Protein AF-0000000065774692 (afdb_homodimer)

Sequence (688 aa):
MPIATPEVYNEMLDRAKEGGFAFPAINCTSSETINAALKGFAEAESDGIIQFSTGGAEFGSGLAVKNKVKGAVALAAFAHEAAKSYGINVALHTDHCQKEVLDEYVRPLLAISQERVDRGELPLFQSHMWDGSAVPIDENLEIAQELLAKAKAANIILEVEIGVVGGEEDGVEAKAGANLYTSPEDFEKTIDAIGTGEKGRYLLAATFGNVHGVYKPGNVKLRPEVLLEGQQVARKKLGLADDALPFDFVFHGGSGSEKEKIEEALTYGVIKMNVDTDTQYAFTRPIVSHMFENYNGVLKIDGEVGNKKAYDPRSYMKKAEQSMSERIIESCQDLKSVGKTTSKMPIATPEVYNEMLDRAKEGGFAFPAINCTSSETINAALKGFAEAESDGIIQFSTGGAEFGSGLAVKNKVKGAVALAAFAHEAAKSYGINVALHTDHCQKEVLDEYVRPLLAISQERVDRGELPLFQSHMWDGSAVPIDENLEIAQELLAKAKAANIILEVEIGVVGGEEDGVEAKAGANLYTSPEDFEKTIDAIGTGEKGRYLLAATFGNVHGVYKPGNVKLRPEVLLEGQQVARKKLGLADDALPFDFVFHGGSGSEKEKIEEALTYGVIKMNVDTDTQYAFTRPIVSHMFENYNGVLKIDGEVGNKKAYDPRSYMKKAEQSMSERIIESCQDLKSVGKTTSK

Nearest PDB structures (foldseek):
  4del-assembly1_A  TM=9.854E-01  e=7.586E-55  Mycobacterium tuberculosis
  3elf-assembly1_A  TM=9.879E-01  e=3.995E-54  Mycobacterium tuberculosis
  3ekl-assembly1_A  TM=9.897E-01  e=9.434E-54  Mycobacterium tuberculosis
  3ekz-assembly1_A  TM=9.880E-01  e=2.104E-53  Mycobacterium tuberculosis
  4def-assembly1_A  TM=9.924E-01  e=6.616E-53  Mycobacterium tuberculosis

InterPro domains:
  IPR000771 Fructose-bisphosphate aldolase, class-II [PF01116] (9-340)
  IPR000771 Fructose-bisphosphate aldolase, class-II [PIRSF001359] (10-340)
  IPR000771 Fructose-bisphosphate aldolase, class-II [PS00602] (86-97)
  IPR000771 Fructose-bisphosphate aldolase, class-II [PS00806] (158-169)
  IPR000771 Fructose-bisphosphate aldolase, class-II [TIGR00167] (9-340)
  IPR006411 Fructose-bisphosphate aldolase, class II, yeast/E. coli subtype [PTHR30559] (2-340)
  IPR006411 Fructose-bisphosphate aldolase, class II, yeast/E. coli subtype [TIGR01520] (3-340)
  IPR013785 Aldolase-type TIM barrel [G3DSA:3.20.20.70] (1-344)

Foldseek 3Di:
DFADFLVRVVVLQVCLQVVLFAAEEEEDQDLLQLLLLLLLCQVLVFEHEYEYEQLSQLPQQPPVRSANANSLLVVLVSNRVSNVVGLFYYFYEYDEDEPVCCVRHVVVLLVQLLVQVVVVHGGSGQEYEYEHQVDDLVVQLVVVLVVQLSCVSSSHAYEGEYHDAADDDPHDHDDPPGDQFDDLVSLVVNCVRCNLAPSHHYAYETGQQAHAAADDPDDGDGDLVSLLSSQVSNCVVVVHDNQDQSHQYEAERPHNDDLVSLSSNSSSRDHYYYDYNQLVCLLCVQVVVLCVVQVQQQPPPPPDHGNCCSNVPCNSSVNSSNRSSVVSNVVCVSRVRRSVGPSD/DFADFLVRVVVLQVCLQVVLFAAEEEEDQDLLQLLLLLLLCQVLVFEHEYEYEQLSQLPQQPPVRSANANSLLVVLVSNRVSNVVGLFYYFYEYDEDEPVCCVRHVVVLLVQLLVQVVVVHGGSGQEYEYEHAVDPLVVQLVVVLVVQLSCVSSSHAYEGEYHDAADDDPHDGTDPPGDQFDDLVSLVVNCVRQNLAPSHHYAYETGQQAHAAADDPDDGDGDLVSLLSSQVSNCVVVVHDNQDQSHQYEAERPHNDDLVSLSSNSSSRDHYYYDYNQLVCLLCVQVVVLCVVQVQQCPVPPVDHGNCCSNVPCNSSVNSSNRSSVVSNVVCVSRVRRSVGPSD

Structure (mmCIF, N/CA/C/O backbone):
data_AF-0000000065774692-model_v1
#
loop_
_entity.id
_entity.type
_entity.pdbx_description
1 polymer 'Fructose-bisphosphate aldolase'
#
loop_
_atom_site.group_PDB
_atom_site.id
_atom_site.type_symbol
_atom_site.label_atom_id
_atom_site.label_alt_id
_atom_site.label_comp_id
_atom_site.label_asym_id
_atom_site.label_entity_id
_atom_site.label_seq_id
_atom_site.pdbx_PDB_ins_code
_atom_site.Cartn_x
_atom_site.Cartn_y
_atom_site.Cartn_z
_atom_site.occupancy
_atom_site.B_iso_or_equiv
_atom_site.auth_seq_id
_atom_site.auth_comp_id
_atom_site.auth_asym_id
_atom_site.auth_atom_id
_atom_site.pdbx_PDB_model_num
ATOM 1 N N . MET A 1 1 ? -15.812 9.516 -2.74 1 66.88 1 MET A N 1
ATOM 2 C CA . MET A 1 1 ? -15.234 10.672 -3.418 1 66.88 1 MET A CA 1
ATOM 3 C C . MET A 1 1 ? -13.711 10.594 -3.438 1 66.88 1 MET A C 1
ATOM 5 O O . MET A 1 1 ? -13.109 9.984 -2.551 1 66.88 1 MET A O 1
ATOM 9 N N . PRO A 1 2 ? -13.117 11.156 -4.391 1 85.38 2 PRO A N 1
ATOM 10 C CA . PRO A 1 2 ? -11.742 11.055 -4.883 1 85.38 2 PRO A CA 1
ATOM 11 C C . PRO A 1 2 ? -10.781 12 -4.164 1 85.38 2 PRO A C 1
ATOM 13 O O . PRO A 1 2 ? -11.188 12.695 -3.223 1 85.38 2 PRO A O 1
ATOM 16 N N . ILE A 1 3 ? -9.625 11.906 -4.461 1 97.38 3 ILE A N 1
ATOM 17 C CA . ILE A 1 3 ? -8.633 12.945 -4.203 1 97.38 3 ILE A CA 1
ATOM 18 C C . ILE A 1 3 ? -9.156 14.297 -4.691 1 97.38 3 ILE A C 1
ATOM 20 O O . ILE A 1 3 ? -9.672 14.398 -5.805 1 97.38 3 ILE A O 1
ATOM 24 N N . ALA A 1 4 ? -9.102 15.281 -3.799 1 98.25 4 ALA A N 1
ATOM 25 C CA . ALA A 1 4 ? -9.664 16.609 -4.055 1 98.25 4 ALA A CA 1
ATOM 26 C C . ALA A 1 4 ? -9.031 17.234 -5.293 1 98.25 4 ALA A C 1
ATOM 28 O O . ALA A 1 4 ? -7.824 17.125 -5.516 1 98.25 4 ALA A O 1
ATOM 29 N N . THR A 1 5 ? -9.844 17.859 -6.145 1 97.69 5 THR A N 1
ATOM 30 C CA . THR A 1 5 ? -9.312 18.766 -7.152 1 97.69 5 THR A CA 1
ATOM 31 C C . THR A 1 5 ? -8.766 20.047 -6.504 1 97.69 5 THR A C 1
ATOM 33 O O . THR A 1 5 ? -9.039 20.312 -5.332 1 97.69 5 THR A O 1
ATOM 36 N N . PRO A 1 6 ? -7.984 20.797 -7.281 1 98.06 6 PRO A N 1
ATOM 37 C CA . PRO A 1 6 ? -7.504 22.062 -6.727 1 98.06 6 PRO A CA 1
ATOM 38 C C . PRO A 1 6 ? -8.633 22.953 -6.227 1 98.06 6 PRO A C 1
ATOM 40 O O . PRO A 1 6 ? -8.523 23.562 -5.156 1 98.06 6 PRO A O 1
ATOM 43 N N . GLU A 1 7 ? -9.766 23 -6.91 1 98 7 GLU A N 1
ATOM 44 C CA . GLU A 1 7 ? -10.906 23.828 -6.508 1 98 7 GLU A CA 1
ATOM 45 C C . GLU A 1 7 ? -11.531 23.312 -5.215 1 98 7 GLU A C 1
ATOM 47 O O . GLU A 1 7 ? -11.844 24.094 -4.32 1 98 7 GLU A O 1
ATOM 52 N N . VAL A 1 8 ? -11.68 22.016 -5.148 1 97.81 8 VAL A N 1
ATOM 53 C CA . VAL A 1 8 ? -12.297 21.406 -3.973 1 97.81 8 VAL A CA 1
ATOM 54 C C . VAL A 1 8 ? -11.391 21.594 -2.758 1 97.81 8 VAL A C 1
ATOM 56 O O . VAL A 1 8 ? -11.867 21.875 -1.657 1 97.81 8 VAL A O 1
ATOM 59 N N . TYR A 1 9 ? -10.102 21.453 -2.934 1 98.5 9 TYR A N 1
ATOM 60 C CA . TYR A 1 9 ? -9.18 21.641 -1.819 1 98.5 9 TYR A CA 1
ATOM 61 C C . TYR A 1 9 ? -9.211 23.062 -1.308 1 98.5 9 TYR A C 1
ATOM 63 O O . TYR A 1 9 ? -9.188 23.297 -0.097 1 98.5 9 TYR A O 1
ATOM 71 N N . ASN A 1 10 ? -9.281 24.016 -2.203 1 98.44 10 ASN A N 1
ATOM 72 C CA . ASN A 1 10 ? -9.438 25.406 -1.798 1 98.44 10 ASN A CA 1
ATOM 73 C C . ASN A 1 10 ? -10.727 25.625 -1.011 1 98.44 10 ASN A C 1
ATOM 75 O O . ASN A 1 10 ? -10.727 26.312 0.011 1 98.44 10 ASN A O 1
ATOM 79 N N . GLU A 1 11 ? -11.758 25.031 -1.475 1 98.44 11 GLU A N 1
ATOM 80 C CA . GLU A 1 11 ? -13.039 25.141 -0.776 1 98.44 11 GLU A CA 1
ATOM 81 C C . GLU A 1 11 ? -12.961 24.531 0.618 1 98.44 11 GLU A C 1
ATOM 83 O O . GLU A 1 11 ? -13.492 25.078 1.579 1 98.44 11 GLU A O 1
ATOM 88 N N . MET A 1 12 ? -12.32 23.344 0.696 1 98.5 12 MET A N 1
ATOM 89 C CA . MET A 1 12 ? -12.102 22.703 1.99 1 98.5 12 MET A CA 1
ATOM 90 C C . MET A 1 12 ? -11.461 23.672 2.975 1 98.5 12 MET A C 1
ATOM 92 O O . MET A 1 12 ? -11.961 23.859 4.086 1 98.5 12 MET A O 1
ATOM 96 N N . LEU A 1 13 ? -10.445 24.312 2.562 1 98.56 13 LEU A N 1
ATOM 97 C CA . LEU A 1 13 ? -9.656 25.172 3.436 1 98.56 13 LEU A CA 1
ATOM 98 C C . LEU A 1 13 ? -10.422 26.438 3.775 1 98.56 13 LEU A C 1
ATOM 100 O O . LEU A 1 13 ? -10.367 26.922 4.91 1 98.56 13 LEU A O 1
ATOM 104 N N . ASP A 1 14 ? -11.164 26.984 2.811 1 98.31 14 ASP A N 1
ATOM 105 C CA . ASP A 1 14 ? -11.992 28.156 3.064 1 98.31 14 ASP A CA 1
ATOM 106 C C . ASP A 1 14 ? -13.062 27.844 4.113 1 98.31 14 ASP A C 1
ATOM 108 O O . ASP A 1 14 ? -13.281 28.641 5.031 1 98.31 14 ASP A O 1
ATOM 112 N N . ARG A 1 15 ? -13.664 26.734 3.977 1 98.31 15 ARG A N 1
ATOM 113 C CA . ARG A 1 15 ? -14.711 26.344 4.91 1 98.31 15 ARG A CA 1
ATOM 114 C C . ARG A 1 15 ? -14.148 26.125 6.312 1 98.31 15 ARG A C 1
ATOM 116 O O . ARG A 1 15 ? -14.805 26.453 7.305 1 98.31 15 ARG A O 1
ATOM 123 N N . ALA A 1 16 ? -12.977 25.547 6.355 1 98.69 16 ALA A N 1
ATOM 124 C CA . ALA A 1 16 ? -12.344 25.344 7.66 1 98.69 16 ALA A CA 1
ATOM 125 C C . ALA A 1 16 ? -12.094 26.688 8.344 1 98.69 16 ALA A C 1
ATOM 127 O O . ALA A 1 16 ? -12.383 26.844 9.539 1 98.69 16 ALA A O 1
ATOM 128 N N . LYS A 1 17 ? -11.586 27.609 7.598 1 97.44 17 LYS A N 1
ATOM 129 C CA . LYS A 1 17 ? -11.289 28.938 8.133 1 97.44 17 LYS A CA 1
ATOM 130 C C . LYS A 1 17 ? -12.562 29.641 8.586 1 97.44 17 LYS A C 1
ATOM 132 O O . LYS A 1 17 ? -12.633 30.156 9.711 1 97.44 17 LYS A O 1
ATOM 137 N N . GLU A 1 18 ? -13.57 29.625 7.777 1 97.25 18 GLU A N 1
ATOM 138 C CA . GLU A 1 18 ? -14.828 30.312 8.055 1 97.25 18 GLU A CA 1
ATOM 139 C C . GLU A 1 18 ? -15.578 29.641 9.203 1 97.25 18 GLU A C 1
ATOM 141 O O . GLU A 1 18 ? -16.234 30.312 10.008 1 97.25 18 GLU A O 1
ATOM 146 N N . GLY A 1 19 ? -15.43 28.359 9.25 1 97.19 19 GLY A N 1
ATOM 147 C CA . GLY A 1 19 ? -16.203 27.578 10.211 1 97.19 19 GLY A CA 1
ATOM 148 C C . GLY A 1 19 ? -15.477 27.375 11.523 1 97.19 19 GLY A C 1
ATOM 149 O O . GLY A 1 19 ? -16.062 26.875 12.492 1 97.19 19 GLY A O 1
ATOM 150 N N . GLY A 1 20 ? -14.266 27.781 11.586 1 97.88 20 GLY A N 1
ATOM 151 C CA . GLY A 1 20 ? -13.492 27.641 12.812 1 97.88 20 GLY A CA 1
ATOM 152 C C . GLY A 1 20 ? -13.156 26.188 13.141 1 97.88 20 GLY A C 1
ATOM 153 O O . GLY A 1 20 ? -13.312 25.766 14.289 1 97.88 20 GLY A O 1
ATOM 154 N N . PHE A 1 21 ? -12.844 25.375 12.164 1 98.56 21 PHE A N 1
ATOM 155 C CA . PHE A 1 21 ? -12.367 24 12.352 1 98.56 21 PHE A CA 1
ATOM 156 C C . PHE A 1 21 ? -11.125 23.75 11.5 1 98.56 21 PHE A C 1
ATOM 158 O O . PHE A 1 21 ? -10.664 24.641 10.781 1 98.56 21 PHE A O 1
ATOM 165 N N . ALA A 1 22 ? -10.484 22.609 11.672 1 98.88 22 ALA A N 1
ATOM 166 C CA . ALA A 1 22 ? -9.297 22.234 10.914 1 98.88 22 ALA A CA 1
ATOM 167 C C . ALA A 1 22 ? -9.375 20.781 10.477 1 98.88 22 ALA A C 1
ATOM 169 O O . ALA A 1 22 ? -10.117 19.984 11.055 1 98.88 22 ALA A O 1
ATOM 170 N N . PHE A 1 23 ? -8.672 20.531 9.445 1 98.75 23 PHE A N 1
ATOM 171 C CA . PHE A 1 23 ? -8.578 19.141 8.992 1 98.75 23 PHE A CA 1
ATOM 172 C C . PHE A 1 23 ? -7.355 18.469 9.578 1 98.75 23 PHE A C 1
ATOM 174 O O . PHE A 1 23 ? -6.27 19.047 9.617 1 98.75 23 PHE A O 1
ATOM 181 N N . PRO A 1 24 ? -7.57 17.234 10.102 1 98.5 24 PRO A N 1
ATOM 182 C CA . PRO A 1 24 ? -6.379 16.453 10.445 1 98.5 24 PRO A CA 1
ATOM 183 C C . PRO A 1 24 ? -5.562 16.047 9.219 1 98.5 24 PRO A C 1
ATOM 185 O O . PRO A 1 24 ? -6.129 15.656 8.203 1 98.5 24 PRO A O 1
ATOM 188 N N . ALA A 1 25 ? -4.316 16.266 9.25 1 98.81 25 ALA A N 1
ATOM 189 C CA . ALA A 1 25 ? -3.363 15.742 8.273 1 98.81 25 ALA A CA 1
ATOM 190 C C . ALA A 1 25 ? -2.594 14.555 8.836 1 98.81 25 ALA A C 1
ATOM 192 O O . ALA A 1 25 ? -1.77 14.711 9.742 1 98.81 25 ALA A O 1
ATOM 193 N N . ILE A 1 26 ? -2.863 13.406 8.297 1 98.75 26 ILE A N 1
ATOM 194 C CA . ILE A 1 26 ? -2.395 12.148 8.867 1 98.75 26 ILE A CA 1
ATOM 195 C C . ILE A 1 26 ? -1.169 11.656 8.094 1 98.75 26 ILE A C 1
ATOM 197 O O . ILE A 1 26 ? -1.229 11.461 6.883 1 98.75 26 ILE A O 1
ATOM 201 N N . ASN A 1 27 ? -0.045 11.477 8.836 1 98.5 27 ASN A N 1
ATOM 202 C CA . ASN A 1 27 ? 1.118 10.852 8.219 1 98.5 27 ASN A CA 1
ATOM 203 C C . ASN A 1 27 ? 0.884 9.359 7.957 1 98.5 27 ASN A C 1
ATOM 205 O O . ASN A 1 27 ? 0.608 8.602 8.883 1 98.5 27 ASN A O 1
ATOM 209 N N . CYS A 1 28 ? 0.948 8.992 6.707 1 98.81 28 CYS A N 1
ATOM 210 C CA . CYS A 1 28 ? 0.789 7.602 6.301 1 98.81 28 CYS A CA 1
ATOM 211 C C . CYS A 1 28 ? 2.08 7.059 5.695 1 98.81 28 CYS A C 1
ATOM 213 O O . CYS A 1 28 ? 2.854 7.809 5.098 1 98.81 28 CYS A O 1
ATOM 215 N N . THR A 1 29 ? 2.299 5.746 5.887 1 98.56 29 THR A N 1
ATOM 216 C CA . THR A 1 29 ? 3.543 5.141 5.422 1 98.56 29 THR A CA 1
ATOM 217 C C . THR A 1 29 ? 3.262 3.871 4.625 1 98.56 29 THR A C 1
ATOM 219 O O . THR A 1 29 ? 4.188 3.225 4.129 1 98.56 29 THR A O 1
ATOM 222 N N . SER A 1 30 ? 2.02 3.461 4.5 1 98.69 30 SER A N 1
ATOM 223 C CA . SER A 1 30 ? 1.658 2.201 3.857 1 98.69 30 SER A CA 1
ATOM 224 C C . SER A 1 30 ? 0.21 2.221 3.381 1 98.69 30 SER A C 1
ATOM 226 O O . SER A 1 30 ? -0.555 3.119 3.736 1 98.69 30 SER A O 1
ATOM 228 N N . SER A 1 31 ? -0.157 1.223 2.557 1 98.81 31 SER A N 1
ATOM 229 C CA . SER A 1 31 ? -1.542 1.062 2.125 1 98.81 31 SER A CA 1
ATOM 230 C C . SER A 1 31 ? -2.48 0.917 3.318 1 98.81 31 SER A C 1
ATOM 232 O O . SER A 1 31 ? -3.594 1.443 3.305 1 98.81 31 SER A O 1
ATOM 234 N N . GLU A 1 32 ? -2.049 0.264 4.402 1 98.62 32 GLU A N 1
ATOM 235 C CA . GLU A 1 32 ? -2.889 0.025 5.574 1 98.62 32 GLU A CA 1
ATOM 236 C C . GLU A 1 32 ? -3.152 1.32 6.336 1 98.62 32 GLU A C 1
ATOM 238 O O . GLU A 1 32 ? -4.273 1.561 6.793 1 98.62 32 GLU A O 1
ATOM 243 N N . THR A 1 33 ? -2.113 2.125 6.449 1 98.88 33 THR A N 1
ATOM 244 C CA . THR A 1 33 ? -2.312 3.381 7.164 1 98.88 33 THR A CA 1
ATOM 245 C C . THR A 1 33 ? -3.139 4.355 6.328 1 98.88 33 THR A C 1
ATOM 247 O O . THR A 1 33 ? -3.91 5.148 6.871 1 98.88 33 THR A O 1
ATOM 250 N N . ILE A 1 34 ? -3.014 4.32 5.012 1 98.94 34 ILE A N 1
ATOM 251 C CA . ILE A 1 34 ? -3.873 5.113 4.137 1 98.94 34 ILE A CA 1
ATOM 252 C C . ILE A 1 34 ? -5.324 4.672 4.305 1 98.94 34 ILE A C 1
ATOM 254 O O . ILE A 1 34 ? -6.219 5.508 4.465 1 98.94 34 ILE A O 1
ATOM 258 N N . ASN A 1 35 ? -5.535 3.334 4.273 1 98.88 35 ASN A N 1
ATOM 259 C CA . ASN A 1 35 ? -6.879 2.809 4.492 1 98.88 35 ASN A CA 1
ATOM 260 C C . ASN A 1 35 ? -7.441 3.248 5.84 1 98.88 35 ASN A C 1
ATOM 262 O O . ASN A 1 35 ? -8.625 3.58 5.945 1 98.88 35 ASN A O 1
ATOM 266 N N . ALA A 1 36 ? -6.605 3.248 6.875 1 98.88 36 ALA A N 1
ATOM 267 C CA . ALA A 1 36 ? -7.039 3.684 8.203 1 98.88 36 ALA A CA 1
ATOM 268 C C . ALA A 1 36 ? -7.48 5.145 8.18 1 98.88 36 ALA A C 1
ATOM 270 O O . ALA A 1 36 ? -8.508 5.496 8.773 1 98.88 36 ALA A O 1
ATOM 271 N N . ALA A 1 37 ? -6.691 5.949 7.531 1 98.88 37 ALA A N 1
ATOM 272 C CA . ALA A 1 37 ? -7.016 7.371 7.449 1 98.88 37 ALA A CA 1
ATOM 273 C C . ALA A 1 37 ? -8.344 7.59 6.723 1 98.88 37 ALA A C 1
ATOM 275 O O . ALA A 1 37 ? -9.211 8.312 7.211 1 98.88 37 ALA A O 1
ATOM 276 N N . LEU A 1 38 ? -8.5 6.949 5.574 1 98.81 38 LEU A N 1
ATOM 277 C CA . LEU A 1 38 ? -9.719 7.086 4.777 1 98.81 38 LEU A CA 1
ATOM 278 C C . LEU A 1 38 ? -10.938 6.637 5.57 1 98.81 38 LEU A C 1
ATOM 280 O O . LEU A 1 38 ? -11.969 7.32 5.578 1 98.81 38 LEU A O 1
ATOM 284 N N . LYS A 1 39 ? -10.805 5.504 6.234 1 98.75 39 LYS A N 1
ATOM 285 C CA . LYS A 1 39 ? -11.891 4.992 7.055 1 98.75 39 LYS A CA 1
ATOM 286 C C . LYS A 1 39 ? -12.25 5.973 8.172 1 98.75 39 LYS A C 1
ATOM 288 O O . LYS A 1 39 ? -13.43 6.242 8.414 1 98.75 39 LYS A O 1
ATOM 293 N N . GLY A 1 40 ? -11.219 6.492 8.883 1 98.81 40 GLY A N 1
ATOM 294 C CA . GLY A 1 40 ? -11.453 7.438 9.961 1 98.81 40 GLY A CA 1
ATOM 295 C C . GLY A 1 40 ? -12.156 8.703 9.508 1 98.81 40 GLY A C 1
ATOM 296 O O . GLY A 1 40 ? -13.125 9.141 10.133 1 98.81 40 GLY A O 1
ATOM 297 N N . PHE A 1 41 ? -11.68 9.32 8.391 1 98.75 41 PHE A N 1
ATOM 298 C CA . PHE A 1 41 ? -12.312 10.516 7.84 1 98.75 41 PHE A CA 1
ATOM 299 C C . PHE A 1 41 ? -13.766 10.242 7.473 1 98.75 41 PHE A C 1
ATOM 301 O O . PHE A 1 41 ? -14.656 11.016 7.82 1 98.75 41 PHE A O 1
ATOM 308 N N . ALA A 1 42 ? -14.008 9.117 6.777 1 98.19 42 ALA A N 1
ATOM 309 C CA . ALA A 1 42 ? -15.352 8.789 6.301 1 98.19 42 ALA A CA 1
ATOM 310 C C . ALA A 1 42 ? -16.312 8.578 7.465 1 98.19 42 ALA A C 1
ATOM 312 O O . ALA A 1 42 ? -17.438 9.078 7.441 1 98.19 42 ALA A O 1
ATOM 313 N N . GLU A 1 43 ? -15.844 7.852 8.477 1 98.44 43 GLU A N 1
ATOM 314 C CA . GLU A 1 43 ? -16.703 7.582 9.633 1 98.44 43 GLU A CA 1
ATOM 315 C C . GLU A 1 43 ? -17.016 8.859 10.406 1 98.44 43 GLU A C 1
ATOM 317 O O . GLU A 1 43 ? -18.094 9.008 10.961 1 98.44 43 GLU A O 1
ATOM 322 N N . ALA A 1 44 ? -16.078 9.781 10.383 1 98.62 44 ALA A N 1
ATOM 323 C CA . ALA A 1 44 ? -16.297 11.07 11.039 1 98.62 44 ALA A CA 1
ATOM 324 C C . ALA A 1 44 ? -17.047 12.031 10.133 1 98.62 44 ALA A C 1
ATOM 326 O O . ALA A 1 44 ? -17.391 13.141 10.539 1 98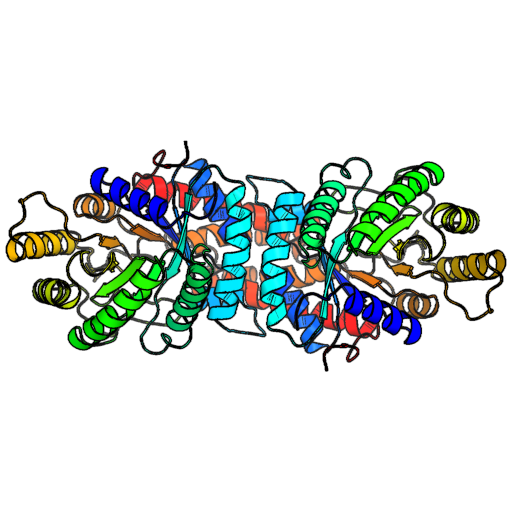.62 44 ALA A O 1
ATOM 327 N N . GLU A 1 45 ? -17.281 11.625 8.859 1 98 45 GLU A N 1
ATOM 328 C CA . GLU A 1 45 ? -17.844 12.523 7.859 1 98 45 GLU A CA 1
ATOM 329 C C . GLU A 1 45 ? -17.062 13.82 7.762 1 98 45 GLU A C 1
ATOM 331 O O . GLU A 1 45 ? -17.641 14.914 7.77 1 98 45 GLU A O 1
ATOM 336 N N . SER A 1 46 ? -15.805 13.641 7.836 1 98.5 46 SER A N 1
ATOM 337 C CA . SER A 1 46 ? -14.836 14.727 7.695 1 98.5 46 SER A CA 1
ATOM 338 C C . SER A 1 46 ? -13.961 14.531 6.461 1 98.5 46 SER A C 1
ATOM 340 O O . SER A 1 46 ? -13.547 13.414 6.156 1 98.5 46 SER A O 1
ATOM 342 N N . ASP A 1 47 ? -13.789 15.633 5.648 1 98.44 47 ASP A N 1
ATOM 343 C CA . ASP A 1 47 ? -12.656 15.602 4.727 1 98.44 47 ASP A CA 1
ATOM 344 C C . ASP A 1 47 ? -11.336 15.547 5.48 1 98.44 47 ASP A C 1
ATOM 346 O O . ASP A 1 47 ? -11.312 15.609 6.711 1 98.44 47 ASP A O 1
ATOM 350 N N . GLY A 1 48 ? -10.305 15.297 4.82 1 98.38 48 GLY A N 1
ATOM 351 C CA . GLY A 1 48 ? -9.031 15.188 5.504 1 98.38 48 GLY A CA 1
ATOM 352 C C . GLY A 1 48 ? -7.84 15.258 4.566 1 98.38 48 GLY A C 1
ATOM 353 O O . GLY A 1 48 ? -7.996 15.555 3.381 1 98.38 48 GLY A O 1
ATOM 354 N N . ILE A 1 49 ? -6.676 15.211 5.152 1 98.88 49 ILE A N 1
ATOM 355 C CA . ILE A 1 49 ? -5.418 15.281 4.418 1 98.88 49 ILE A CA 1
ATOM 356 C C . ILE A 1 49 ? -4.562 14.062 4.746 1 98.88 49 ILE A C 1
ATOM 358 O O . ILE A 1 49 ? -4.41 13.695 5.918 1 98.88 49 ILE A O 1
ATOM 362 N N . ILE A 1 50 ? -4.133 13.352 3.742 1 98.94 50 ILE A N 1
ATOM 363 C CA . ILE A 1 50 ? -3.117 12.312 3.863 1 98.94 50 ILE A CA 1
ATOM 364 C C . ILE A 1 50 ? -1.758 12.875 3.449 1 98.94 50 ILE A C 1
ATOM 366 O O . ILE A 1 50 ? -1.634 13.5 2.395 1 98.94 50 ILE A O 1
ATOM 370 N N . GLN A 1 51 ? -0.786 12.672 4.328 1 98.88 51 GLN A N 1
ATOM 371 C CA . GLN A 1 51 ? 0.497 13.289 3.994 1 98.88 51 GLN A CA 1
ATOM 372 C C . GLN A 1 51 ? 1.641 12.289 4.16 1 98.88 51 GLN A C 1
ATOM 374 O O . GLN A 1 51 ? 1.547 11.359 4.957 1 98.88 51 GLN A O 1
ATOM 379 N N . PHE A 1 52 ? 2.693 12.461 3.352 1 98.81 52 PHE A N 1
ATOM 380 C CA . PHE A 1 52 ? 3.889 11.625 3.357 1 98.81 52 PHE A CA 1
ATOM 381 C C . PHE A 1 52 ? 5.121 12.438 3.73 1 98.81 52 PHE A C 1
ATOM 383 O O . PHE A 1 52 ? 5.484 13.383 3.021 1 98.81 52 PHE A O 1
ATOM 390 N N . SER A 1 53 ? 5.734 12.125 4.906 1 98.06 53 SER A N 1
ATOM 391 C CA . SER A 1 53 ? 7 12.75 5.277 1 98.06 53 SER A CA 1
ATOM 392 C C . SER A 1 53 ? 8.156 12.195 4.453 1 98.06 53 SER A C 1
ATOM 394 O O . SER A 1 53 ? 7.98 11.234 3.699 1 98.06 53 SER A O 1
ATOM 396 N N . THR A 1 54 ? 9.352 12.781 4.574 1 97.38 54 THR A N 1
ATOM 397 C CA . THR A 1 54 ? 10.531 12.297 3.875 1 97.38 54 THR A CA 1
ATOM 398 C C . THR A 1 54 ? 10.828 10.844 4.246 1 97.38 54 THR A C 1
ATOM 400 O O . THR A 1 54 ? 11.016 10 3.369 1 97.38 54 THR A O 1
ATOM 403 N N . GLY A 1 55 ? 10.812 10.586 5.555 1 97.12 55 GLY A N 1
ATOM 404 C CA . GLY A 1 55 ? 11.055 9.219 6.004 1 97.12 55 GLY A CA 1
ATOM 405 C C . GLY A 1 55 ? 9.977 8.25 5.582 1 97.12 55 GLY A C 1
ATOM 406 O O . GLY A 1 55 ? 10.266 7.117 5.199 1 97.12 55 GLY A O 1
ATOM 407 N N . GLY A 1 56 ? 8.68 8.703 5.695 1 97.88 56 GLY A N 1
ATOM 408 C CA . GLY A 1 56 ? 7.57 7.867 5.273 1 97.88 56 GLY A CA 1
ATOM 409 C C . GLY A 1 56 ? 7.602 7.535 3.791 1 97.88 56 GLY A C 1
ATOM 410 O O . GLY A 1 56 ? 7.355 6.395 3.4 1 97.88 56 GLY A O 1
ATOM 411 N N . ALA A 1 57 ? 7.922 8.516 3.004 1 98.69 57 ALA A N 1
ATOM 412 C CA . ALA A 1 57 ? 7.996 8.32 1.559 1 98.69 57 ALA A CA 1
ATOM 413 C C . ALA A 1 57 ? 9.148 7.379 1.192 1 98.69 57 ALA A C 1
ATOM 415 O O . ALA A 1 57 ? 8.992 6.5 0.34 1 98.69 57 ALA A O 1
ATOM 416 N N . GLU A 1 58 ? 10.32 7.605 1.803 1 98.38 58 GLU A N 1
ATOM 417 C CA . GLU A 1 58 ? 11.453 6.715 1.555 1 98.38 58 GLU A CA 1
ATOM 418 C C . GLU A 1 58 ? 11.102 5.273 1.912 1 98.38 58 GLU A C 1
ATOM 420 O O . GLU A 1 58 ? 11.406 4.348 1.153 1 98.38 58 GLU A O 1
ATOM 425 N N . PHE A 1 59 ? 10.469 5.113 3.045 1 98.44 59 PHE A N 1
ATOM 426 C CA . PHE A 1 59 ? 10.023 3.795 3.471 1 98.44 59 PHE A CA 1
ATOM 427 C C . PHE A 1 59 ? 9.055 3.195 2.451 1 98.44 59 PHE A C 1
ATOM 429 O O . PHE A 1 59 ? 9.133 2.004 2.145 1 98.44 59 PHE A O 1
ATOM 436 N N . GLY A 1 60 ? 8.156 3.992 1.909 1 98.56 60 GLY A N 1
ATOM 437 C CA . GLY A 1 60 ? 7.148 3.551 0.958 1 98.56 60 GLY A CA 1
ATOM 438 C C . GLY A 1 60 ? 7.738 2.965 -0.31 1 98.56 60 GLY A C 1
ATOM 439 O O . GLY A 1 60 ? 7.105 2.141 -0.973 1 98.56 60 GLY A O 1
ATOM 440 N N . SER A 1 61 ? 9.008 3.342 -0.619 1 98.44 61 SER A N 1
ATOM 441 C CA . SER A 1 61 ? 9.648 2.855 -1.838 1 98.44 61 SER A CA 1
ATOM 442 C C . SER A 1 61 ? 10.242 1.465 -1.635 1 98.44 61 SER A C 1
ATOM 444 O O . SER A 1 61 ? 10.617 0.798 -2.6 1 98.44 61 SER A O 1
ATOM 446 N N . GLY A 1 62 ? 10.266 1.026 -0.356 1 98.19 62 GLY A N 1
ATOM 447 C CA . GLY A 1 62 ? 10.844 -0.271 -0.05 1 98.19 62 GLY A CA 1
ATOM 448 C C . GLY A 1 62 ? 12.312 -0.194 0.338 1 98.19 62 GLY A C 1
ATOM 449 O O . GLY A 1 62 ? 13 0.767 -0.01 1 98.19 62 GLY A O 1
ATOM 450 N N . LEU A 1 63 ? 12.82 -1.207 0.962 1 97.62 63 LEU A N 1
ATOM 451 C CA . LEU A 1 63 ? 14.141 -1.281 1.577 1 97.62 63 LEU A CA 1
ATOM 452 C C . LEU A 1 63 ? 15.234 -1.244 0.518 1 97.62 63 LEU A C 1
ATOM 454 O O . LEU A 1 63 ? 16.344 -0.768 0.78 1 97.62 63 LEU A O 1
ATOM 458 N N . ALA A 1 64 ? 14.906 -1.722 -0.619 1 97 64 ALA A N 1
ATOM 459 C CA . ALA A 1 64 ? 15.93 -1.82 -1.658 1 97 64 ALA A CA 1
ATOM 460 C C . ALA A 1 64 ? 16.062 -0.508 -2.428 1 97 64 ALA A C 1
ATOM 462 O O . ALA A 1 64 ? 17.125 -0.19 -2.949 1 97 64 ALA A O 1
ATOM 463 N N . VAL A 1 65 ? 15.07 0.296 -2.537 1 97.38 65 VAL A N 1
ATOM 464 C CA . VAL A 1 65 ? 15.008 1.479 -3.389 1 97.38 65 VAL A CA 1
ATOM 465 C C . VAL A 1 65 ? 15.367 2.721 -2.574 1 97.38 65 VAL A C 1
ATOM 467 O O . VAL A 1 65 ? 16.297 3.445 -2.916 1 97.38 65 VAL A O 1
ATOM 470 N N . LYS A 1 66 ? 14.75 2.912 -1.451 1 97.38 66 LYS A N 1
ATOM 471 C CA . LYS A 1 66 ? 15.023 3.99 -0.507 1 97.38 66 LYS A CA 1
ATOM 472 C C . LYS A 1 66 ? 15.039 5.344 -1.21 1 97.38 66 LYS A C 1
ATOM 474 O O . LYS A 1 66 ? 15.992 6.113 -1.07 1 97.38 66 LYS A O 1
ATOM 479 N N . ASN A 1 67 ? 14.023 5.594 -1.984 1 98.56 67 ASN A N 1
ATOM 480 C CA . ASN A 1 67 ? 13.859 6.836 -2.736 1 98.56 67 ASN A C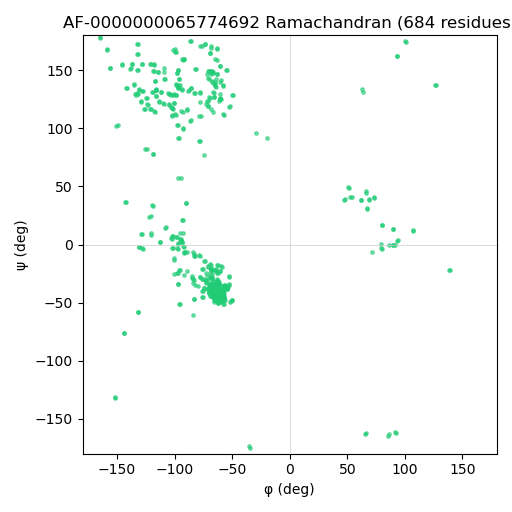A 1
ATOM 481 C C . ASN A 1 67 ? 12.539 7.52 -2.402 1 98.56 67 ASN A C 1
ATOM 483 O O . ASN A 1 67 ? 11.461 6.977 -2.676 1 98.56 67 ASN A O 1
ATOM 487 N N . LYS A 1 68 ? 12.625 8.742 -1.91 1 98.56 68 LYS A N 1
ATOM 488 C CA . LYS A 1 68 ? 11.469 9.461 -1.394 1 98.56 68 LYS A CA 1
ATOM 489 C C . LYS A 1 68 ? 10.461 9.742 -2.502 1 98.56 68 LYS A C 1
ATOM 491 O O . LYS A 1 68 ? 9.25 9.609 -2.299 1 98.56 68 LYS A O 1
ATOM 496 N N . VAL A 1 69 ? 10.922 10.156 -3.65 1 98.81 69 VAL A N 1
ATOM 497 C CA . VAL A 1 69 ? 10.031 10.531 -4.742 1 98.81 69 VAL A CA 1
ATOM 498 C C . VAL A 1 69 ? 9.281 9.297 -5.238 1 98.81 69 VAL A C 1
ATOM 500 O O . VAL A 1 69 ? 8.055 9.328 -5.391 1 98.81 69 VAL A O 1
ATOM 503 N N . LYS A 1 70 ? 10 8.172 -5.426 1 98.62 70 LYS A N 1
ATOM 504 C CA . LYS A 1 70 ? 9.391 6.941 -5.914 1 98.62 70 LYS A CA 1
ATOM 505 C C . LYS A 1 70 ? 8.375 6.398 -4.914 1 98.62 70 LYS A C 1
ATOM 507 O O . LYS A 1 70 ? 7.309 5.918 -5.305 1 98.62 70 LYS A O 1
ATOM 512 N N . GLY A 1 71 ? 8.773 6.473 -3.615 1 98.81 71 GLY A N 1
ATOM 513 C CA . GLY A 1 71 ? 7.852 6.035 -2.584 1 98.81 71 GLY A CA 1
ATOM 514 C C . GLY A 1 71 ? 6.59 6.879 -2.508 1 98.81 71 GLY A C 1
ATOM 515 O O . GLY A 1 71 ? 5.484 6.344 -2.416 1 98.81 71 GLY A O 1
ATOM 516 N N . ALA A 1 72 ? 6.734 8.211 -2.574 1 98.88 72 ALA A N 1
ATOM 517 C CA . ALA A 1 72 ? 5.59 9.117 -2.531 1 98.88 72 ALA A CA 1
ATOM 518 C C . ALA A 1 72 ? 4.66 8.883 -3.719 1 98.88 72 ALA A C 1
ATOM 520 O O . ALA A 1 72 ? 3.438 8.867 -3.564 1 98.88 72 ALA A O 1
ATOM 521 N N . VAL A 1 73 ? 5.234 8.695 -4.91 1 98.81 73 VAL A N 1
ATOM 522 C CA . VAL A 1 73 ? 4.449 8.492 -6.121 1 98.81 73 VAL A CA 1
ATOM 523 C C . VAL A 1 73 ? 3.672 7.18 -6.02 1 98.81 73 VAL A C 1
ATOM 525 O O . VAL A 1 73 ? 2.486 7.125 -6.355 1 98.81 73 VAL A O 1
ATOM 528 N N . ALA A 1 74 ? 4.305 6.109 -5.539 1 98.81 74 ALA A N 1
ATOM 529 C CA . ALA A 1 74 ? 3.654 4.809 -5.418 1 98.81 74 ALA A CA 1
ATOM 530 C C . ALA A 1 74 ? 2.523 4.852 -4.395 1 98.81 74 ALA A C 1
ATOM 532 O O . ALA A 1 74 ? 1.428 4.344 -4.645 1 98.81 74 ALA A O 1
ATOM 533 N N . LEU A 1 75 ? 2.777 5.512 -3.246 1 98.88 75 LEU A N 1
ATOM 534 C CA . LEU A 1 75 ? 1.751 5.641 -2.217 1 98.88 75 LEU A CA 1
ATOM 535 C C . LEU A 1 75 ? 0.604 6.52 -2.701 1 98.88 75 LEU A C 1
ATOM 537 O O . LEU A 1 75 ? -0.563 6.234 -2.422 1 98.88 75 LEU A O 1
ATOM 541 N N . ALA A 1 76 ? 0.936 7.578 -3.432 1 98.88 76 ALA A N 1
ATOM 542 C CA . ALA A 1 76 ? -0.098 8.438 -3.996 1 98.88 76 ALA A CA 1
ATOM 543 C C . ALA A 1 76 ? -0.971 7.676 -4.988 1 98.88 76 ALA A C 1
ATOM 545 O O . ALA A 1 76 ? -2.188 7.871 -5.031 1 98.88 76 ALA A O 1
ATOM 546 N N . ALA A 1 77 ? -0.4 6.793 -5.812 1 98.44 77 ALA A N 1
ATOM 547 C CA . ALA A 1 77 ? -1.16 5.996 -6.77 1 98.44 77 ALA A CA 1
ATOM 548 C C . ALA A 1 77 ? -2.188 5.117 -6.059 1 98.44 77 ALA A C 1
ATOM 550 O O . ALA A 1 77 ? -3.34 5.031 -6.484 1 98.44 77 ALA A O 1
ATOM 551 N N . PHE A 1 78 ? -1.736 4.496 -4.984 1 98.81 78 PHE A N 1
ATOM 552 C CA . PHE A 1 78 ? -2.666 3.707 -4.184 1 98.81 78 PHE A CA 1
ATOM 553 C C . PHE A 1 78 ? -3.783 4.586 -3.629 1 98.81 78 PHE A C 1
ATOM 555 O O . PHE A 1 78 ? -4.957 4.223 -3.709 1 98.81 78 PHE A O 1
ATOM 562 N N . ALA A 1 79 ? -3.42 5.723 -3.045 1 98.81 79 ALA A N 1
ATOM 563 C CA . ALA A 1 79 ? -4.379 6.609 -2.395 1 98.81 79 ALA A CA 1
ATOM 564 C C . ALA A 1 79 ? -5.426 7.109 -3.387 1 98.81 79 ALA A C 1
ATOM 566 O O . ALA A 1 79 ? -6.605 7.215 -3.053 1 98.81 79 ALA A O 1
ATOM 567 N N . HIS A 1 80 ? -5.008 7.469 -4.578 1 98.38 80 HIS A N 1
ATOM 568 C CA . HIS A 1 80 ? -5.934 7.949 -5.602 1 98.38 80 HIS A CA 1
ATOM 569 C C . HIS A 1 80 ? -7.012 6.914 -5.898 1 98.38 80 HIS A C 1
ATOM 571 O O . HIS A 1 80 ? -8.188 7.258 -6.055 1 98.38 80 HIS A O 1
ATOM 577 N N . GLU A 1 81 ? -6.652 5.637 -5.969 1 98.19 81 GLU A N 1
ATOM 578 C CA . GLU A 1 81 ? -7.625 4.582 -6.238 1 98.19 81 GLU A CA 1
ATOM 579 C C . GLU A 1 81 ? -8.484 4.293 -5.012 1 98.19 81 GLU A C 1
ATOM 581 O O . GLU A 1 81 ? -9.703 4.184 -5.113 1 98.19 81 GLU A O 1
ATOM 586 N N . ALA A 1 82 ? -7.84 4.188 -3.852 1 98.44 82 ALA A N 1
ATOM 587 C CA . ALA A 1 82 ? -8.531 3.812 -2.621 1 98.44 82 ALA A CA 1
ATOM 588 C C . ALA A 1 82 ? -9.57 4.863 -2.232 1 98.44 82 ALA A C 1
ATOM 590 O O . ALA A 1 82 ? -10.672 4.523 -1.792 1 98.44 82 ALA A O 1
ATOM 591 N N . ALA A 1 83 ? -9.25 6.098 -2.432 1 98.25 83 ALA A N 1
ATOM 592 C CA . ALA A 1 83 ? -10.102 7.191 -1.979 1 98.25 83 ALA A CA 1
ATOM 593 C C . ALA A 1 83 ? -11.414 7.223 -2.764 1 98.25 83 ALA A C 1
ATOM 595 O O . ALA A 1 83 ? -12.422 7.742 -2.277 1 98.25 83 ALA A O 1
ATOM 596 N N . LYS A 1 84 ? -11.492 6.648 -3.959 1 97.5 84 LYS A N 1
ATOM 597 C CA . LYS A 1 84 ? -12.68 6.664 -4.816 1 97.5 84 LYS A CA 1
ATOM 598 C C . LYS A 1 84 ? -13.852 5.949 -4.148 1 97.5 84 LYS A C 1
ATOM 600 O O . LYS A 1 84 ? -15.008 6.152 -4.527 1 97.5 84 LYS A O 1
ATOM 605 N N . SER A 1 85 ? -13.523 5.168 -3.168 1 97.31 85 SER A N 1
ATOM 606 C CA . SER A 1 85 ? -14.555 4.316 -2.58 1 97.31 85 SER A CA 1
ATOM 607 C C . SER A 1 85 ? -15.211 4.992 -1.381 1 97.31 85 SER A C 1
ATOM 609 O O . SER A 1 85 ? -16.062 4.398 -0.719 1 97.31 85 SER A O 1
ATOM 611 N N . TYR A 1 86 ? -14.789 6.211 -1.104 1 96.75 86 TYR A N 1
ATOM 612 C CA . TYR A 1 86 ? -15.281 6.902 0.084 1 96.75 86 TYR A CA 1
ATOM 613 C C . TYR A 1 86 ? -16.031 8.172 -0.294 1 96.75 86 TYR A C 1
ATOM 615 O O . TYR A 1 86 ? -15.727 8.805 -1.311 1 96.75 86 TYR A O 1
ATOM 623 N N . GLY A 1 87 ? -17 8.539 0.485 1 95.19 87 GLY A N 1
ATOM 624 C CA . GLY A 1 87 ? -17.828 9.719 0.25 1 95.19 87 GLY A CA 1
ATOM 625 C C . GLY A 1 87 ? -17.281 10.977 0.898 1 95.19 87 GLY A C 1
ATOM 626 O O . GLY A 1 87 ? -18.031 11.773 1.46 1 95.19 87 GLY A O 1
ATOM 627 N N . ILE A 1 88 ? -15.977 11.109 0.924 1 97.69 88 ILE A N 1
ATOM 628 C CA . ILE A 1 88 ? -15.289 12.289 1.457 1 97.69 88 ILE A CA 1
ATOM 629 C C . ILE A 1 88 ? -14.227 12.758 0.467 1 97.69 88 ILE A C 1
ATOM 631 O O . ILE A 1 88 ? -13.898 12.047 -0.484 1 97.69 88 ILE A O 1
ATOM 635 N N . ASN A 1 89 ? -13.75 13.984 0.651 1 97.81 89 ASN A N 1
ATOM 636 C CA . ASN A 1 89 ? -12.609 14.492 -0.099 1 97.81 89 ASN A CA 1
ATOM 637 C C . ASN A 1 89 ? -11.32 14.398 0.711 1 97.81 89 ASN A C 1
ATOM 639 O O . ASN A 1 89 ? -11.32 14.625 1.921 1 97.81 89 ASN A O 1
ATOM 643 N N . VAL A 1 90 ? -10.32 13.977 -0.01 1 98.25 90 VAL A N 1
ATOM 644 C CA . VAL A 1 90 ? -9.016 13.867 0.636 1 98.25 90 VAL A CA 1
ATOM 645 C C . VAL A 1 90 ? -7.965 14.609 -0.186 1 98.25 90 VAL A C 1
ATOM 647 O O . VAL A 1 90 ? -7.957 14.523 -1.416 1 98.25 90 VAL A O 1
ATOM 650 N N . ALA A 1 91 ? -7.168 15.422 0.441 1 98.75 91 ALA A N 1
ATOM 651 C CA . ALA A 1 91 ? -6 16 -0.21 1 98.75 91 ALA A CA 1
ATOM 652 C C . ALA A 1 91 ? -4.742 15.203 0.093 1 98.75 91 ALA A C 1
ATOM 654 O O . ALA A 1 91 ? -4.578 14.68 1.2 1 98.75 91 ALA A O 1
ATOM 655 N N . LEU A 1 92 ? -3.871 15.078 -0.908 1 98.94 92 LEU A N 1
ATOM 656 C CA . LEU A 1 92 ? -2.545 14.5 -0.709 1 98.94 92 LEU A CA 1
ATOM 657 C C . LEU A 1 92 ? -1.502 15.594 -0.511 1 98.94 92 LEU A C 1
ATOM 659 O O . LEU A 1 92 ? -1.536 16.625 -1.191 1 98.94 92 LEU A O 1
ATOM 663 N N . HIS A 1 93 ? -0.621 15.391 0.493 1 98.94 93 HIS A N 1
ATOM 664 C CA . HIS A 1 93 ? 0.355 16.391 0.928 1 98.94 93 HIS A CA 1
ATOM 665 C C . HIS A 1 93 ? 1.709 15.742 1.208 1 98.94 93 HIS A C 1
ATOM 667 O O . HIS A 1 93 ? 1.797 14.523 1.393 1 98.94 93 HIS A O 1
ATOM 673 N N . THR A 1 94 ? 2.82 16.438 1.062 1 98.75 94 THR A N 1
ATOM 674 C CA . THR A 1 94 ? 4.113 16 1.584 1 98.75 94 THR A CA 1
ATOM 675 C C . THR A 1 94 ? 4.477 16.797 2.84 1 98.75 94 THR A C 1
ATOM 677 O O . THR A 1 94 ? 4.426 18.031 2.842 1 98.75 94 THR A O 1
ATOM 680 N N . ASP A 1 95 ? 4.844 16 3.9 1 96.88 95 ASP A N 1
ATOM 681 C CA . ASP A 1 95 ? 5.129 16.578 5.215 1 96.88 95 ASP A CA 1
ATOM 682 C C . ASP A 1 95 ? 6.621 16.844 5.387 1 96.88 95 ASP A C 1
ATOM 684 O O . ASP A 1 95 ? 7.422 15.914 5.477 1 96.88 95 ASP A O 1
ATOM 688 N N . HIS A 1 96 ? 7 18.078 5.5 1 92.56 96 HIS A N 1
ATOM 689 C CA . HIS A 1 96 ? 8.344 18.594 5.758 1 92.56 96 HIS A CA 1
ATOM 690 C C . HIS A 1 96 ? 9.289 18.25 4.621 1 92.56 96 HIS A C 1
ATOM 692 O O . HIS A 1 96 ? 9.445 17.078 4.273 1 92.56 96 HIS A O 1
ATOM 698 N N . CYS A 1 97 ? 9.977 19.109 4.152 1 96.75 97 CYS A N 1
ATOM 699 C CA . CYS A 1 97 ? 11.07 19 3.197 1 96.75 97 CYS A CA 1
ATOM 700 C C . CYS A 1 97 ? 12.109 20.094 3.434 1 96.75 97 CYS A C 1
ATOM 702 O O . CYS A 1 97 ? 11.914 21.25 3.035 1 96.75 97 CYS A O 1
ATOM 704 N N . GLN A 1 98 ? 13.172 19.719 4.031 1 95.94 98 GLN A N 1
ATOM 705 C CA . GLN A 1 98 ? 14.227 20.688 4.332 1 95.94 98 GLN A CA 1
ATOM 706 C C . GLN A 1 98 ? 15.055 21 3.088 1 95.94 98 GLN A C 1
ATOM 708 O O . GLN A 1 98 ? 14.914 20.328 2.062 1 95.94 98 GLN A O 1
ATOM 713 N N . LYS A 1 99 ? 15.875 22 3.279 1 96.12 99 LYS A N 1
ATOM 714 C CA . LYS A 1 99 ? 16.641 22.516 2.143 1 96.12 99 LYS A CA 1
ATOM 715 C C . LYS A 1 99 ? 17.5 21.406 1.524 1 96.12 99 LYS A C 1
ATOM 717 O O . LYS A 1 99 ? 17.547 21.266 0.3 1 96.12 99 LYS A O 1
ATOM 722 N N . GLU A 1 100 ? 18.062 20.609 2.387 1 96 100 GLU A N 1
ATOM 723 C CA . GLU A 1 100 ? 19.031 19.609 1.948 1 96 100 GLU A CA 1
ATOM 724 C C . GLU A 1 100 ? 18.359 18.516 1.125 1 96 100 GLU A C 1
ATOM 726 O O . GLU A 1 100 ? 19.031 17.797 0.379 1 96 100 GLU A O 1
ATOM 731 N N . VAL A 1 101 ? 17.031 18.391 1.205 1 96.69 101 VAL A N 1
ATOM 732 C CA . VAL A 1 101 ? 16.375 17.297 0.505 1 96.69 101 VAL A CA 1
ATOM 733 C C . VAL A 1 101 ? 15.367 17.844 -0.498 1 96.69 101 VAL A C 1
ATOM 735 O O . VAL A 1 101 ? 14.633 17.078 -1.137 1 96.69 101 VAL A O 1
ATOM 738 N N . LEU A 1 102 ? 15.375 19.125 -0.728 1 97.94 102 LEU A N 1
ATOM 739 C CA . LEU A 1 102 ? 14.422 19.781 -1.625 1 97.94 102 LEU A CA 1
ATOM 740 C C . LEU A 1 102 ? 14.547 19.219 -3.039 1 97.94 102 LEU A C 1
ATOM 742 O O . LEU A 1 102 ? 13.539 18.984 -3.707 1 97.94 102 LEU A O 1
ATOM 746 N N . ASP A 1 103 ? 15.781 18.984 -3.465 1 98.19 103 ASP A N 1
ATOM 747 C CA . ASP A 1 103 ? 16.031 18.531 -4.828 1 98.19 103 ASP A CA 1
ATOM 748 C C . ASP A 1 103 ? 15.734 17.031 -4.973 1 98.19 103 ASP A C 1
ATOM 750 O O . ASP A 1 103 ? 15.633 16.531 -6.09 1 98.19 103 ASP A O 1
ATOM 754 N N . GLU A 1 104 ? 15.508 16.391 -3.834 1 98.19 104 GLU A N 1
ATOM 755 C CA . GLU A 1 104 ? 15.32 14.945 -3.85 1 98.19 104 GLU A CA 1
ATOM 756 C C . GLU A 1 104 ? 13.891 14.57 -3.465 1 98.19 104 GLU A C 1
ATOM 758 O O . GLU A 1 104 ? 13.547 13.383 -3.414 1 98.19 104 GLU A O 1
ATOM 763 N N . TYR A 1 105 ? 13.117 15.602 -3.254 1 98.5 105 TYR A N 1
ATOM 764 C CA . TYR A 1 105 ? 11.789 15.25 -2.779 1 98.5 105 TYR A CA 1
ATOM 765 C C . TYR A 1 105 ? 10.734 16.188 -3.348 1 98.5 105 TYR A C 1
ATOM 767 O O . TYR A 1 105 ? 10.172 15.938 -4.414 1 98.5 105 TYR A O 1
ATOM 775 N N . VAL A 1 106 ? 10.562 17.453 -2.871 1 98.75 106 VAL A N 1
ATOM 776 C CA . VAL A 1 106 ? 9.43 18.297 -3.219 1 98.75 106 VAL A CA 1
ATOM 777 C C . VAL A 1 106 ? 9.609 18.844 -4.633 1 98.75 106 VAL A C 1
ATOM 779 O O . VAL A 1 106 ? 8.656 18.891 -5.41 1 98.75 106 VAL A O 1
ATOM 782 N N . ARG A 1 107 ? 10.852 19.25 -5.035 1 98.75 107 ARG A N 1
ATOM 783 C CA . ARG A 1 107 ? 11.039 19.828 -6.367 1 98.75 107 ARG A CA 1
ATOM 784 C C . ARG A 1 107 ? 10.711 18.812 -7.453 1 98.75 107 ARG A C 1
ATOM 786 O O . ARG A 1 107 ? 9.969 19.109 -8.391 1 98.75 107 ARG A O 1
ATOM 793 N N . PRO A 1 108 ? 11.227 17.594 -7.316 1 98.81 108 PRO A N 1
ATOM 794 C CA . PRO A 1 108 ? 10.836 16.609 -8.32 1 98.81 108 PRO A CA 1
ATOM 795 C C . PRO A 1 108 ? 9.336 16.312 -8.312 1 98.81 108 PRO A C 1
ATOM 797 O O . PRO A 1 108 ? 8.742 16.078 -9.367 1 98.81 108 PRO A O 1
ATOM 800 N N . LEU A 1 109 ? 8.688 16.297 -7.18 1 98.88 109 LEU A N 1
ATOM 801 C CA . LEU A 1 109 ? 7.254 16.047 -7.109 1 98.88 109 LEU A CA 1
ATOM 802 C C . LEU A 1 109 ? 6.461 17.188 -7.719 1 98.88 109 LEU A C 1
ATOM 804 O O . LEU A 1 109 ? 5.418 16.969 -8.344 1 98.88 109 LEU A O 1
ATOM 808 N N . LEU A 1 110 ? 6.93 18.422 -7.516 1 98.88 110 LEU A N 1
ATOM 809 C CA . LEU A 1 110 ? 6.316 19.562 -8.18 1 98.88 110 LEU A CA 1
ATOM 810 C C . LEU A 1 110 ? 6.418 19.438 -9.695 1 98.88 110 LEU A C 1
ATOM 812 O O . LEU A 1 110 ? 5.461 19.734 -10.414 1 98.88 110 LEU A O 1
ATOM 816 N N . ALA A 1 111 ? 7.57 18.984 -10.141 1 98.81 111 ALA A N 1
ATOM 817 C CA . ALA A 1 111 ? 7.777 18.812 -11.578 1 98.81 111 ALA A CA 1
ATOM 818 C C . ALA A 1 111 ? 6.828 17.766 -12.141 1 98.81 111 ALA A C 1
ATOM 820 O O . ALA A 1 111 ? 6.285 17.938 -13.234 1 98.81 111 ALA A O 1
ATOM 821 N N . ILE A 1 112 ? 6.645 16.672 -11.43 1 98.69 112 ILE A N 1
ATOM 822 C CA . ILE A 1 112 ? 5.73 15.617 -11.852 1 98.69 112 ILE A CA 1
ATOM 823 C C . ILE A 1 112 ? 4.316 16.172 -11.969 1 98.69 112 ILE A C 1
ATOM 825 O O . ILE A 1 112 ? 3.619 15.914 -12.953 1 98.69 112 ILE A O 1
ATOM 829 N N . SER A 1 113 ? 3.889 16.922 -10.992 1 98.69 113 SER A N 1
ATOM 830 C CA . SER A 1 113 ? 2.555 17.516 -11.023 1 98.69 113 SER A CA 1
ATOM 831 C C . SER A 1 113 ? 2.42 18.531 -12.156 1 98.69 113 SER A C 1
ATOM 833 O O . SER A 1 113 ? 1.376 18.609 -12.812 1 98.69 113 SER A O 1
ATOM 835 N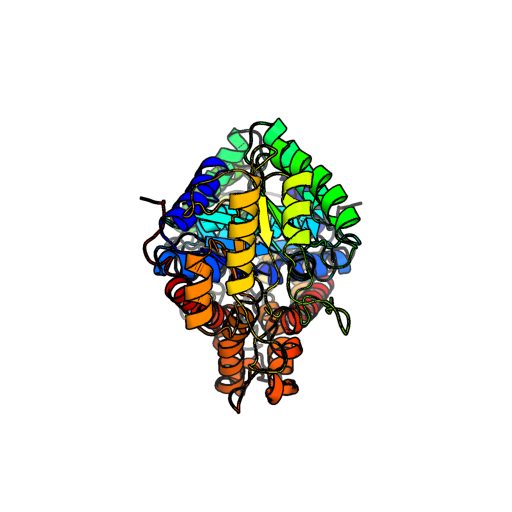 N . GLN A 1 114 ? 3.486 19.328 -12.375 1 98.75 114 GLN A N 1
ATOM 836 C CA . GLN A 1 114 ? 3.467 20.281 -13.484 1 98.75 114 GLN A CA 1
ATOM 837 C C . GLN A 1 114 ? 3.281 19.562 -14.82 1 98.75 114 GLN A C 1
ATOM 839 O O . GLN A 1 114 ? 2.516 20.016 -15.672 1 98.75 114 GLN A O 1
ATOM 844 N N . GLU A 1 115 ? 3.969 18.469 -15.023 1 98.69 115 GLU A N 1
ATOM 845 C CA . GLU A 1 115 ? 3.838 17.688 -16.25 1 98.69 115 GLU A CA 1
ATOM 846 C C . GLU A 1 115 ? 2.404 17.203 -16.438 1 98.69 115 GLU A C 1
ATOM 848 O O . GLU A 1 115 ? 1.874 17.234 -17.547 1 98.69 115 GLU A O 1
ATOM 853 N N . ARG A 1 116 ? 1.811 16.734 -15.383 1 98.19 116 ARG A N 1
ATOM 854 C CA . ARG A 1 116 ? 0.421 16.297 -15.445 1 98.19 116 ARG A CA 1
ATOM 855 C C . ARG A 1 116 ? -0.504 17.438 -15.836 1 98.19 116 ARG A C 1
ATOM 857 O O . ARG A 1 116 ? -1.341 17.297 -16.734 1 98.19 116 ARG A O 1
ATOM 864 N N . VAL A 1 117 ? -0.313 18.516 -15.195 1 98.31 117 VAL A N 1
ATOM 865 C CA . VAL A 1 117 ? -1.16 19.688 -15.438 1 98.31 117 VAL A CA 1
ATOM 866 C C . VAL A 1 117 ? -0.975 20.156 -16.875 1 98.31 117 VAL A C 1
ATOM 868 O O . VAL A 1 117 ? -1.938 20.578 -17.531 1 98.31 117 VAL A O 1
ATOM 871 N N . ASP A 1 118 ? 0.287 20.062 -17.375 1 98.5 118 ASP A N 1
ATOM 872 C CA . ASP A 1 118 ? 0.569 20.438 -18.75 1 98.5 118 ASP A CA 1
ATOM 873 C C . ASP A 1 118 ? -0.19 19.547 -19.734 1 98.5 118 ASP A C 1
ATOM 875 O O . ASP A 1 118 ? -0.525 19.969 -20.844 1 98.5 118 ASP A O 1
ATOM 879 N N . ARG A 1 119 ? -0.546 18.344 -19.328 1 97.56 119 ARG A N 1
ATOM 880 C CA . ARG A 1 119 ? -1.276 17.406 -20.172 1 97.56 119 ARG A CA 1
ATOM 881 C C . ARG A 1 119 ? -2.779 17.5 -19.922 1 97.56 119 ARG A C 1
ATOM 883 O O . ARG A 1 119 ? -3.549 16.672 -20.422 1 97.56 119 ARG A O 1
ATOM 890 N N . GLY A 1 120 ? -3.15 18.422 -19.062 1 97.69 120 GLY A N 1
ATOM 891 C CA . GLY A 1 120 ? -4.562 18.641 -18.797 1 97.69 120 GLY A CA 1
ATOM 892 C C . GLY A 1 120 ? -5.102 17.781 -17.656 1 97.69 120 GLY A C 1
ATOM 893 O O . GLY A 1 120 ? -6.316 17.672 -17.484 1 97.69 120 GLY A O 1
ATOM 894 N N . GLU A 1 121 ? -4.188 17.188 -16.906 1 97.31 121 GLU A N 1
ATOM 895 C CA . GLU A 1 121 ? -4.574 16.328 -15.781 1 97.31 121 GLU A CA 1
ATOM 896 C C . GLU A 1 121 ? -4.488 17.094 -14.453 1 97.31 121 GLU A C 1
ATOM 898 O O . GLU A 1 121 ? -4.008 18.219 -14.414 1 97.31 121 GLU A O 1
ATOM 903 N N . LEU A 1 122 ? -5.047 16.562 -13.484 1 97.88 122 LEU A N 1
ATOM 904 C CA . LEU A 1 122 ? -4.906 17.094 -12.133 1 97.88 122 LEU A CA 1
ATOM 905 C C . LEU A 1 122 ? -3.498 16.844 -11.594 1 97.88 122 LEU A C 1
ATOM 907 O O . LEU A 1 122 ? -2.836 15.883 -11.992 1 97.88 122 LEU A O 1
ATOM 911 N N . PRO A 1 123 ? -3.014 17.734 -10.734 1 98.56 123 PRO A N 1
ATOM 912 C CA . PRO A 1 123 ? -1.735 17.438 -10.086 1 98.56 123 PRO A CA 1
ATOM 913 C C . PRO A 1 123 ? -1.785 16.156 -9.258 1 98.56 123 PRO A C 1
ATOM 915 O O . PRO A 1 123 ? -2.857 15.75 -8.797 1 98.56 123 PRO A O 1
ATOM 918 N N . LEU A 1 124 ? -0.652 15.469 -9.047 1 98.44 124 LEU A N 1
ATOM 919 C CA . LEU A 1 124 ? -0.583 14.227 -8.289 1 98.44 124 LEU A CA 1
ATOM 920 C C . LEU A 1 124 ? -0.821 14.484 -6.801 1 98.44 124 LEU A C 1
ATOM 922 O O . LEU A 1 124 ? -1.428 13.664 -6.113 1 98.44 124 LEU A O 1
ATOM 926 N N . PHE A 1 125 ? -0.343 15.656 -6.332 1 98.81 125 PHE A N 1
ATOM 927 C CA . PHE A 1 125 ? -0.515 16.125 -4.961 1 98.81 125 PHE A CA 1
ATOM 928 C C . PHE A 1 125 ? -1.257 17.453 -4.934 1 98.81 125 PHE A C 1
ATOM 930 O O . PHE A 1 125 ? -1.188 18.234 -5.887 1 98.81 125 PHE A O 1
ATOM 937 N N . GLN A 1 126 ? -1.88 17.734 -3.867 1 98.69 126 GLN A N 1
ATOM 938 C CA . GLN A 1 126 ? -2.645 18.953 -3.717 1 98.69 126 GLN A CA 1
ATOM 939 C C . GLN A 1 126 ? -1.832 20.031 -2.984 1 98.69 126 GLN A C 1
ATOM 9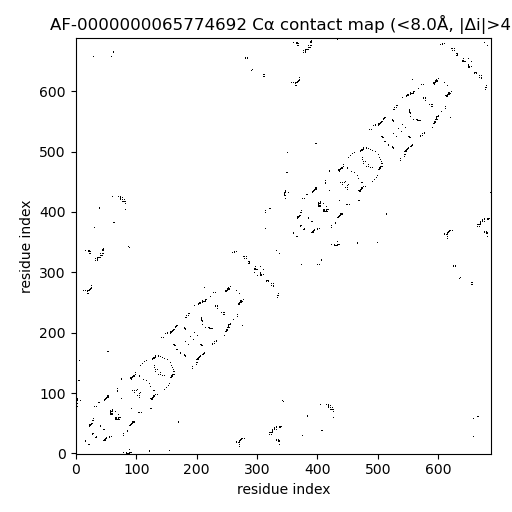41 O O . GLN A 1 126 ? -2.1 21.219 -3.121 1 98.69 126 GLN A O 1
ATOM 946 N N . SER A 1 127 ? -0.902 19.562 -2.225 1 98.88 127 SER A N 1
ATOM 947 C CA . SER A 1 127 ? -0.026 20.484 -1.519 1 98.88 127 SER A CA 1
ATOM 948 C C . SER A 1 127 ? 1.308 19.844 -1.172 1 98.88 127 SER A C 1
ATOM 950 O O . SER A 1 127 ? 1.409 18.609 -1.121 1 98.88 127 SER A O 1
ATOM 952 N N . HIS A 1 128 ? 2.338 20.641 -1.064 1 98.88 128 HIS A N 1
ATOM 953 C CA . HIS A 1 128 ? 3.66 20.266 -0.583 1 98.88 128 HIS A CA 1
ATOM 954 C C . HIS A 1 128 ? 4.137 21.203 0.522 1 98.88 128 HIS A C 1
ATOM 956 O O . HIS A 1 128 ? 3.691 22.344 0.606 1 98.88 128 HIS A O 1
ATOM 962 N N . MET A 1 129 ? 5.016 20.688 1.333 1 98.62 129 MET A N 1
ATOM 963 C CA . MET A 1 129 ? 5.527 21.531 2.416 1 98.62 129 MET A CA 1
ATOM 964 C C . MET A 1 129 ? 7.004 21.859 2.199 1 98.62 129 MET A C 1
ATOM 966 O O . MET A 1 129 ? 7.801 20.969 1.877 1 98.62 129 MET A O 1
ATOM 970 N N . TRP A 1 130 ? 7.336 23.094 2.316 1 98.38 130 TRP A N 1
ATOM 971 C CA . TRP A 1 130 ? 8.695 23.625 2.438 1 98.38 130 TRP A CA 1
ATOM 972 C C . TRP A 1 130 ? 9.031 23.922 3.893 1 98.38 130 TRP A C 1
ATOM 974 O O . TRP A 1 130 ? 8.43 24.812 4.5 1 98.38 130 TRP A O 1
ATOM 984 N N . ASP A 1 131 ? 9.969 23.109 4.418 1 96.81 131 ASP A N 1
ATOM 985 C CA . ASP A 1 131 ? 10.43 23.312 5.789 1 96.81 131 ASP A CA 1
ATOM 986 C C . ASP A 1 131 ? 11.719 24.125 5.824 1 96.81 131 ASP A C 1
ATOM 988 O O . ASP A 1 131 ? 12.82 23.578 5.801 1 96.81 131 ASP A O 1
ATOM 992 N N . GLY A 1 132 ? 11.523 25.453 5.941 1 94.94 132 GLY A N 1
ATOM 993 C CA . GLY A 1 132 ? 12.672 26.344 6 1 94.94 132 GLY A CA 1
ATOM 994 C C . GLY A 1 132 ? 13.117 26.641 7.414 1 94.94 132 GLY A C 1
ATOM 995 O O . GLY A 1 132 ? 13.828 27.625 7.652 1 94.94 132 GLY A O 1
ATOM 996 N N . SER A 1 133 ? 12.781 25.828 8.352 1 89.5 133 SER A N 1
ATOM 997 C CA . SER A 1 133 ? 12.984 26.141 9.766 1 89.5 133 SER A CA 1
ATOM 998 C C . SER A 1 133 ? 14.469 26.141 10.117 1 89.5 133 SER A C 1
ATOM 1000 O O . SER A 1 133 ? 14.891 26.781 11.078 1 89.5 133 SER A O 1
ATOM 1002 N N . ALA A 1 134 ? 15.242 25.406 9.336 1 88.88 134 ALA A N 1
ATOM 1003 C CA . ALA A 1 134 ? 16.656 25.219 9.68 1 88.88 134 ALA A CA 1
ATOM 1004 C C . ALA A 1 134 ? 17.516 26.281 9.023 1 88.88 134 ALA A C 1
ATOM 1006 O O . ALA A 1 134 ? 18.734 26.312 9.234 1 88.88 134 ALA A O 1
ATOM 1007 N N . VAL A 1 135 ? 16.969 27.188 8.219 1 93.19 135 VAL A N 1
ATOM 1008 C CA . VAL A 1 135 ? 17.734 28.234 7.57 1 93.19 135 VAL A CA 1
ATOM 1009 C C . VAL A 1 135 ? 17.234 29.609 8.047 1 93.19 135 VAL A C 1
ATOM 1011 O O . VAL A 1 135 ? 16.125 29.719 8.562 1 93.19 135 VAL A O 1
ATOM 1014 N N . PRO A 1 136 ? 18.094 30.609 7.969 1 94.38 136 PRO A N 1
ATOM 1015 C CA . PRO A 1 136 ? 17.656 31.953 8.359 1 94.38 136 PRO A CA 1
ATOM 1016 C C . PRO A 1 136 ? 16.406 32.406 7.605 1 94.38 136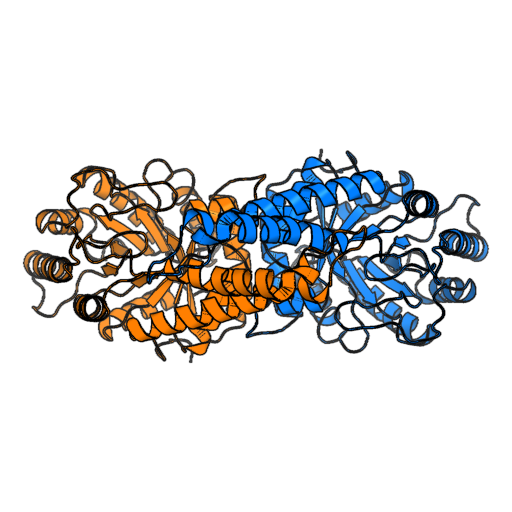 PRO A C 1
ATOM 1018 O O . PRO A 1 136 ? 16.234 32.062 6.43 1 94.38 136 PRO A O 1
ATOM 1021 N N . ILE A 1 137 ? 15.602 33.219 8.188 1 96.12 137 ILE A N 1
ATOM 1022 C CA . ILE A 1 137 ? 14.281 33.594 7.711 1 96.12 137 ILE A CA 1
ATOM 1023 C C . ILE A 1 137 ? 14.391 34.188 6.316 1 96.12 137 ILE A C 1
ATOM 1025 O O . ILE A 1 137 ? 13.539 33.969 5.453 1 96.12 137 ILE A O 1
ATOM 1029 N N . ASP A 1 138 ? 15.43 35 6.043 1 97.38 138 ASP A N 1
ATOM 1030 C CA . ASP A 1 138 ? 15.555 35.625 4.73 1 97.38 138 ASP A CA 1
ATOM 1031 C C . ASP A 1 138 ? 15.789 34.594 3.639 1 97.38 138 ASP A C 1
ATOM 1033 O O . ASP A 1 138 ? 15.195 34.688 2.561 1 97.38 138 ASP A O 1
ATOM 1037 N N . GLU A 1 139 ? 16.641 33.656 3.926 1 97.81 139 GLU A N 1
ATOM 1038 C CA . GLU A 1 139 ? 16.859 32.562 2.988 1 97.81 139 GLU A CA 1
ATOM 1039 C C . GLU A 1 139 ? 15.617 31.688 2.846 1 97.81 139 GLU A C 1
ATOM 1041 O O . GLU A 1 139 ? 15.273 31.266 1.739 1 97.81 139 GLU A O 1
ATOM 1046 N N . ASN A 1 140 ? 14.984 31.391 3.936 1 97.81 140 ASN A N 1
ATOM 1047 C CA . ASN A 1 140 ? 13.727 30.656 3.947 1 97.81 140 ASN A CA 1
ATOM 1048 C C . ASN A 1 140 ? 12.711 31.266 2.979 1 97.81 140 ASN A C 1
ATOM 1050 O O . ASN A 1 140 ? 12.18 30.562 2.117 1 97.81 140 ASN A O 1
ATOM 1054 N N . LEU A 1 141 ? 12.578 32.531 3.062 1 98.44 141 LEU A N 1
ATOM 1055 C CA . LEU A 1 141 ? 11.531 33.219 2.301 1 98.44 141 LEU A CA 1
ATOM 1056 C C . LEU A 1 141 ? 11.938 33.375 0.839 1 98.44 141 LEU A C 1
ATOM 1058 O O . LEU A 1 141 ? 11.078 33.406 -0.046 1 98.44 141 LEU A O 1
ATOM 1062 N N . GLU A 1 142 ? 13.219 33.438 0.559 1 98.5 142 GLU A N 1
ATOM 1063 C CA . GLU A 1 142 ? 13.68 33.438 -0.827 1 98.5 142 GLU A CA 1
ATOM 1064 C C . GLU A 1 142 ? 13.32 32.125 -1.51 1 98.5 142 GLU A C 1
ATOM 1066 O O . GLU A 1 142 ? 12.797 32.094 -2.629 1 98.5 142 GLU A O 1
ATOM 1071 N N . ILE A 1 143 ? 13.531 31.031 -0.844 1 98.62 143 ILE A N 1
ATOM 1072 C CA . ILE A 1 143 ? 13.219 29.719 -1.377 1 98.62 143 ILE A CA 1
ATOM 1073 C C . ILE A 1 143 ? 11.703 29.547 -1.462 1 98.62 143 ILE A C 1
ATOM 1075 O O . ILE A 1 143 ? 11.188 29 -2.439 1 98.62 143 ILE A O 1
ATOM 1079 N N . ALA A 1 144 ? 11.039 30.078 -0.468 1 98.75 144 ALA A N 1
ATOM 1080 C CA . ALA A 1 144 ? 9.578 30.016 -0.476 1 98.75 144 ALA A CA 1
ATOM 1081 C C . ALA A 1 144 ? 9.008 30.719 -1.703 1 98.75 144 ALA A C 1
ATOM 1083 O O . ALA A 1 144 ? 8.031 30.25 -2.293 1 98.75 144 ALA A O 1
ATOM 1084 N N . GLN A 1 145 ? 9.578 31.859 -2.041 1 98.56 145 GLN A N 1
ATOM 1085 C CA . GLN A 1 145 ? 9.109 32.594 -3.215 1 98.56 145 GLN A CA 1
ATOM 1086 C C . GLN A 1 145 ? 9.234 31.734 -4.477 1 98.56 145 GLN A C 1
ATOM 1088 O O . GLN A 1 145 ? 8.305 31.672 -5.281 1 98.56 145 GLN A O 1
ATOM 1093 N N . GLU A 1 146 ? 10.328 31.078 -4.621 1 98.44 146 GLU A N 1
ATOM 1094 C CA . GLU A 1 146 ? 10.555 30.203 -5.766 1 98.44 146 GLU A CA 1
ATOM 1095 C C . GLU A 1 146 ? 9.547 29.062 -5.789 1 98.44 146 GLU A C 1
ATOM 1097 O O . GLU A 1 146 ? 8.914 28.812 -6.816 1 98.44 146 GLU A O 1
ATOM 1102 N N . LEU A 1 147 ? 9.398 28.391 -4.703 1 98.81 147 LEU A N 1
ATOM 1103 C CA . LEU A 1 147 ? 8.547 27.219 -4.621 1 98.81 147 LEU A CA 1
ATOM 1104 C C . LEU A 1 147 ? 7.078 27.594 -4.777 1 98.81 147 LEU A C 1
ATOM 1106 O O . LEU A 1 147 ? 6.293 26.844 -5.352 1 98.81 147 LEU A O 1
ATOM 1110 N N . LEU A 1 148 ? 6.742 28.75 -4.238 1 98.81 148 LEU A N 1
ATOM 1111 C CA . LEU A 1 148 ? 5.359 29.203 -4.348 1 98.81 148 LEU A CA 1
ATOM 1112 C C . LEU A 1 148 ? 4.977 29.422 -5.805 1 98.81 148 LEU A C 1
ATOM 1114 O O . LEU A 1 148 ? 3.871 29.062 -6.223 1 98.81 148 LEU A O 1
ATOM 1118 N N . ALA A 1 149 ? 5.855 30.031 -6.547 1 98.69 149 ALA A N 1
ATOM 1119 C CA . ALA A 1 149 ? 5.598 30.25 -7.969 1 98.69 149 ALA A CA 1
ATOM 1120 C C . ALA A 1 149 ? 5.402 28.922 -8.703 1 98.69 149 ALA A C 1
ATOM 1122 O O . ALA A 1 149 ? 4.5 28.797 -9.531 1 98.69 149 ALA A O 1
ATOM 1123 N N . LYS A 1 150 ? 6.238 27.953 -8.43 1 98.75 150 LYS A N 1
ATOM 1124 C CA . LYS A 1 150 ? 6.141 26.641 -9.062 1 98.75 150 LYS A CA 1
ATOM 1125 C C . LYS A 1 150 ? 4.863 25.922 -8.633 1 98.75 150 LYS A C 1
ATOM 1127 O O . LYS A 1 150 ? 4.211 25.266 -9.445 1 98.75 150 LYS A O 1
ATOM 1132 N N . ALA A 1 151 ? 4.543 26.016 -7.375 1 98.88 151 ALA A N 1
ATOM 1133 C CA . ALA A 1 151 ? 3.32 25.406 -6.867 1 98.88 151 ALA A CA 1
ATOM 1134 C C . ALA A 1 151 ? 2.084 26 -7.535 1 98.88 151 ALA A C 1
ATOM 1136 O O . ALA A 1 151 ? 1.188 25.266 -7.961 1 98.88 151 ALA A O 1
ATOM 1137 N N . LYS A 1 152 ? 2.064 27.328 -7.602 1 98.69 152 LYS A N 1
ATOM 1138 C CA . LYS A 1 152 ? 0.949 28 -8.25 1 98.69 152 LYS A CA 1
ATOM 1139 C C . LYS A 1 152 ? 0.793 27.531 -9.695 1 98.69 152 LYS A C 1
ATOM 1141 O O . LYS A 1 152 ? -0.319 27.25 -10.148 1 98.69 152 LYS A O 1
ATOM 1146 N N . ALA A 1 153 ? 1.877 27.406 -10.383 1 98.5 153 ALA A N 1
ATOM 1147 C CA . ALA A 1 153 ? 1.866 26.984 -11.781 1 98.5 153 ALA A CA 1
ATOM 1148 C C . ALA A 1 153 ? 1.321 25.578 -11.922 1 98.5 153 ALA A C 1
ATOM 1150 O O . ALA A 1 153 ? 0.674 25.25 -12.922 1 98.5 153 ALA A O 1
ATOM 1151 N N . ALA A 1 154 ? 1.497 24.734 -10.945 1 98.69 154 ALA A N 1
ATOM 1152 C CA . ALA A 1 154 ? 1.08 23.328 -10.992 1 98.69 154 ALA A CA 1
ATOM 1153 C C . ALA A 1 154 ? -0.264 23.141 -10.297 1 98.69 154 ALA A C 1
ATOM 1155 O O . ALA A 1 154 ? -0.689 22 -10.062 1 98.69 154 ALA A O 1
ATOM 1156 N N . ASN A 1 155 ? -0.938 24.234 -9.875 1 98.5 155 ASN A N 1
ATOM 1157 C CA . ASN A 1 155 ? -2.219 24.203 -9.18 1 98.5 155 ASN A CA 1
ATOM 1158 C C . ASN A 1 155 ? -2.105 23.469 -7.84 1 98.5 155 ASN A C 1
ATOM 1160 O O . ASN A 1 155 ? -2.969 22.656 -7.496 1 98.5 155 ASN A O 1
ATOM 1164 N N . ILE A 1 156 ? -1.019 23.688 -7.203 1 98.81 156 ILE A N 1
ATOM 1165 C CA . ILE A 1 156 ? -0.723 23.062 -5.914 1 98.81 156 ILE A CA 1
ATOM 1166 C C . ILE A 1 156 ? -0.591 24.156 -4.844 1 98.81 156 ILE A C 1
ATOM 1168 O O . ILE A 1 156 ? -0.033 25.219 -5.098 1 98.81 156 ILE A O 1
ATOM 1172 N N . ILE A 1 157 ? -1.099 23.906 -3.627 1 98.88 157 ILE A N 1
ATOM 1173 C CA . ILE A 1 157 ? -0.926 24.812 -2.498 1 98.88 157 ILE A CA 1
ATOM 1174 C C . ILE A 1 157 ? 0.403 24.516 -1.803 1 98.88 157 ILE A C 1
ATOM 1176 O O . ILE A 1 157 ? 0.767 23.359 -1.604 1 98.88 157 ILE A O 1
ATOM 1180 N N . LEU A 1 158 ? 1.174 25.547 -1.479 1 98.88 158 LEU A N 1
ATOM 1181 C CA . LEU A 1 158 ? 2.432 25.391 -0.759 1 98.88 158 LEU A CA 1
ATOM 1182 C C . LEU A 1 158 ? 2.236 25.609 0.736 1 98.88 158 LEU A C 1
ATOM 1184 O O . LEU A 1 158 ? 1.534 26.547 1.141 1 98.88 158 LEU A O 1
ATOM 1188 N N . GLU A 1 159 ? 2.783 24.766 1.562 1 98.88 159 GLU A N 1
ATOM 1189 C CA . GLU A 1 159 ? 2.902 25.016 2.994 1 98.88 159 GLU A CA 1
ATOM 1190 C C . GLU A 1 159 ? 4.312 25.469 3.359 1 98.88 159 GLU A C 1
ATOM 1192 O O . GLU A 1 159 ? 5.297 24.859 2.943 1 98.88 159 GLU A O 1
ATOM 1197 N N . VAL A 1 160 ? 4.426 26.562 4.078 1 98.56 160 VAL A N 1
ATOM 1198 C CA . VAL A 1 160 ? 5.711 27.141 4.445 1 98.56 160 VAL A CA 1
ATOM 1199 C C . VAL A 1 160 ? 5.859 27.156 5.965 1 98.56 160 VAL A C 1
ATOM 1201 O O . VAL A 1 160 ? 4.949 27.594 6.676 1 98.56 160 VAL A O 1
ATOM 1204 N N . GLU A 1 161 ? 6.953 26.703 6.426 1 97.19 161 GLU A N 1
ATOM 1205 C CA . GLU A 1 161 ? 7.223 26.75 7.859 1 97.19 161 GLU A CA 1
ATOM 1206 C C . GLU A 1 161 ? 8.234 27.844 8.195 1 97.19 161 GLU A C 1
ATOM 1208 O O . GLU A 1 161 ? 9.336 27.859 7.637 1 97.19 161 GLU A O 1
ATOM 1213 N N . ILE A 1 162 ? 7.777 28.703 8.984 1 95 162 ILE A N 1
ATOM 1214 C CA . ILE A 1 162 ? 8.664 29.75 9.469 1 95 162 ILE A CA 1
ATOM 1215 C C . ILE A 1 162 ? 8.875 29.578 10.977 1 95 162 ILE A C 1
ATOM 1217 O O . ILE A 1 162 ? 7.941 29.25 11.711 1 95 162 ILE A O 1
ATOM 1221 N N . GLY A 1 163 ? 10.055 29.453 11.445 1 89.06 163 GLY A N 1
ATOM 1222 C CA . GLY A 1 163 ? 10.391 29.141 12.828 1 89.06 163 GLY A CA 1
ATOM 1223 C C . GLY A 1 163 ? 10.75 27.672 13.031 1 89.06 163 GLY A C 1
ATOM 1224 O O . GLY A 1 163 ? 10.703 26.875 12.094 1 89.06 163 GLY A O 1
ATOM 1225 N N . VAL A 1 164 ? 11.164 27.344 14.234 1 86.62 164 VAL A N 1
ATOM 1226 C CA . VAL A 1 164 ? 11.656 26 14.516 1 86.62 164 VAL A CA 1
ATOM 1227 C C . VAL A 1 164 ? 10.664 25.25 15.391 1 86.62 164 VAL A C 1
ATOM 1229 O O . VAL A 1 164 ? 10.266 25.75 16.453 1 86.62 164 VAL A O 1
ATOM 1232 N N . VAL A 1 165 ? 10.18 24.141 14.898 1 83.31 165 VAL A N 1
ATOM 1233 C CA . VAL A 1 165 ? 9.352 23.266 15.719 1 83.31 165 VAL A CA 1
ATOM 1234 C C . VAL A 1 165 ? 10.25 22.359 16.578 1 83.31 165 VAL A C 1
ATOM 1236 O O . VAL A 1 165 ? 11.18 21.734 16.062 1 83.31 165 VAL A O 1
ATOM 1239 N N . GLY A 1 166 ? 10.008 22.297 17.797 1 82.31 166 GLY A N 1
ATOM 1240 C CA . GLY A 1 166 ? 10.828 21.484 18.688 1 82.31 166 GLY A CA 1
ATOM 1241 C C . GLY A 1 166 ? 10.688 20 18.453 1 82.31 166 GLY A C 1
ATOM 1242 O O . GLY A 1 166 ? 9.898 19.578 17.609 1 82.31 166 GLY A O 1
ATOM 1243 N N . GLY A 1 167 ? 11.602 19.219 19.141 1 82.69 167 GLY A N 1
ATOM 1244 C CA . GLY A 1 167 ? 11.523 17.766 19.047 1 82.69 167 GLY A CA 1
ATOM 1245 C C . GLY A 1 167 ? 12.25 17.203 17.844 1 82.69 167 GLY A C 1
ATOM 1246 O O . GLY A 1 167 ? 13.195 17.812 17.328 1 82.69 167 GLY A O 1
ATOM 1247 N N . GLU A 1 168 ? 11.906 15.961 17.594 1 79.81 168 GLU A N 1
ATOM 1248 C CA . GLU A 1 168 ? 12.555 15.258 16.484 1 79.81 168 GLU A CA 1
ATOM 1249 C C . GLU A 1 168 ? 11.531 14.586 15.578 1 79.81 168 GLU A C 1
ATOM 1251 O O . GLU A 1 168 ? 10.539 14.023 16.047 1 79.81 168 GLU A O 1
ATOM 1256 N N . GLU A 1 169 ? 11.742 14.789 14.273 1 79.19 169 GLU A N 1
ATOM 1257 C CA . GLU A 1 169 ? 10.969 14.086 13.258 1 79.19 169 GLU A CA 1
ATOM 1258 C C . GLU A 1 169 ? 11.867 13.539 12.156 1 79.19 169 GLU A C 1
ATOM 1260 O O . GLU A 1 169 ? 12.664 14.281 11.57 1 79.19 169 GLU A O 1
ATOM 1265 N N . ASP A 1 170 ? 11.711 12.32 11.859 1 85.5 170 ASP A N 1
ATOM 1266 C CA . ASP A 1 170 ? 12.453 11.609 10.82 1 85.5 170 ASP A CA 1
ATOM 1267 C C . ASP A 1 170 ? 13.945 11.883 10.93 1 85.5 170 ASP A C 1
ATOM 1269 O O . ASP A 1 170 ? 14.609 12.164 9.93 1 85.5 170 ASP A O 1
ATOM 1273 N N . GLY A 1 171 ? 14.414 11.961 12.094 1 77.88 171 GLY A N 1
ATOM 1274 C CA . GLY A 1 171 ? 15.844 12.078 12.336 1 77.88 171 GLY A CA 1
ATOM 1275 C C . GLY A 1 171 ? 16.312 13.516 12.375 1 77.88 171 GLY A C 1
ATOM 1276 O O . GLY A 1 171 ? 17.5 13.781 12.586 1 77.88 171 GLY A O 1
ATOM 1277 N N . VAL A 1 172 ? 15.445 14.508 12.188 1 79.31 172 VAL A N 1
ATOM 1278 C CA . VAL A 1 172 ? 15.781 15.922 12.227 1 79.31 172 VAL A CA 1
ATOM 1279 C C . VAL A 1 172 ? 15.367 16.516 13.57 1 79.31 172 VAL A C 1
ATOM 1281 O O . VAL A 1 172 ? 14.188 16.531 13.914 1 79.31 172 VAL A O 1
ATOM 1284 N N . GLU A 1 173 ? 16.297 16.969 14.32 1 81.44 173 GLU A N 1
ATOM 1285 C CA . GLU A 1 173 ? 16.047 17.531 15.641 1 81.44 173 GLU A CA 1
ATOM 1286 C C . GLU A 1 173 ? 16.25 19.047 15.633 1 81.44 173 GLU A C 1
ATOM 1288 O O . GLU A 1 173 ? 17.172 19.562 15.008 1 81.44 173 GLU A O 1
ATOM 1293 N N . ALA A 1 174 ? 15.375 19.719 16.391 1 79.38 174 ALA A N 1
ATOM 1294 C CA . ALA A 1 174 ? 15.547 21.156 16.578 1 79.38 174 ALA A CA 1
ATOM 1295 C C . ALA A 1 174 ? 16.828 21.469 17.344 1 79.38 174 ALA A C 1
ATOM 1297 O O . ALA A 1 174 ? 17.172 20.766 18.297 1 79.38 174 ALA A O 1
ATOM 1298 N N . LYS A 1 175 ? 17.484 22.547 16.859 1 77.38 175 LYS A N 1
ATOM 1299 C CA . LYS A 1 175 ? 18.719 22.938 17.531 1 77.38 175 LYS A CA 1
ATOM 1300 C C . LYS A 1 175 ? 18.453 23.469 18.922 1 77.38 175 LYS A C 1
ATOM 1302 O O . LYS A 1 175 ? 17.453 24.156 19.156 1 77.38 175 LYS A O 1
ATOM 1307 N N . ALA A 1 176 ? 19.375 23.203 19.781 1 73.88 176 ALA A N 1
ATOM 1308 C CA . ALA A 1 176 ? 19.297 23.703 21.156 1 73.88 176 ALA A CA 1
ATOM 1309 C C . ALA A 1 176 ? 19.281 25.234 21.188 1 73.88 176 ALA A C 1
ATOM 1311 O O . ALA A 1 176 ? 20.062 25.891 20.5 1 73.88 176 ALA A O 1
ATOM 1312 N N . GLY A 1 177 ? 18.328 25.703 21.906 1 71.94 177 GLY A N 1
ATOM 1313 C CA . GLY A 1 177 ? 18.266 27.156 22.078 1 71.94 177 GLY A CA 1
ATOM 1314 C C . GLY A 1 177 ? 17.516 27.844 20.953 1 71.94 177 GLY A C 1
ATOM 1315 O O . GLY A 1 177 ? 17.375 29.078 20.969 1 71.94 177 GLY A O 1
ATOM 1316 N N . ALA A 1 178 ? 17.062 27.109 20.047 1 79.5 178 ALA A N 1
ATOM 1317 C CA . ALA A 1 178 ? 16.297 27.703 18.953 1 79.5 178 ALA A CA 1
ATOM 1318 C C . ALA A 1 178 ? 15.062 28.422 19.469 1 79.5 178 ALA A C 1
ATOM 1320 O O . ALA A 1 178 ? 14.461 28.016 20.469 1 79.5 178 ALA A O 1
ATOM 1321 N N . ASN A 1 179 ? 14.797 29.547 18.828 1 82.06 179 ASN A N 1
ATOM 1322 C CA . ASN A 1 179 ? 13.547 30.25 19.141 1 82.06 179 ASN A CA 1
ATOM 1323 C C . ASN A 1 179 ? 12.344 29.438 18.656 1 82.06 179 ASN A C 1
ATOM 1325 O O . ASN A 1 179 ? 12.148 29.266 17.453 1 82.06 179 ASN A O 1
ATOM 1329 N N . LEU A 1 180 ? 11.578 29.047 19.609 1 90.69 180 LEU A N 1
ATOM 1330 C CA . LEU A 1 180 ? 10.469 28.141 19.328 1 90.69 180 LEU A CA 1
ATOM 1331 C C . LEU A 1 180 ? 9.172 28.922 19.125 1 90.69 180 LEU A C 1
ATOM 1333 O O . LEU A 1 180 ? 8.094 28.328 19.031 1 90.69 180 LEU A O 1
ATOM 1337 N N . TYR A 1 181 ? 9.352 30.281 19.031 1 95 181 TYR A N 1
ATOM 1338 C CA . TYR A 1 181 ? 8.195 31.141 18.812 1 95 181 TYR A CA 1
ATOM 1339 C C . TYR A 1 181 ? 8.445 32.094 17.641 1 95 181 TYR A C 1
ATOM 1341 O O . TYR A 1 181 ? 9.422 32.844 17.641 1 95 181 TYR A O 1
ATOM 1349 N N . THR A 1 182 ? 7.555 32.031 16.656 1 96.88 182 THR A N 1
ATOM 1350 C CA . THR A 1 182 ? 7.652 32.938 15.523 1 96.88 182 THR A CA 1
ATOM 1351 C C . THR A 1 182 ? 7.426 34.375 15.977 1 96.88 182 THR A C 1
ATOM 1353 O O . THR A 1 182 ? 6.531 34.656 16.781 1 96.88 182 THR A O 1
ATOM 1356 N N . SER A 1 183 ? 8.242 35.344 15.5 1 96.69 183 SER A N 1
ATOM 1357 C CA . SER A 1 183 ? 8.164 36.75 15.945 1 96.69 183 SER A CA 1
ATOM 1358 C C . SER A 1 183 ? 7.281 37.562 15.016 1 96.69 183 SER A C 1
ATOM 1360 O O . SER A 1 183 ? 7.051 37.188 13.867 1 96.69 183 SER A O 1
ATOM 1362 N N . PRO A 1 184 ? 6.809 38.688 15.547 1 97.75 184 PRO A N 1
ATOM 1363 C CA . PRO A 1 184 ? 6.074 39.594 14.672 1 97.75 184 PRO A CA 1
ATOM 1364 C C . PRO A 1 184 ? 6.879 40 13.445 1 97.75 184 PRO A C 1
ATOM 1366 O O . PRO A 1 184 ? 6.32 40.156 12.352 1 97.75 184 PRO A O 1
ATOM 1369 N N . GLU A 1 185 ? 8.18 40.156 13.625 1 97.56 185 GLU A N 1
ATOM 1370 C CA . GLU A 1 185 ? 9.047 40.531 12.508 1 97.56 185 GLU A CA 1
ATOM 1371 C C . GLU A 1 185 ? 9.062 39.438 11.438 1 97.56 185 GLU A C 1
ATOM 1373 O O . GLU A 1 185 ? 9.078 39.75 10.242 1 97.56 185 GLU A O 1
ATOM 1378 N N . ASP A 1 186 ? 9.086 38.219 11.859 1 97.44 186 ASP A N 1
ATOM 1379 C CA . ASP A 1 186 ? 9.055 37.094 10.914 1 97.44 186 ASP A CA 1
ATOM 1380 C C . ASP A 1 186 ? 7.77 37.125 10.094 1 97.44 186 ASP A C 1
ATOM 1382 O O . ASP A 1 186 ? 7.793 36.844 8.891 1 97.44 186 ASP A O 1
ATOM 1386 N N . PHE A 1 187 ? 6.637 37.406 10.711 1 98.19 187 PHE A N 1
ATOM 1387 C CA . PHE A 1 187 ? 5.367 37.5 10 1 98.19 187 PHE A CA 1
ATOM 1388 C C . PHE A 1 187 ? 5.398 38.625 8.969 1 98.19 187 PHE A C 1
ATOM 1390 O O . PHE A 1 187 ? 4.918 38.469 7.848 1 98.19 187 PHE A O 1
ATOM 1397 N N . GLU A 1 188 ? 5.98 39.781 9.406 1 98.25 188 GLU A N 1
ATOM 1398 C CA . GLU A 1 188 ? 6.094 40.906 8.492 1 98.25 188 GLU A CA 1
ATOM 1399 C C . GLU A 1 188 ? 6.938 40.562 7.27 1 98.25 188 GLU A C 1
ATOM 1401 O O . GLU A 1 188 ? 6.547 40.844 6.137 1 98.25 188 GLU A O 1
ATOM 1406 N N . LYS A 1 189 ? 8.031 39.906 7.562 1 98.12 189 LYS A N 1
ATOM 1407 C CA . LYS A 1 189 ? 8.906 39.5 6.477 1 98.12 189 LYS A CA 1
ATOM 1408 C C . LYS A 1 189 ? 8.203 38.531 5.539 1 98.12 189 LYS A C 1
ATOM 1410 O O . LYS A 1 189 ? 8.43 38.562 4.328 1 98.12 189 LYS A O 1
ATOM 1415 N N . THR A 1 190 ? 7.426 37.656 6.117 1 98.44 190 THR A N 1
ATOM 1416 C CA . THR A 1 190 ? 6.695 36.688 5.328 1 98.44 190 THR A CA 1
ATOM 1417 C C . THR A 1 190 ? 5.711 37.344 4.383 1 98.44 190 THR A C 1
ATOM 1419 O O . THR A 1 190 ? 5.656 37.031 3.195 1 98.44 190 THR A O 1
ATOM 1422 N N . ILE A 1 191 ? 4.957 38.344 4.863 1 98.44 191 ILE A N 1
ATOM 1423 C CA . ILE A 1 191 ? 3.996 39.094 4.055 1 98.44 191 ILE A CA 1
ATOM 1424 C C . ILE A 1 191 ? 4.727 39.844 2.932 1 98.44 191 ILE A C 1
ATOM 1426 O O . ILE A 1 191 ? 4.27 39.844 1.786 1 98.44 191 ILE A O 1
ATOM 1430 N N . ASP A 1 192 ? 5.863 40.406 3.271 1 98.31 192 ASP A N 1
ATOM 1431 C CA . ASP A 1 192 ? 6.629 41.125 2.275 1 98.31 192 ASP A CA 1
ATOM 1432 C C . ASP A 1 192 ? 7.117 40.219 1.16 1 98.31 192 ASP A C 1
ATOM 1434 O O . ASP A 1 192 ? 7.133 40.594 -0.01 1 98.31 192 ASP A O 1
ATOM 1438 N N . ALA A 1 193 ? 7.48 39.062 1.547 1 98.25 193 ALA A N 1
ATOM 1439 C CA . ALA A 1 193 ? 8.141 38.156 0.604 1 98.25 193 ALA A CA 1
ATOM 1440 C C . ALA A 1 193 ? 7.117 37.406 -0.246 1 98.25 193 ALA A C 1
ATOM 1442 O O . ALA A 1 193 ? 7.273 37.281 -1.464 1 98.25 193 ALA A O 1
ATOM 1443 N N . ILE A 1 194 ? 6.039 36.844 0.414 1 98.12 194 ILE A N 1
ATOM 1444 C CA . ILE A 1 194 ? 5.207 35.906 -0.352 1 98.12 194 ILE A CA 1
ATOM 1445 C C . ILE A 1 194 ? 3.74 36.312 -0.231 1 98.12 194 ILE A C 1
ATOM 1447 O O . ILE A 1 194 ? 2.854 35.625 -0.72 1 98.12 194 ILE A O 1
ATOM 1451 N N . GLY A 1 195 ? 3.467 37.469 0.34 1 96.69 195 GLY A N 1
ATOM 1452 C CA . GLY A 1 195 ? 2.104 37.969 0.44 1 96.69 195 GLY A CA 1
ATOM 1453 C C . GLY A 1 195 ? 1.222 37.094 1.332 1 96.69 195 GLY A C 1
ATOM 1454 O O . GLY A 1 195 ? 1.709 36.469 2.264 1 96.69 195 GLY A O 1
ATOM 1455 N N . THR A 1 196 ? -0.115 37.281 1.187 1 94.88 196 THR A N 1
ATOM 1456 C CA . THR A 1 196 ? -1.077 36.5 1.963 1 94.88 196 THR A CA 1
ATOM 1457 C C . THR A 1 196 ? -2.004 35.719 1.044 1 94.88 196 THR A C 1
ATOM 1459 O O . THR A 1 196 ? -3.133 35.375 1.419 1 94.88 196 THR A O 1
ATOM 1462 N N . GLY A 1 197 ? -1.494 35.438 -0.248 1 94.69 197 GLY A N 1
ATOM 1463 C CA . GLY A 1 197 ? -2.26 34.594 -1.139 1 94.69 197 GLY A CA 1
ATOM 1464 C C . GLY A 1 197 ? -2.266 35.094 -2.576 1 94.69 197 GLY A C 1
ATOM 1465 O O . GLY A 1 197 ? -2.5 34.312 -3.5 1 94.69 197 GLY A O 1
ATOM 1466 N N . GLU A 1 198 ? -2.018 36.344 -2.834 1 94 198 GLU A N 1
ATOM 1467 C CA . GLU A 1 198 ? -2.113 36.938 -4.164 1 94 198 GLU A CA 1
ATOM 1468 C C . GLU A 1 198 ? -1.015 36.406 -5.082 1 94 198 GLU A C 1
ATOM 1470 O O . GLU A 1 198 ? -1.14 36.469 -6.309 1 94 198 GLU A O 1
ATOM 1475 N N . LYS A 1 199 ? 0.059 35.906 -4.539 1 96.62 199 LYS A N 1
ATOM 1476 C CA . LYS A 1 199 ? 1.143 35.312 -5.324 1 96.62 199 LYS A CA 1
ATOM 1477 C C . LYS A 1 199 ? 0.982 33.812 -5.445 1 96.62 199 LYS A C 1
ATOM 1479 O O . LYS A 1 199 ? 1.819 33.125 -6.051 1 96.62 199 LYS A O 1
ATOM 1484 N N . GLY A 1 200 ? -0.058 33.25 -4.977 1 97.69 200 GLY A N 1
ATOM 1485 C CA . GLY A 1 200 ? -0.337 31.844 -4.781 1 97.69 200 GLY A CA 1
ATOM 1486 C C . GLY A 1 200 ? -0.749 31.516 -3.361 1 97.69 200 GLY A C 1
ATOM 1487 O O . GLY A 1 200 ? -0.2 32.062 -2.404 1 97.69 200 GLY A O 1
ATOM 1488 N N . ARG A 1 201 ? -1.715 30.719 -3.229 1 98.31 201 ARG A N 1
ATOM 1489 C CA . ARG A 1 201 ? -2.172 30.344 -1.895 1 98.31 201 ARG A CA 1
ATOM 1490 C C . ARG A 1 201 ? -1.121 29.5 -1.172 1 98.31 201 ARG A C 1
ATOM 1492 O O . ARG A 1 201 ? -0.48 28.641 -1.778 1 98.31 201 ARG A O 1
ATOM 1499 N N . TYR A 1 202 ? -0.961 29.719 0.011 1 98.81 202 TYR A N 1
ATOM 1500 C CA . TYR A 1 202 ? -0.084 28.906 0.845 1 98.81 202 TYR A CA 1
ATOM 1501 C C . TYR A 1 202 ? -0.642 28.781 2.256 1 98.81 202 TYR A C 1
ATOM 1503 O O . TYR A 1 202 ? -1.509 29.547 2.664 1 98.81 202 TYR A O 1
ATOM 1511 N N . LEU A 1 203 ? -0.249 27.703 2.92 1 98.88 203 LEU A N 1
ATOM 1512 C CA . LEU A 1 203 ? -0.454 27.5 4.352 1 98.88 203 LEU A CA 1
ATOM 1513 C C . LEU A 1 203 ? 0.799 27.875 5.137 1 98.88 203 LEU A C 1
ATOM 1515 O O . LEU A 1 203 ? 1.918 27.703 4.645 1 98.88 203 LEU A O 1
ATOM 1519 N N . LEU A 1 204 ? 0.609 28.375 6.328 1 98.69 204 LEU A N 1
ATOM 1520 C CA . LEU A 1 204 ? 1.755 28.844 7.105 1 98.69 204 LEU A CA 1
ATOM 1521 C C . LEU A 1 204 ? 1.862 28.078 8.422 1 98.69 204 LEU A C 1
ATOM 1523 O O . LEU A 1 204 ? 0.951 28.141 9.25 1 98.69 204 LEU A O 1
ATOM 1527 N N . ALA A 1 205 ? 2.932 27.359 8.578 1 97.75 205 ALA A N 1
ATOM 1528 C CA . ALA A 1 205 ? 3.26 26.75 9.859 1 97.75 205 ALA A CA 1
ATOM 1529 C C . ALA A 1 205 ? 4.168 27.656 10.688 1 97.75 205 ALA A C 1
ATOM 1531 O O . ALA A 1 205 ? 5.379 27.703 10.461 1 97.75 205 ALA A O 1
ATOM 1532 N N . ALA A 1 206 ? 3.562 28.344 11.609 1 96.88 206 ALA A N 1
ATOM 1533 C CA . ALA A 1 206 ? 4.312 29.125 12.586 1 96.88 206 ALA A CA 1
ATOM 1534 C C . ALA A 1 206 ? 4.605 28.312 13.836 1 96.88 206 ALA A C 1
ATOM 1536 O O . ALA A 1 206 ? 3.977 27.281 14.078 1 96.88 206 ALA A O 1
ATOM 1537 N N . THR A 1 207 ? 5.574 28.75 14.555 1 95.19 207 THR A N 1
ATOM 1538 C CA . THR A 1 207 ? 5.953 28.031 15.758 1 95.19 207 THR A CA 1
ATOM 1539 C C . THR A 1 207 ? 5.484 28.766 17.016 1 95.19 207 THR A C 1
ATOM 1541 O O . THR A 1 207 ? 5.652 29.984 17.109 1 95.19 207 THR A O 1
ATOM 1544 N N . PHE A 1 208 ? 4.828 28.062 17.891 1 95.38 208 PHE A N 1
ATOM 1545 C CA . PHE A 1 208 ? 4.234 28.656 19.078 1 95.38 208 PHE A CA 1
ATOM 1546 C C . PHE A 1 208 ? 4.355 27.719 20.281 1 95.38 208 PHE A C 1
ATOM 1548 O O . PHE A 1 208 ? 3.412 27.562 21.047 1 95.38 208 PHE A O 1
ATOM 1555 N N . GLY A 1 209 ? 5.512 27.031 20.312 1 92.19 209 GLY A N 1
ATOM 1556 C CA . GLY A 1 209 ? 5.828 26.109 21.391 1 92.19 209 GLY A CA 1
ATOM 1557 C C . GLY A 1 209 ? 5.43 24.688 21.094 1 92.19 209 GLY A C 1
ATOM 1558 O O . GLY A 1 209 ? 5.52 23.812 21.969 1 92.19 209 GLY A O 1
ATOM 1559 N N . ASN A 1 210 ? 4.914 24.453 19.875 1 90.25 210 ASN A N 1
ATOM 1560 C CA . ASN A 1 210 ? 4.57 23.109 19.422 1 90.25 210 ASN A CA 1
ATOM 1561 C C . ASN A 1 210 ? 5.816 22.25 19.219 1 90.25 210 ASN A C 1
ATOM 1563 O O . ASN A 1 210 ? 6.902 22.766 18.953 1 90.25 210 ASN A O 1
ATOM 1567 N N . VAL A 1 211 ? 5.684 20.969 19.438 1 86.81 211 VAL A N 1
ATOM 1568 C CA . VAL A 1 211 ? 6.816 20.062 19.406 1 86.81 211 VAL A CA 1
ATOM 1569 C C . VAL A 1 211 ? 6.445 18.797 18.625 1 86.81 211 VAL A C 1
ATOM 1571 O O . VAL A 1 211 ? 5.328 18.297 18.75 1 86.81 211 VAL A O 1
ATOM 1574 N N . HIS A 1 212 ? 7.414 18.312 17.75 1 84.44 212 HIS A N 1
ATOM 1575 C CA . HIS A 1 212 ? 7.23 17 17.141 1 84.44 212 HIS A CA 1
ATOM 1576 C C . HIS A 1 212 ? 7.309 15.898 18.188 1 84.44 212 HIS A C 1
ATOM 1578 O O . HIS A 1 212 ? 8.125 15.969 19.109 1 84.44 212 HIS A O 1
ATOM 1584 N N . GLY A 1 213 ? 6.574 14.805 17.984 1 81.12 213 GLY A N 1
ATOM 1585 C CA . GLY A 1 213 ? 6.414 13.805 19.016 1 81.12 213 GLY A CA 1
ATOM 1586 C C . GLY A 1 213 ? 5.199 14.047 19.891 1 81.12 213 GLY A C 1
ATOM 1587 O O . GLY A 1 213 ? 4.246 14.711 19.469 1 81.12 213 GLY A O 1
ATOM 1588 N N . VAL A 1 214 ? 5.215 13.422 21.031 1 77.88 214 VAL A N 1
ATOM 1589 C CA . VAL A 1 214 ? 4.105 13.641 21.953 1 77.88 214 VAL A CA 1
ATOM 1590 C C . VAL A 1 214 ? 4.422 14.828 22.859 1 77.88 214 VAL A C 1
ATOM 1592 O O . VAL A 1 214 ? 5.398 14.797 23.609 1 77.88 214 VAL A O 1
ATOM 1595 N N . TYR A 1 215 ? 3.582 15.836 22.656 1 76.19 215 TYR A N 1
ATOM 1596 C CA . TYR A 1 215 ? 3.764 17.016 23.5 1 76.19 215 TYR A CA 1
ATOM 1597 C C . TYR A 1 215 ? 3.615 16.656 24.969 1 76.19 215 TYR A C 1
ATOM 1599 O O . TYR A 1 215 ? 2.695 15.922 25.359 1 76.19 215 TYR A O 1
ATOM 1607 N N . LYS A 1 216 ? 4.629 16.984 25.828 1 72.88 216 LYS A N 1
ATOM 1608 C CA . LYS A 1 216 ? 4.566 16.922 27.281 1 72.88 216 LYS A CA 1
ATOM 1609 C C . LYS A 1 216 ? 4.719 18.297 27.906 1 72.88 216 LYS A C 1
ATOM 1611 O O . LYS A 1 216 ? 5.609 19.062 27.516 1 72.88 216 LYS A O 1
ATOM 1616 N N . PRO A 1 217 ? 3.598 18.422 28.797 1 66.75 217 PRO A N 1
ATOM 1617 C CA . PRO A 1 217 ? 3.77 19.703 29.484 1 66.75 217 PRO A CA 1
ATOM 1618 C C . PRO A 1 217 ? 5.098 19.797 30.234 1 66.75 217 PRO A C 1
ATOM 1620 O O . PRO A 1 217 ? 5.535 18.828 30.844 1 66.75 217 PRO A O 1
ATOM 1623 N N . GLY A 1 218 ? 5.984 20.719 29.688 1 68.5 218 GLY A N 1
ATOM 1624 C CA . GLY A 1 218 ? 7.277 20.984 30.297 1 68.5 218 GLY A CA 1
ATOM 1625 C C . GLY A 1 218 ? 7.793 22.375 30.031 1 68.5 218 GLY A C 1
ATOM 1626 O O . GLY A 1 218 ? 7.074 23.359 30.25 1 68.5 218 GLY A O 1
ATOM 1627 N N . ASN A 1 219 ? 9.023 22.266 29.625 1 67.06 219 ASN A N 1
ATOM 1628 C CA . ASN A 1 219 ? 9.695 23.562 29.531 1 67.06 219 ASN A CA 1
ATOM 1629 C C . ASN A 1 219 ? 9.188 24.375 28.344 1 67.06 219 ASN A C 1
ATOM 1631 O O . ASN A 1 219 ? 9.18 25.609 28.391 1 67.06 219 ASN A O 1
ATOM 1635 N N . VAL A 1 220 ? 8.656 23.672 27.328 1 79.44 220 VAL A N 1
ATOM 1636 C CA . VAL A 1 220 ? 8.141 24.438 26.188 1 79.44 220 VAL A CA 1
ATOM 1637 C C . VAL A 1 220 ? 6.617 24.516 26.266 1 79.44 220 VAL A C 1
ATOM 1639 O O . VAL A 1 220 ? 5.941 23.484 26.359 1 79.44 220 VAL A O 1
ATOM 1642 N N . LYS A 1 221 ? 6.156 25.719 26.391 1 89 221 LYS A N 1
ATOM 1643 C CA . LYS A 1 221 ? 4.715 25.922 26.531 1 89 221 LYS A CA 1
ATOM 1644 C C . LYS A 1 221 ? 4.082 26.266 25.172 1 89 221 LYS A C 1
ATOM 1646 O O . LYS A 1 221 ? 4.645 27.031 24.391 1 89 221 LYS A O 1
ATOM 1651 N N . LEU A 1 222 ? 2.957 25.656 24.938 1 93.44 222 LEU A N 1
ATOM 1652 C CA . LEU A 1 222 ? 2.166 26 23.766 1 93.44 222 LEU A CA 1
ATOM 1653 C C . LEU A 1 222 ? 1.523 27.375 23.938 1 93.44 222 LEU A C 1
ATOM 1655 O O . LEU A 1 222 ? 0.8 27.609 24.906 1 93.44 222 LEU A O 1
ATOM 1659 N N . ARG A 1 223 ? 1.804 28.266 23 1 94.75 223 ARG A N 1
ATOM 1660 C CA . ARG A 1 223 ? 1.298 29.641 23.047 1 94.75 223 ARG A CA 1
ATOM 1661 C C . ARG A 1 223 ? 0.535 29.984 21.781 1 94.75 223 ARG A C 1
ATOM 1663 O O . ARG A 1 223 ? 1.027 30.75 20.938 1 94.75 223 ARG A O 1
ATOM 1670 N N . PRO A 1 224 ? -0.755 29.594 21.688 1 97 224 PRO A N 1
ATOM 1671 C CA . PRO A 1 224 ? -1.55 29.906 20.5 1 97 224 PRO A CA 1
ATOM 1672 C C . PRO A 1 224 ? -1.653 31.406 20.25 1 97 224 PRO A C 1
ATOM 1674 O O . PRO A 1 224 ? -1.889 31.828 19.109 1 97 224 PRO A O 1
ATOM 1677 N N . GLU A 1 225 ? -1.38 32.25 21.25 1 97.56 225 GLU A N 1
ATOM 1678 C CA . GLU A 1 225 ? -1.467 33.688 21.109 1 97.56 225 GLU A CA 1
ATOM 1679 C C . GLU A 1 225 ? -0.445 34.219 20.094 1 97.56 225 GLU A C 1
ATOM 1681 O O . GLU A 1 225 ? -0.608 35.312 19.531 1 97.56 225 GLU A O 1
ATOM 1686 N N . VAL A 1 226 ? 0.616 33.438 19.875 1 97.88 226 VAL A N 1
ATOM 1687 C CA . VAL A 1 226 ? 1.586 33.781 18.844 1 97.88 226 VAL A CA 1
ATOM 1688 C C . VAL A 1 226 ? 0.896 33.812 17.484 1 97.88 226 VAL A C 1
ATOM 1690 O O . VAL A 1 226 ? 1.206 34.688 16.641 1 97.88 226 VAL A O 1
ATOM 1693 N N . LEU A 1 227 ? -0.015 32.906 17.219 1 98.44 227 LEU A N 1
ATOM 1694 C CA . LEU A 1 227 ? -0.772 32.875 15.969 1 98.44 227 LEU A CA 1
ATOM 1695 C C . LEU A 1 227 ? -1.672 34.125 15.852 1 98.44 227 LEU A C 1
ATOM 1697 O O . LEU A 1 227 ? -1.769 34.719 14.781 1 98.44 227 LEU A O 1
ATOM 1701 N N . LEU A 1 228 ? -2.32 34.469 16.969 1 98.31 228 LEU A N 1
ATOM 1702 C CA . LEU A 1 228 ? -3.141 35.688 16.984 1 98.31 228 LEU A CA 1
ATOM 1703 C C . LEU A 1 228 ? -2.305 36.906 16.656 1 98.31 228 LEU A C 1
ATOM 1705 O O . LEU A 1 228 ? -2.74 37.781 15.914 1 98.31 228 LEU A O 1
ATOM 1709 N N . GLU A 1 229 ? -1.145 36.938 17.281 1 98.25 229 GLU A N 1
ATOM 1710 C CA . GLU A 1 229 ? -0.233 38.062 17 1 98.25 229 GLU A CA 1
ATOM 1711 C C . GLU A 1 229 ? 0.107 38.125 15.508 1 98.25 229 GLU A C 1
ATOM 1713 O O . GLU A 1 229 ? 0.198 39.219 14.938 1 98.25 229 GLU A O 1
ATOM 1718 N N . GLY A 1 230 ? 0.35 37 14.898 1 98.25 230 GLY A N 1
ATOM 1719 C CA . GLY A 1 230 ? 0.597 36.969 13.461 1 98.25 230 GLY A CA 1
ATOM 1720 C C . GLY A 1 230 ? -0.541 37.562 12.648 1 98.25 230 GLY A C 1
ATOM 1721 O O . GLY A 1 230 ? -0.311 38.344 11.727 1 98.25 230 GLY A O 1
ATOM 1722 N N . GLN A 1 231 ? -1.783 37.156 13.016 1 98.62 231 GLN A N 1
ATOM 1723 C CA . GLN A 1 231 ? -2.947 37.719 12.344 1 98.62 231 GLN A CA 1
ATOM 1724 C C . GLN A 1 231 ? -2.996 39.25 12.516 1 98.62 231 GLN A C 1
ATOM 1726 O O . GLN A 1 231 ? -3.275 39.969 11.562 1 98.62 231 GLN A O 1
ATOM 1731 N N . GLN A 1 232 ? -2.727 39.719 13.727 1 98.44 232 GLN A N 1
ATOM 1732 C CA . GLN A 1 232 ? -2.762 41.125 14.031 1 98.44 232 GLN A CA 1
ATOM 1733 C C . GLN A 1 232 ? -1.71 41.906 13.227 1 98.44 232 GLN A C 1
ATOM 1735 O O . GLN A 1 232 ? -1.971 43 12.742 1 98.44 232 GLN A O 1
ATOM 1740 N N . VAL A 1 233 ? -0.552 41.281 13.125 1 98.25 233 VAL A N 1
ATOM 1741 C CA . VAL A 1 233 ? 0.51 41.875 12.312 1 98.25 233 VAL A CA 1
ATOM 1742 C C . VAL A 1 233 ? 0.038 42.031 10.867 1 98.25 233 VAL A C 1
ATOM 1744 O O . VAL A 1 233 ? 0.229 43.062 10.25 1 98.25 233 VAL A O 1
ATOM 1747 N N . ALA A 1 234 ? -0.571 41.031 10.367 1 98.06 234 ALA A N 1
ATOM 1748 C CA . ALA A 1 234 ? -1.056 41.031 8.984 1 98.06 234 ALA A CA 1
ATOM 1749 C C . ALA A 1 234 ? -2.156 42.094 8.812 1 98.06 234 ALA A C 1
ATOM 1751 O O . ALA A 1 234 ? -2.168 42.812 7.824 1 98.06 234 ALA A O 1
ATOM 1752 N N . ARG A 1 235 ? -3.113 42.156 9.797 1 97.94 235 ARG A N 1
ATOM 1753 C CA . ARG A 1 235 ? -4.191 43.156 9.758 1 97.94 235 ARG A CA 1
ATOM 1754 C C . ARG A 1 235 ? -3.637 44.562 9.672 1 97.94 235 ARG A C 1
ATOM 1756 O O . ARG A 1 235 ? -4.078 45.375 8.844 1 97.94 235 ARG A O 1
ATOM 1763 N N . LYS A 1 236 ? -2.727 44.781 10.484 1 98.06 236 LYS A N 1
ATOM 1764 C CA . LYS A 1 236 ? -2.141 46.125 10.555 1 98.06 236 LYS A CA 1
ATOM 1765 C C . LYS A 1 236 ? -1.395 46.469 9.266 1 98.06 236 LYS A C 1
ATOM 1767 O O . LYS A 1 236 ? -1.586 47.531 8.695 1 98.06 236 LYS A O 1
ATOM 1772 N N . LYS A 1 237 ? -0.601 45.562 8.852 1 97.38 237 LYS A N 1
ATOM 1773 C CA . LYS A 1 237 ? 0.249 45.781 7.691 1 97.38 237 LYS A CA 1
ATOM 1774 C C . LYS A 1 237 ? -0.586 45.938 6.422 1 97.38 237 LYS A C 1
ATOM 1776 O O . LYS A 1 237 ? -0.242 46.719 5.531 1 97.38 237 LYS A O 1
ATOM 1781 N N . LEU A 1 238 ? -1.644 45.219 6.344 1 97.44 238 LEU A N 1
ATOM 1782 C CA . LEU A 1 238 ? -2.412 45.156 5.105 1 97.44 238 LEU A CA 1
ATOM 1783 C C . LEU A 1 238 ? -3.66 46.031 5.203 1 97.44 238 LEU A C 1
ATOM 1785 O O . LEU A 1 238 ? -4.402 46.188 4.227 1 97.44 238 LEU A O 1
ATOM 1789 N N . GLY A 1 239 ? -3.9 46.625 6.305 1 97.75 239 GLY A N 1
ATOM 1790 C CA . GLY A 1 239 ? -5.059 47.5 6.504 1 97.75 239 GLY A CA 1
ATOM 1791 C C . GLY A 1 239 ? -6.375 46.75 6.453 1 97.75 239 GLY A C 1
ATOM 1792 O O . GLY A 1 239 ? -7.324 47.188 5.797 1 97.75 239 GLY A O 1
ATOM 1793 N N . LEU A 1 240 ? -6.402 45.594 7.137 1 97.38 240 LEU A N 1
ATOM 1794 C CA . LEU A 1 240 ? -7.59 44.75 7.109 1 97.38 240 LEU A CA 1
ATOM 1795 C C . LEU A 1 240 ? -8.43 44.969 8.367 1 97.38 240 LEU A C 1
ATOM 1797 O O . LEU A 1 240 ? -7.973 45.562 9.336 1 97.38 240 LEU A O 1
ATOM 1801 N N . ALA A 1 241 ? -9.672 44.406 8.273 1 97.38 241 ALA A N 1
ATOM 1802 C CA . ALA A 1 241 ? -10.586 44.469 9.406 1 97.38 241 ALA A CA 1
ATOM 1803 C C . ALA A 1 241 ? -10.031 43.719 10.609 1 97.38 241 ALA A C 1
ATOM 1805 O O . ALA A 1 241 ? -9.227 42.781 10.453 1 97.38 241 ALA A O 1
ATOM 1806 N N . ASP A 1 242 ? -10.5 44.031 11.766 1 95.75 242 ASP A N 1
ATOM 1807 C CA . ASP A 1 242 ? -9.977 43.5 13.023 1 95.75 242 ASP A CA 1
ATOM 1808 C C . ASP A 1 242 ? -10.289 42 13.164 1 95.75 242 ASP A C 1
ATOM 1810 O O . ASP A 1 242 ? -9.617 41.312 13.906 1 95.75 242 ASP A O 1
ATOM 1814 N N . ASP A 1 243 ? -11.234 41.594 12.469 1 95.25 243 ASP A N 1
ATOM 1815 C CA . ASP A 1 243 ? -11.633 40.188 12.602 1 95.25 243 ASP A CA 1
ATOM 1816 C C . ASP A 1 243 ? -11.109 39.344 11.438 1 95.25 243 ASP A C 1
ATOM 1818 O O . ASP A 1 243 ? -11.375 38.156 11.359 1 95.25 243 ASP A O 1
ATOM 1822 N N . ALA A 1 244 ? -10.336 39.969 10.586 1 97.06 244 ALA A N 1
ATOM 1823 C CA . ALA A 1 244 ? -9.789 39.25 9.43 1 97.06 244 ALA A CA 1
ATOM 1824 C C . ALA A 1 244 ? -8.734 38.25 9.859 1 97.06 244 ALA A C 1
ATOM 1826 O O . ALA A 1 244 ? -7.984 38.469 10.812 1 97.06 244 ALA A O 1
ATOM 1827 N N . LEU A 1 245 ? -8.703 37.094 9.18 1 97.94 245 LEU A N 1
ATOM 1828 C CA . LEU A 1 245 ? -7.699 36.062 9.383 1 97.94 245 LEU A CA 1
ATOM 1829 C C . LEU A 1 245 ? -6.902 35.812 8.102 1 97.94 245 LEU A C 1
ATOM 1831 O O . LEU A 1 245 ? -7.086 34.812 7.426 1 97.94 245 LEU A O 1
ATOM 1835 N N . PRO A 1 246 ? -5.977 36.688 7.805 1 97.69 246 PRO A N 1
ATOM 1836 C CA . PRO A 1 246 ? -5.285 36.625 6.516 1 97.69 246 PRO A CA 1
ATOM 1837 C C . PRO A 1 246 ? -4.426 35.375 6.375 1 97.69 246 PRO A C 1
ATOM 1839 O O . PRO A 1 246 ? -4.238 34.875 5.266 1 97.69 246 PRO A O 1
ATOM 1842 N N . PHE A 1 247 ? -3.844 34.906 7.453 1 98.5 247 PHE A N 1
ATOM 1843 C CA . PHE A 1 247 ? -2.998 33.719 7.371 1 98.5 247 PHE A CA 1
ATOM 1844 C C . PHE A 1 247 ? -3.826 32.469 7.535 1 98.5 247 PHE A C 1
ATOM 1846 O O . PHE A 1 247 ? -4.715 32.406 8.391 1 98.5 247 PHE A O 1
ATOM 1853 N N . ASP A 1 248 ? -3.609 31.5 6.672 1 98.69 248 ASP A N 1
ATOM 1854 C CA . ASP A 1 248 ? -4.027 30.109 6.871 1 98.69 248 ASP A CA 1
ATOM 1855 C C . ASP A 1 248 ? -2.977 29.328 7.652 1 98.69 248 ASP A C 1
ATOM 1857 O O . ASP A 1 248 ? -1.964 28.906 7.09 1 98.69 248 ASP A O 1
ATOM 1861 N N . PHE A 1 249 ? -3.266 29.031 8.93 1 98.69 249 PHE A N 1
ATOM 1862 C CA . PHE A 1 249 ? -2.225 28.469 9.781 1 98.69 249 PHE A CA 1
ATOM 1863 C C . PHE A 1 249 ? -2.328 26.953 9.852 1 98.69 249 PHE A C 1
ATOM 1865 O O . PHE A 1 249 ? -3.418 26.391 9.711 1 98.69 249 PHE A O 1
ATOM 1872 N N . VAL A 1 250 ? -1.193 26.375 10.039 1 98.56 250 VAL A N 1
ATOM 1873 C CA . VAL A 1 250 ? -1.057 24.953 10.266 1 98.56 250 VAL A CA 1
ATOM 1874 C C . VAL A 1 250 ? -0.483 24.688 11.656 1 98.56 250 VAL A C 1
ATOM 1876 O O . VAL A 1 250 ? 0.458 25.359 12.078 1 98.56 250 VAL A O 1
ATOM 1879 N N . PHE A 1 251 ? -1.092 23.781 12.352 1 97.5 251 PHE A N 1
ATOM 1880 C CA . PHE A 1 251 ? -0.625 23.359 13.664 1 97.5 251 PHE A CA 1
ATOM 1881 C C . PHE A 1 251 ? 0.201 22.094 13.57 1 97.5 251 PHE A C 1
ATOM 1883 O O . PHE A 1 251 ? -0.351 21 13.422 1 97.5 251 PHE A O 1
ATOM 1890 N N . HIS A 1 252 ? 1.56 22.188 13.656 1 94.12 252 HIS A N 1
ATOM 1891 C CA . HIS A 1 252 ? 2.426 21.016 13.742 1 94.12 252 HIS A CA 1
ATOM 1892 C C . HIS A 1 252 ? 2.498 20.484 15.164 1 94.12 252 HIS A C 1
ATOM 1894 O O . HIS A 1 252 ? 2.357 21.234 16.125 1 94.12 252 HIS A O 1
ATOM 1900 N N . GLY A 1 253 ? 2.713 19.188 15.305 1 87.19 253 GLY A N 1
ATOM 1901 C CA . GLY A 1 253 ? 2.861 18.609 16.625 1 87.19 253 GLY A CA 1
ATOM 1902 C C . GLY A 1 253 ? 1.553 18.516 17.391 1 87.19 253 GLY A C 1
ATOM 1903 O O . GLY A 1 253 ? 1.503 18.812 18.578 1 87.19 253 GLY A O 1
ATOM 1904 N N . GLY A 1 254 ? 0.575 18.188 16.766 1 84.88 254 GLY A N 1
ATOM 1905 C CA . GLY A 1 254 ? -0.747 18.109 17.375 1 84.88 254 GLY A CA 1
ATOM 1906 C C . GLY A 1 254 ? -0.893 16.953 18.344 1 84.88 254 GLY A C 1
ATOM 1907 O O . GLY A 1 254 ? -1.75 16.984 19.219 1 84.88 254 GLY A O 1
ATOM 1908 N N . SER A 1 255 ? -0.066 16.047 18.234 1 83.06 255 SER A N 1
ATOM 1909 C CA . SER A 1 255 ? -0.168 14.875 19.109 1 83.06 255 SER A CA 1
ATOM 1910 C C . SER A 1 255 ? 0.076 15.25 20.562 1 83.06 255 SER A C 1
ATOM 1912 O O . SER A 1 255 ? 1.085 15.875 20.891 1 83.06 255 SER A O 1
ATOM 1914 N N . GLY A 1 256 ? -0.82 14.898 21.422 1 80.44 256 GLY A N 1
ATOM 1915 C CA . GLY A 1 256 ? -0.667 15.094 22.844 1 80.44 256 GLY A CA 1
ATOM 1916 C C . GLY A 1 256 ? -0.974 16.5 23.297 1 80.44 256 GLY A C 1
ATOM 1917 O O . GLY A 1 256 ? -0.958 16.797 24.5 1 80.44 256 GLY A O 1
ATOM 1918 N N . SER A 1 257 ? -1.265 17.406 22.328 1 87.38 257 SER A N 1
ATOM 1919 C CA . SER A 1 257 ? -1.536 18.797 22.688 1 87.38 257 SER A CA 1
ATOM 1920 C C . SER A 1 257 ? -2.838 18.922 23.469 1 87.38 257 SER A C 1
ATOM 1922 O O . SER A 1 257 ? -3.791 18.188 23.219 1 87.38 257 SER A O 1
ATOM 1924 N N . GLU A 1 258 ? -2.84 19.891 24.312 1 89.94 258 GLU A N 1
ATOM 1925 C CA . GLU A 1 258 ? -4.035 20.156 25.109 1 89.94 258 GLU A CA 1
ATOM 1926 C C . GLU A 1 258 ? -5.195 20.609 24.234 1 89.94 258 GLU A C 1
ATOM 1928 O O . GLU A 1 258 ? -5.027 21.453 23.359 1 89.94 258 GLU A O 1
ATOM 1933 N N . LYS A 1 259 ? -6.355 20.078 24.547 1 93 259 LYS A N 1
ATOM 1934 C CA . LYS A 1 259 ? -7.547 20.344 23.734 1 93 259 LYS A CA 1
ATOM 1935 C C . LYS A 1 259 ? -7.883 21.828 23.734 1 93 259 LYS A C 1
ATOM 1937 O O . LYS A 1 259 ? -8.297 22.375 22.703 1 93 259 LYS A O 1
ATOM 1942 N N . GLU A 1 260 ? -7.707 22.453 24.859 1 95.19 260 GLU A N 1
ATOM 1943 C CA . GLU A 1 260 ? -8.031 23.875 24.969 1 95.19 260 GLU A CA 1
ATOM 1944 C C . GLU A 1 260 ? -7.129 24.703 24.062 1 95.19 260 GLU A C 1
ATOM 1946 O O . GLU A 1 260 ? -7.566 25.719 23.516 1 95.19 260 GLU A O 1
ATOM 1951 N N . LYS A 1 261 ? -5.91 24.297 23.984 1 95.31 261 LYS A N 1
ATOM 1952 C CA . LYS A 1 261 ? -4.969 25.016 23.125 1 95.31 261 LYS A CA 1
ATOM 1953 C C . LYS A 1 261 ? -5.293 24.797 21.641 1 95.31 261 LYS A C 1
ATOM 1955 O O . LYS A 1 261 ? -5.141 25.703 20.828 1 95.31 261 LYS A O 1
ATOM 1960 N N . ILE A 1 262 ? -5.711 23.609 21.328 1 96.25 262 ILE A N 1
ATOM 1961 C CA . ILE A 1 262 ? -6.152 23.312 19.969 1 96.25 262 ILE A CA 1
ATOM 1962 C C . ILE A 1 262 ? -7.352 24.188 19.625 1 96.25 262 ILE A C 1
ATOM 1964 O O . ILE A 1 262 ? -7.371 24.844 18.578 1 96.25 262 ILE A O 1
ATOM 1968 N N . GLU A 1 263 ? -8.297 24.25 20.531 1 96.94 263 GLU A N 1
ATOM 1969 C CA . GLU A 1 263 ? -9.5 25.031 20.297 1 96.94 263 GLU A CA 1
ATOM 1970 C C . GLU A 1 263 ? -9.164 26.516 20.125 1 96.94 263 GLU A C 1
ATOM 1972 O O . GLU A 1 263 ? -9.727 27.172 19.234 1 96.94 263 GLU A O 1
ATOM 1977 N N . GLU A 1 264 ? -8.305 26.953 20.969 1 97.69 264 GLU A N 1
ATOM 1978 C CA . GLU A 1 264 ? -7.875 28.344 20.859 1 97.69 264 GLU A CA 1
ATOM 1979 C C . GLU A 1 264 ? -7.219 28.625 19.5 1 97.69 264 GLU A C 1
ATOM 1981 O O . GLU A 1 264 ? -7.52 29.625 18.844 1 97.69 264 GLU A O 1
ATOM 1986 N N . ALA A 1 265 ? -6.34 27.734 19.078 1 98 265 ALA A N 1
ATOM 1987 C CA . ALA A 1 265 ? -5.629 27.891 17.812 1 98 265 ALA A CA 1
ATOM 1988 C C . ALA A 1 265 ? -6.602 27.922 16.625 1 98 265 ALA A C 1
ATOM 1990 O O . ALA A 1 265 ? -6.367 28.609 15.641 1 98 265 ALA A O 1
ATOM 1991 N N . LEU A 1 266 ? -7.695 27.172 16.719 1 98.31 266 LEU A N 1
ATOM 1992 C CA . LEU A 1 266 ? -8.703 27.156 15.664 1 98.31 266 LEU A CA 1
ATOM 1993 C C . LEU A 1 266 ? -9.305 28.547 15.469 1 98.31 266 LEU A C 1
ATOM 1995 O O . LEU A 1 266 ? -9.586 28.953 14.336 1 98.31 266 LEU A O 1
ATOM 1999 N N . THR A 1 267 ? -9.453 29.281 16.547 1 97.88 267 THR A N 1
ATOM 2000 C CA . THR A 1 267 ? -10.047 30.625 16.469 1 97.88 267 THR A CA 1
ATOM 2001 C C . THR A 1 267 ? -9.07 31.609 15.852 1 97.88 267 THR A C 1
ATOM 2003 O O . THR A 1 267 ? -9.469 32.688 15.43 1 97.88 267 THR A O 1
ATOM 2006 N N . TYR A 1 268 ? -7.805 31.203 15.766 1 98.31 268 TYR A N 1
ATOM 2007 C CA . TYR A 1 268 ? -6.797 32.125 15.242 1 98.31 268 TYR A CA 1
ATOM 2008 C C . TYR A 1 268 ? -6.449 31.781 13.797 1 98.31 268 TYR A C 1
ATOM 2010 O O . TYR A 1 268 ? -5.492 32.312 13.234 1 98.31 268 TYR A O 1
ATOM 2018 N N . GLY A 1 269 ? -7.172 30.844 13.18 1 98.31 269 GLY A N 1
ATOM 2019 C CA . GLY A 1 269 ? -7.012 30.609 11.75 1 98.31 269 GLY A CA 1
ATOM 2020 C C . GLY A 1 269 ? -6.289 29.328 11.43 1 98.31 269 GLY A C 1
ATOM 2021 O O . GLY A 1 269 ? -5.875 29.094 10.297 1 98.31 269 GLY A O 1
ATOM 2022 N N . VAL A 1 270 ? -6.105 28.422 12.445 1 98.81 270 VAL A N 1
ATOM 2023 C CA . VAL A 1 270 ? -5.566 27.094 12.156 1 98.81 270 VAL A CA 1
ATOM 2024 C C . VAL A 1 270 ? -6.598 26.266 11.383 1 98.81 270 VAL A C 1
ATOM 2026 O O . VAL A 1 270 ? -7.734 26.109 11.836 1 98.81 270 VAL A O 1
ATOM 2029 N N . ILE A 1 271 ? -6.156 25.734 10.242 1 98.88 271 ILE A N 1
ATOM 2030 C CA . ILE A 1 271 ? -7.113 25.016 9.414 1 98.88 271 ILE A CA 1
ATOM 2031 C C . ILE A 1 271 ? -6.562 23.641 9.062 1 98.88 271 ILE A C 1
ATOM 2033 O O . ILE A 1 271 ? -7.219 22.859 8.367 1 98.88 271 ILE A O 1
ATOM 2037 N N . LYS A 1 272 ? -5.379 23.297 9.445 1 98.81 272 LYS A N 1
ATOM 2038 C CA . LYS A 1 272 ? -4.707 22.016 9.281 1 98.81 272 LYS A CA 1
ATOM 2039 C C . LYS A 1 272 ? -3.881 21.672 10.516 1 98.81 272 LYS A C 1
ATOM 2041 O O . LYS A 1 272 ? -3.193 22.531 11.07 1 98.81 272 LYS A O 1
ATOM 2046 N N . MET A 1 273 ? -3.973 20.453 10.984 1 98.5 273 MET A N 1
ATOM 2047 C CA . MET A 1 273 ? -3.121 20 12.086 1 98.5 273 MET A CA 1
ATOM 2048 C C . MET A 1 273 ? -2.5 18.641 11.758 1 98.5 273 MET A C 1
ATOM 2050 O O . MET A 1 273 ? -3.203 17.703 11.375 1 98.5 273 MET A O 1
ATOM 2054 N N . ASN A 1 274 ? -1.184 18.562 11.938 1 97.44 274 ASN A N 1
ATOM 2055 C CA . ASN A 1 274 ? -0.476 17.312 11.719 1 97.44 274 ASN A CA 1
ATOM 2056 C C . ASN A 1 274 ? -0.653 16.359 12.891 1 97.44 274 ASN A C 1
ATOM 2058 O O . ASN A 1 274 ? -0.506 16.75 14.047 1 97.44 274 ASN A O 1
ATOM 2062 N N . VAL A 1 275 ? -0.985 15.195 12.617 1 95.56 275 VAL A N 1
ATOM 2063 C CA . VAL A 1 275 ? -1.068 14.125 13.602 1 95.56 275 VAL A CA 1
ATOM 2064 C C . VAL A 1 275 ? -0.23 12.93 13.141 1 95.56 275 VAL A C 1
ATOM 2066 O O . VAL A 1 275 ? -0.533 12.312 12.125 1 95.56 275 VAL A O 1
ATOM 2069 N N . ASP A 1 276 ? 0.82 12.555 13.875 1 94.81 276 ASP A N 1
ATOM 2070 C CA . ASP A 1 276 ? 1.712 11.477 13.461 1 94.81 276 ASP A CA 1
ATOM 2071 C C . ASP A 1 276 ? 1.963 10.5 14.609 1 94.81 276 ASP A C 1
ATOM 2073 O O . ASP A 1 276 ? 1.493 9.359 14.57 1 94.81 276 ASP A O 1
ATOM 2077 N N . THR A 1 277 ? 2.492 11.039 15.703 1 91.94 277 THR A N 1
ATOM 2078 C CA . THR A 1 277 ? 2.92 10.195 16.812 1 91.94 277 THR A CA 1
ATOM 2079 C C . THR A 1 277 ? 1.741 9.406 17.375 1 91.94 277 THR A C 1
ATOM 2081 O O . THR A 1 277 ? 1.843 8.195 17.594 1 91.94 277 THR A O 1
ATOM 2084 N N . ASP A 1 278 ? 0.627 10.055 17.578 1 91.69 278 ASP A N 1
ATOM 2085 C CA . ASP A 1 278 ? -0.55 9.414 18.141 1 91.69 278 ASP A CA 1
ATOM 2086 C C . ASP A 1 278 ? -1.076 8.312 17.219 1 91.69 278 ASP A C 1
ATOM 2088 O O . ASP A 1 278 ? -1.511 7.258 17.703 1 91.69 278 ASP A O 1
ATOM 2092 N N . THR A 1 279 ? -1.073 8.555 15.945 1 95.25 279 THR A N 1
ATOM 2093 C CA . THR A 1 279 ? -1.631 7.578 15.016 1 95.25 279 THR A CA 1
ATOM 2094 C C . THR A 1 279 ? -0.672 6.406 14.82 1 95.25 279 THR A C 1
ATOM 2096 O O . THR A 1 279 ? -1.105 5.27 14.609 1 95.25 279 THR A O 1
ATOM 2099 N N . GLN A 1 280 ? 0.682 6.664 14.953 1 95.06 280 GLN A N 1
ATOM 2100 C CA . GLN A 1 280 ? 1.642 5.566 14.938 1 95.06 280 GLN A CA 1
ATOM 2101 C C . GLN A 1 280 ? 1.398 4.602 16.094 1 95.06 280 GLN A C 1
ATOM 2103 O O . GLN A 1 280 ? 1.359 3.387 15.898 1 95.06 280 GLN A O 1
ATOM 2108 N N . TYR A 1 281 ? 1.203 5.195 17.219 1 93.25 281 TYR A N 1
ATOM 2109 C CA . TYR A 1 281 ? 0.985 4.359 18.391 1 93.25 281 TYR A CA 1
ATOM 2110 C C . TYR A 1 281 ? -0.351 3.633 18.297 1 93.25 281 TYR A C 1
ATOM 2112 O O . TYR A 1 281 ? -0.449 2.455 18.656 1 93.25 281 TYR A O 1
ATOM 2120 N N . ALA A 1 282 ? -1.363 4.352 17.906 1 94.88 282 ALA A N 1
ATOM 2121 C CA . ALA A 1 282 ? -2.68 3.738 17.75 1 94.88 282 ALA A CA 1
ATOM 2122 C C . ALA A 1 282 ? -2.623 2.555 16.781 1 94.88 282 ALA A C 1
ATOM 2124 O O . ALA A 1 282 ? -3.328 1.562 16.969 1 94.88 282 ALA A O 1
ATOM 2125 N N . PHE A 1 283 ? -1.791 2.613 15.742 1 97.31 283 PHE A N 1
ATOM 2126 C CA . PHE A 1 283 ? -1.626 1.545 14.766 1 97.31 283 PHE A CA 1
ATOM 2127 C C . PHE A 1 283 ? -0.919 0.346 15.391 1 97.31 283 PHE A C 1
ATOM 2129 O O . PHE A 1 283 ? -1.34 -0.796 15.195 1 97.31 283 PHE A O 1
ATOM 2136 N N . THR A 1 284 ? 0.065 0.569 16.172 1 96.94 284 THR A N 1
ATOM 2137 C CA . THR A 1 284 ? 0.949 -0.484 16.672 1 96.94 284 THR A CA 1
ATOM 2138 C C . THR A 1 284 ? 0.352 -1.166 17.891 1 96.94 284 THR A C 1
ATOM 2140 O O . THR A 1 284 ? 0.531 -2.369 18.094 1 96.94 284 THR A O 1
ATOM 2143 N N . ARG A 1 285 ? -0.417 -0.455 18.672 1 94.25 285 ARG A N 1
ATOM 2144 C CA . ARG A 1 285 ? -0.862 -0.947 19.969 1 94.25 285 ARG A CA 1
ATOM 2145 C C . ARG A 1 285 ? -1.639 -2.252 19.828 1 94.25 285 ARG A C 1
ATOM 2147 O O . ARG A 1 285 ? -1.372 -3.223 20.531 1 94.25 285 ARG A O 1
ATOM 2154 N N . PRO A 1 286 ? -2.58 -2.34 18.906 1 96.31 286 PRO A N 1
ATOM 2155 C CA . PRO A 1 286 ? -3.299 -3.609 18.781 1 96.31 286 PRO A CA 1
ATOM 2156 C C . PRO A 1 286 ? -2.422 -4.73 18.234 1 96.31 286 PRO A C 1
ATOM 2158 O O . PRO A 1 286 ? -2.668 -5.906 18.5 1 96.31 286 PRO A O 1
ATOM 2161 N N . ILE A 1 287 ? -1.407 -4.418 17.438 1 97.44 287 ILE A N 1
ATOM 2162 C CA . ILE A 1 287 ? -0.475 -5.426 16.938 1 97.44 287 ILE A CA 1
ATOM 2163 C C . ILE A 1 287 ? 0.273 -6.059 18.109 1 97.44 287 ILE A C 1
ATOM 2165 O O . ILE A 1 287 ? 0.4 -7.281 18.188 1 97.44 287 ILE A O 1
ATOM 2169 N N . VAL A 1 288 ? 0.699 -5.184 19.031 1 95.44 288 VAL A N 1
ATOM 2170 C CA . VAL A 1 288 ? 1.371 -5.652 20.234 1 95.44 288 VAL A CA 1
ATOM 2171 C C . VAL A 1 288 ? 0.463 -6.625 20.984 1 95.44 288 VAL A C 1
ATOM 2173 O O . VAL A 1 288 ? 0.881 -7.73 21.328 1 95.44 288 VAL A O 1
ATOM 2176 N N . SER A 1 289 ? -0.775 -6.191 21.219 1 95.56 289 SER A N 1
ATOM 2177 C CA . SER A 1 289 ? -1.732 -7.031 21.938 1 95.56 289 SER A CA 1
ATOM 2178 C C . SER A 1 289 ? -1.942 -8.359 21.219 1 95.56 289 SER A C 1
ATOM 2180 O O . SER A 1 289 ? -1.975 -9.422 21.859 1 95.56 289 SER A O 1
ATOM 2182 N N . HIS A 1 290 ? -2.045 -8.32 19.906 1 97 290 HIS A N 1
ATOM 2183 C CA . HIS A 1 290 ? -2.262 -9.531 19.109 1 97 290 HIS A CA 1
ATOM 2184 C C . HIS A 1 290 ? -1.112 -10.516 19.281 1 97 290 HIS A C 1
ATOM 2186 O O . HIS A 1 290 ? -1.34 -11.711 19.5 1 97 290 HIS A O 1
ATOM 2192 N N . MET A 1 291 ? 0.14 -10.008 19.141 1 96.38 291 MET A N 1
ATOM 2193 C CA . MET A 1 291 ? 1.308 -10.875 19.266 1 96.38 291 MET A CA 1
ATOM 2194 C C . MET A 1 291 ? 1.387 -11.508 20.656 1 96.38 291 MET A C 1
ATOM 2196 O O . MET A 1 291 ? 1.626 -12.711 20.781 1 96.38 291 MET A O 1
ATOM 2200 N N . PHE A 1 292 ? 1.106 -10.766 21.672 1 94.12 292 PHE A N 1
ATOM 2201 C CA . PHE A 1 292 ? 1.244 -11.242 23.047 1 94.12 292 PHE A CA 1
ATOM 2202 C C . PHE A 1 292 ? 0.114 -12.203 23.391 1 94.12 292 PHE A C 1
ATOM 2204 O O . PHE A 1 292 ? 0.335 -13.211 24.078 1 94.12 292 PHE A O 1
ATOM 2211 N N . GLU A 1 293 ? -1.087 -11.961 22.922 1 94.94 293 GLU A N 1
ATOM 2212 C CA . GLU A 1 293 ? -2.24 -12.797 23.234 1 94.94 293 GLU A CA 1
ATOM 2213 C C . GLU A 1 293 ? -2.207 -14.102 22.453 1 94.94 293 GLU A C 1
ATOM 2215 O O . GLU A 1 293 ? -2.82 -15.094 22.844 1 94.94 293 GLU A O 1
ATOM 2220 N N . ASN A 1 294 ? -1.446 -14.102 21.344 1 94.06 294 ASN A N 1
ATOM 2221 C CA . ASN A 1 294 ? -1.399 -15.273 20.484 1 94.06 294 ASN A CA 1
ATOM 2222 C C . ASN A 1 294 ? 0.015 -15.836 20.375 1 94.06 294 ASN A C 1
ATOM 2224 O O . ASN A 1 294 ? 0.412 -16.344 19.312 1 94.06 294 ASN A O 1
ATOM 2228 N N . TYR A 1 295 ? 0.79 -15.758 21.391 1 89.12 295 TYR A N 1
ATOM 2229 C CA . TYR A 1 295 ? 2.205 -16.109 21.359 1 89.12 295 TYR A CA 1
ATOM 2230 C C . TYR A 1 295 ? 2.406 -17.516 20.828 1 89.12 295 TYR A C 1
ATOM 2232 O O . TYR A 1 295 ? 3.326 -17.781 20.047 1 89.12 295 TYR A O 1
ATOM 2240 N N . ASN A 1 296 ? 1.546 -18.422 21.141 1 85.88 296 ASN A N 1
ATOM 2241 C CA . ASN A 1 296 ? 1.664 -19.812 20.688 1 85.88 296 ASN A CA 1
ATOM 2242 C C . ASN A 1 296 ? 1.384 -19.922 19.188 1 85.88 296 ASN A C 1
ATOM 2244 O O . ASN A 1 296 ? 1.958 -20.766 18.5 1 85.88 296 ASN A O 1
ATOM 2248 N N . GLY A 1 297 ? 0.553 -19.047 18.781 1 87 297 GLY A N 1
ATOM 2249 C CA . GLY A 1 297 ? 0.145 -19.094 17.391 1 87 297 GLY A CA 1
ATOM 2250 C C . GLY A 1 297 ? 1.117 -18.391 16.453 1 87 297 GLY A C 1
ATOM 2251 O O . GLY A 1 297 ? 1.376 -18.875 15.352 1 87 297 GLY A O 1
ATOM 2252 N N . VAL A 1 298 ? 1.739 -17.359 16.906 1 90.56 298 VAL A N 1
ATOM 2253 C CA . VAL A 1 298 ? 2.582 -16.562 16.031 1 90.56 298 VAL A CA 1
ATOM 2254 C C . VAL A 1 298 ? 4.02 -17.062 16.078 1 90.56 298 VAL A C 1
ATOM 2256 O O . VAL A 1 298 ? 4.801 -16.844 15.156 1 90.56 298 VAL A O 1
ATOM 2259 N N . LEU A 1 299 ? 4.621 -17.719 17.109 1 82.81 299 LEU A N 1
ATOM 2260 C CA . LEU A 1 299 ? 5.996 -18.188 17.25 1 82.81 299 LEU A CA 1
ATOM 2261 C C . LEU A 1 299 ? 6.105 -19.656 16.875 1 82.81 299 LEU A C 1
ATOM 2263 O O . LEU A 1 299 ? 7.156 -20.109 16.406 1 82.81 299 LEU A O 1
ATOM 2267 N N . LYS A 1 300 ? 5.891 -20.312 16 1 62.66 300 LYS A N 1
ATOM 2268 C CA . LYS A 1 300 ? 6.051 -21.719 15.688 1 62.66 300 LYS A CA 1
ATOM 2269 C C . LYS A 1 300 ? 7.082 -22.375 16.609 1 62.66 300 LYS A C 1
ATOM 2271 O O . LYS A 1 300 ? 8.258 -22.016 16.578 1 62.66 300 LYS A O 1
ATOM 2276 N N . ILE A 1 301 ? 6.984 -22.984 17.734 1 54.5 301 ILE A N 1
ATOM 2277 C CA . ILE A 1 301 ? 8.055 -23.578 18.531 1 54.5 301 ILE A CA 1
ATOM 2278 C C . ILE A 1 301 ? 8.352 -24.984 18.016 1 54.5 301 ILE A C 1
ATOM 2280 O O . ILE A 1 301 ? 9.516 -25.344 17.797 1 54.5 301 ILE A O 1
ATOM 2284 N N . ASP A 1 302 ? 7.531 -25.984 17.969 1 46.91 302 ASP A N 1
ATOM 2285 C CA . ASP A 1 302 ? 8.031 -27.344 17.844 1 46.91 302 ASP A CA 1
ATOM 2286 C C . ASP A 1 302 ? 8.055 -27.797 16.375 1 46.91 302 ASP A C 1
ATOM 2288 O O . ASP A 1 302 ? 7.473 -28.828 16.031 1 46.91 302 ASP A O 1
ATOM 2292 N N . GLY A 1 303 ? 8.758 -27.078 15.445 1 54.66 303 GLY A N 1
ATOM 2293 C CA . GLY A 1 303 ? 8.906 -27.547 14.078 1 54.66 303 GLY A CA 1
ATOM 2294 C C . GLY A 1 303 ? 7.688 -27.281 13.219 1 54.66 303 GLY A C 1
ATOM 2295 O O . GLY A 1 303 ? 7.605 -27.75 12.086 1 54.66 303 GLY A O 1
ATOM 2296 N N . GLU A 1 304 ? 6.684 -26.688 13.758 1 62.34 304 GLU A N 1
ATOM 2297 C CA . GLU A 1 304 ? 5.43 -26.453 13.047 1 62.34 304 GLU A CA 1
ATOM 2298 C C . GLU A 1 304 ? 5.238 -24.984 12.727 1 62.34 304 GLU A C 1
ATOM 2300 O O . GLU A 1 304 ? 5.93 -24.125 13.297 1 62.34 304 GLU A O 1
ATOM 2305 N N . VAL A 1 305 ? 4.57 -24.859 11.602 1 67.12 305 VAL A N 1
ATOM 2306 C CA . VAL A 1 305 ? 4.156 -23.5 11.312 1 67.12 305 VAL A CA 1
ATOM 2307 C C . VAL A 1 305 ? 3.012 -23.094 12.234 1 67.12 305 VAL A C 1
ATOM 2309 O O . VAL A 1 305 ? 2.166 -23.906 12.586 1 67.12 305 VAL A O 1
ATOM 2312 N N . GLY A 1 306 ? 3.066 -22.094 13.031 1 78.38 306 GLY A N 1
ATOM 2313 C CA . GLY A 1 306 ? 2.066 -21.516 13.922 1 78.38 306 GLY A CA 1
ATOM 2314 C C . GLY A 1 306 ? 0.66 -21.578 13.352 1 78.38 306 GLY A C 1
ATOM 2315 O O . GLY A 1 306 ? 0.354 -22.453 12.539 1 78.38 306 GLY A O 1
ATOM 2316 N N . ASN A 1 307 ? -0.26 -20.969 14.016 1 87.56 307 ASN A N 1
ATOM 2317 C CA . ASN A 1 307 ? -1.651 -20.828 13.594 1 87.56 307 ASN A CA 1
ATOM 2318 C C . ASN A 1 307 ? -1.819 -19.734 12.555 1 87.56 307 ASN A C 1
ATOM 2320 O O . ASN A 1 307 ? -1.677 -18.547 12.875 1 87.56 307 ASN A O 1
ATOM 2324 N N . LYS A 1 308 ? -2.117 -20.156 11.352 1 89.38 308 LYS A N 1
ATOM 2325 C CA . LYS A 1 308 ? -2.227 -19.203 10.242 1 89.38 308 LYS A CA 1
ATOM 2326 C C . LYS A 1 308 ? -3.182 -18.078 10.586 1 89.38 308 LYS A C 1
ATOM 2328 O O . LYS A 1 308 ? -2.951 -16.922 10.203 1 89.38 308 LYS A O 1
ATOM 2333 N N . LYS A 1 309 ? -4.219 -18.375 11.32 1 89.94 309 LYS A N 1
ATOM 2334 C CA . LYS A 1 309 ? -5.207 -17.375 11.688 1 89.94 309 LYS A CA 1
ATOM 2335 C C . LYS A 1 309 ? -4.594 -16.297 12.578 1 89.94 309 LYS A C 1
ATOM 2337 O O . LYS A 1 309 ? -5.125 -15.188 12.68 1 89.94 309 LYS A O 1
ATOM 2342 N N . ALA A 1 310 ? -3.467 -16.734 13.188 1 92.75 310 ALA A N 1
ATOM 2343 C CA . ALA A 1 310 ? -2.803 -15.797 14.086 1 92.75 310 ALA A CA 1
ATOM 2344 C C . ALA A 1 310 ? -1.665 -15.07 13.383 1 92.75 310 ALA A C 1
ATOM 2346 O O . ALA A 1 310 ? -1.444 -13.875 13.609 1 92.75 310 ALA A O 1
ATOM 2347 N N . TYR A 1 311 ? -0.969 -15.781 12.438 1 93.69 311 TYR A N 1
ATOM 2348 C CA . TYR A 1 311 ? 0.227 -15.148 11.898 1 93.69 311 TYR A CA 1
ATOM 2349 C C . TYR A 1 311 ? -0.055 -14.531 10.531 1 93.69 311 TYR A C 1
ATOM 2351 O O . TYR A 1 311 ? 0.779 -13.797 9.992 1 93.69 311 TYR A O 1
ATOM 2359 N N . ASP A 1 312 ? -1.264 -14.852 9.891 1 94.81 312 ASP A N 1
ATOM 2360 C CA . ASP A 1 312 ? -1.664 -14.094 8.711 1 94.81 312 ASP A CA 1
ATOM 2361 C C . ASP A 1 312 ? -1.648 -12.594 8.984 1 94.81 312 ASP A C 1
ATOM 2363 O O . ASP A 1 312 ? -2.355 -12.117 9.875 1 94.81 312 ASP A O 1
ATOM 2367 N N . PRO A 1 313 ? -0.814 -11.875 8.242 1 97.56 313 PRO A N 1
ATOM 2368 C CA . PRO A 1 313 ? -0.689 -10.445 8.523 1 97.56 313 PRO A CA 1
ATOM 2369 C C . PRO A 1 313 ? -2.037 -9.727 8.547 1 97.56 313 PRO A C 1
ATOM 2371 O O . PRO A 1 313 ? -2.201 -8.734 9.258 1 97.56 313 PRO A O 1
ATOM 2374 N N . ARG A 1 314 ? -3.053 -10.172 7.836 1 97.69 314 ARG A N 1
ATOM 2375 C CA . ARG A 1 314 ? -4.359 -9.531 7.773 1 97.69 314 ARG A CA 1
ATOM 2376 C C . ARG A 1 314 ? -5.031 -9.523 9.141 1 97.69 314 ARG A C 1
ATOM 2378 O O . ARG A 1 314 ? -5.781 -8.602 9.469 1 97.69 314 ARG A O 1
ATOM 2385 N N . SER A 1 315 ? -4.785 -10.539 9.93 1 96.81 315 SER A N 1
ATOM 2386 C CA . SER A 1 315 ? -5.457 -10.703 11.211 1 96.81 315 SER A CA 1
ATOM 2387 C C . SER A 1 315 ? -5.121 -9.562 12.164 1 96.81 315 SER A C 1
ATOM 2389 O O . SER A 1 315 ? -6.008 -9.023 12.836 1 96.81 315 SER A O 1
ATOM 2391 N N . TYR A 1 316 ? -3.859 -9.172 12.242 1 98.25 316 TYR A N 1
ATOM 2392 C CA . TYR A 1 316 ? -3.486 -8.133 13.195 1 98.25 316 TYR A CA 1
ATOM 2393 C C . TYR A 1 316 ? -3.473 -6.758 12.523 1 98.25 316 TYR A C 1
ATOM 2395 O O . TYR A 1 316 ? -3.623 -5.734 13.195 1 98.25 316 TYR A O 1
ATOM 2403 N N . MET A 1 317 ? -3.346 -6.727 11.219 1 98.62 317 MET A N 1
ATOM 2404 C CA . MET A 1 317 ? -3.365 -5.441 10.523 1 98.62 317 MET A CA 1
ATOM 2405 C C . MET A 1 317 ? -4.777 -4.863 10.484 1 98.62 317 MET A C 1
ATOM 2407 O O . MET A 1 317 ? -4.953 -3.645 10.5 1 98.62 317 MET A O 1
ATOM 2411 N N . LYS A 1 318 ? -5.82 -5.754 10.461 1 98.44 318 LYS A N 1
ATOM 2412 C CA . LYS A 1 318 ? -7.199 -5.285 10.578 1 98.44 318 LYS A CA 1
ATOM 2413 C C . LYS A 1 318 ? -7.418 -4.555 11.906 1 98.44 318 LYS A C 1
ATOM 2415 O O . LYS A 1 318 ? -8.102 -3.531 11.945 1 98.44 318 LYS A O 1
ATOM 2420 N N . LYS A 1 319 ? -6.852 -5.078 12.938 1 98.5 319 LYS A N 1
ATOM 2421 C CA . LYS A 1 319 ? -6.953 -4.457 14.258 1 98.5 319 LYS A CA 1
ATOM 2422 C C . LYS A 1 319 ? -6.223 -3.121 14.289 1 98.5 319 LYS A C 1
ATOM 2424 O O . LYS A 1 319 ? -6.707 -2.156 14.891 1 98.5 319 LYS A O 1
ATOM 2429 N N . ALA A 1 320 ? -5.07 -3.117 13.688 1 98.69 320 ALA A N 1
ATOM 2430 C CA . ALA A 1 320 ? -4.281 -1.891 13.609 1 98.69 320 ALA A CA 1
ATOM 2431 C C . ALA A 1 320 ? -5.039 -0.802 12.852 1 98.69 320 ALA A C 1
ATOM 2433 O O . ALA A 1 320 ? -5.102 0.345 13.297 1 98.69 320 ALA A O 1
ATOM 2434 N N . GLU A 1 321 ? -5.602 -1.155 11.656 1 98.75 321 GLU A N 1
ATOM 2435 C CA . GLU A 1 321 ? -6.383 -0.22 10.852 1 98.75 321 GLU A CA 1
ATOM 2436 C C . GLU A 1 321 ? -7.555 0.346 11.648 1 98.75 321 GLU A C 1
ATOM 2438 O O . GLU A 1 321 ? -7.793 1.556 11.633 1 98.75 321 GLU A O 1
ATOM 2443 N N . GLN A 1 322 ? -8.25 -0.53 12.352 1 98.75 322 GLN A N 1
ATOM 2444 C CA . GLN A 1 322 ? -9.391 -0.102 13.156 1 98.75 322 GLN A CA 1
ATOM 2445 C C . GLN A 1 322 ? -8.961 0.881 14.242 1 98.75 322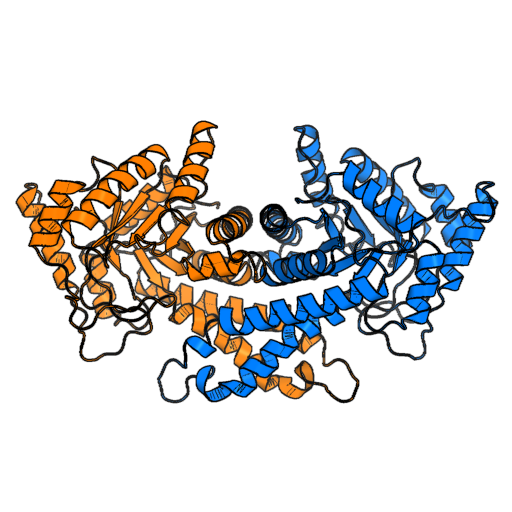 GLN A C 1
ATOM 2447 O O . GLN A 1 322 ? -9.578 1.936 14.406 1 98.75 322 GLN A O 1
ATOM 2452 N N . SER A 1 323 ? -7.969 0.538 14.938 1 98.56 323 SER A N 1
ATOM 2453 C CA . SER A 1 323 ? -7.504 1.358 16.047 1 98.56 323 SER A CA 1
ATOM 2454 C C . SER A 1 323 ? -7.016 2.721 15.57 1 98.56 323 SER A C 1
ATOM 2456 O O . SER A 1 323 ? -7.34 3.75 16.172 1 98.56 323 SER A O 1
ATOM 2458 N N . MET A 1 324 ? -6.242 2.771 14.531 1 98.5 324 MET A N 1
ATOM 2459 C CA . MET A 1 324 ? -5.766 4.035 13.977 1 98.5 324 MET A CA 1
ATOM 2460 C C . MET A 1 324 ? -6.93 4.883 13.477 1 98.5 324 MET A C 1
ATOM 2462 O O . MET A 1 324 ? -6.945 6.102 13.672 1 98.5 324 MET A O 1
ATOM 2466 N N . SER A 1 325 ? -7.926 4.238 12.82 1 98.81 325 SER A N 1
ATOM 2467 C CA . SER A 1 325 ? -9.102 4.969 12.359 1 98.81 325 SER A CA 1
ATOM 2468 C C . SER A 1 325 ? -9.836 5.625 13.523 1 98.81 325 SER A C 1
ATOM 2470 O O . SER A 1 325 ? -10.305 6.758 13.414 1 98.81 325 SER A O 1
ATOM 2472 N N . GLU A 1 326 ? -9.93 4.926 14.641 1 98.75 326 GLU A N 1
ATOM 2473 C CA . GLU A 1 326 ? -10.586 5.469 15.828 1 98.75 326 GLU A CA 1
ATOM 2474 C C . GLU A 1 326 ? -9.836 6.688 16.359 1 98.75 326 GLU A C 1
ATOM 2476 O O . GLU A 1 326 ? -10.453 7.668 16.781 1 98.75 326 GLU A O 1
ATOM 2481 N N . ARG A 1 327 ? -8.555 6.59 16.344 1 97.56 327 ARG A N 1
ATOM 2482 C CA . ARG A 1 327 ? -7.758 7.727 16.797 1 97.56 327 ARG A CA 1
ATOM 2483 C C . ARG A 1 327 ? -7.945 8.93 15.883 1 97.56 327 ARG A C 1
ATOM 2485 O O . ARG A 1 327 ? -7.93 10.07 16.344 1 97.56 327 ARG A O 1
ATOM 2492 N N . ILE A 1 328 ? -8.078 8.711 14.602 1 98.69 328 ILE A N 1
ATOM 2493 C CA . ILE A 1 328 ? -8.289 9.773 13.633 1 98.69 328 ILE A CA 1
ATOM 2494 C C . ILE A 1 328 ? -9.656 10.422 13.852 1 98.69 328 ILE A C 1
ATOM 2496 O O . ILE A 1 328 ? -9.789 11.641 13.766 1 98.69 328 ILE A O 1
ATOM 2500 N N . ILE A 1 329 ? -10.633 9.625 14.195 1 98.81 329 ILE A N 1
ATOM 2501 C CA . ILE A 1 329 ? -11.945 10.164 14.531 1 98.81 329 ILE A CA 1
ATOM 2502 C C . ILE A 1 329 ? -11.82 11.117 15.727 1 98.81 329 ILE A C 1
ATOM 2504 O O . ILE A 1 329 ? -12.422 12.195 15.734 1 98.81 329 ILE A O 1
ATOM 2508 N N . GLU A 1 330 ? -11.016 10.742 16.719 1 98.12 330 GLU A N 1
ATOM 2509 C CA . GLU A 1 330 ? -10.758 11.625 17.859 1 98.12 330 GLU A CA 1
ATOM 2510 C C . GLU A 1 330 ? -10.148 12.945 17.406 1 98.12 330 GLU A C 1
ATOM 2512 O O . GLU A 1 330 ? -10.508 14.008 17.922 1 98.12 330 GLU A O 1
ATOM 2517 N N . SER A 1 331 ? -9.242 12.859 16.484 1 98.12 331 SER A N 1
ATOM 2518 C CA . SER A 1 331 ? -8.641 14.086 15.953 1 98.12 331 SER A CA 1
ATOM 2519 C C . SER A 1 331 ? -9.68 14.961 15.266 1 98.12 331 SER A C 1
ATOM 2521 O O . SER A 1 331 ? -9.664 16.188 15.414 1 98.12 331 SER A O 1
ATOM 2523 N N . CYS A 1 332 ? -10.562 14.32 14.508 1 98.62 332 CYS A N 1
ATOM 2524 C CA . CYS A 1 332 ? -11.633 15.062 13.852 1 98.62 332 CYS A CA 1
ATOM 2525 C C . CYS A 1 332 ? -12.516 15.758 14.883 1 98.62 332 CYS A C 1
ATOM 2527 O O . CYS A 1 332 ? -12.953 16.891 14.664 1 98.62 332 CYS A O 1
ATOM 2529 N N . GLN A 1 333 ? -12.773 15.102 15.977 1 98.5 333 GLN A N 1
ATOM 2530 C CA . GLN A 1 333 ? -13.562 15.695 17.047 1 98.5 333 GLN A CA 1
ATOM 2531 C C . GLN A 1 333 ? -12.844 16.891 17.672 1 98.5 333 GLN A C 1
ATOM 2533 O O . GLN A 1 333 ? -13.438 17.969 17.812 1 98.5 333 GLN A O 1
ATOM 2538 N N . ASP A 1 334 ? -11.594 16.688 17.969 1 97.88 334 ASP A N 1
ATOM 2539 C CA . ASP A 1 334 ? -10.805 17.734 18.594 1 97.88 334 ASP A CA 1
ATOM 2540 C C . ASP A 1 334 ? -10.703 18.969 17.672 1 97.88 334 ASP A C 1
ATOM 2542 O O . ASP A 1 334 ? -10.656 20.094 18.156 1 97.88 334 ASP A O 1
ATOM 2546 N N . LEU A 1 335 ? -10.719 18.734 16.391 1 98.69 335 LEU A N 1
ATOM 2547 C CA . LEU A 1 335 ? -10.508 19.797 15.422 1 98.69 335 LEU A CA 1
ATOM 2548 C C . LEU A 1 335 ? -11.828 20.328 14.883 1 98.69 335 LEU A C 1
ATOM 2550 O O . LEU A 1 335 ? -11.852 21.188 14 1 98.69 335 LEU A O 1
ATOM 2554 N N . LYS A 1 336 ? -12.938 19.734 15.312 1 98.5 336 LYS A N 1
ATOM 2555 C CA . LYS A 1 336 ? -14.305 20.172 15 1 98.5 336 LYS A CA 1
ATOM 2556 C C . LYS A 1 336 ? -14.609 19.984 13.523 1 98.5 336 LYS A C 1
ATOM 2558 O O . LYS A 1 336 ? -15.344 20.781 12.93 1 98.5 336 LYS A O 1
ATOM 2563 N N . SER A 1 337 ? -13.969 18.953 12.938 1 98.56 337 SER A N 1
ATOM 2564 C CA . SER A 1 337 ? -14.203 18.734 11.516 1 98.56 337 SER A CA 1
ATOM 2565 C C . SER A 1 337 ? -15.266 17.656 11.297 1 98.56 337 SER A C 1
ATOM 2567 O O . SER A 1 337 ? -15.633 17.375 10.156 1 98.56 337 SER A O 1
ATOM 2569 N N . VAL A 1 338 ? -15.852 17.078 12.336 1 98.62 338 VAL A N 1
ATOM 2570 C CA . VAL A 1 338 ? -16.875 16.031 12.219 1 98.62 338 VAL A CA 1
ATOM 2571 C C . VAL A 1 338 ? -18.078 16.578 11.461 1 98.62 338 VAL A C 1
ATOM 2573 O O . VAL A 1 338 ? -18.594 17.641 11.781 1 98.62 338 VAL A O 1
ATOM 2576 N N . GLY A 1 339 ? -18.453 15.891 10.438 1 98 339 GLY A N 1
ATOM 2577 C CA . GLY A 1 339 ? -19.641 16.234 9.688 1 98 339 GLY A CA 1
ATOM 2578 C C . GLY A 1 339 ? -19.422 17.375 8.711 1 98 339 GLY A C 1
ATOM 2579 O O . GLY A 1 339 ? -20.375 17.938 8.172 1 98 339 GLY A O 1
ATOM 2580 N N . LYS A 1 340 ? -18.156 17.672 8.422 1 97.19 340 LYS A N 1
ATOM 2581 C CA . LYS A 1 340 ? -17.891 18.891 7.648 1 97.19 340 LYS A CA 1
ATOM 2582 C C . LYS A 1 340 ? -17.453 18.547 6.227 1 97.19 340 LYS A C 1
ATOM 2584 O O . LYS A 1 340 ? -16.922 19.406 5.508 1 97.19 340 LYS A O 1
ATOM 2589 N N . THR A 1 341 ? -17.656 17.312 5.812 1 96.19 341 THR A N 1
ATOM 2590 C CA . THR A 1 341 ? -17.234 16.969 4.457 1 96.19 341 THR A CA 1
ATOM 2591 C C . THR A 1 341 ? -18.016 17.781 3.426 1 96.19 341 THR A C 1
ATOM 2593 O O . THR A 1 341 ? -19.203 18.078 3.617 1 96.19 341 THR A O 1
ATOM 2596 N N . THR A 1 342 ? -17.328 18.078 2.35 1 92.75 342 THR A N 1
ATOM 2597 C CA . THR A 1 342 ? -17.938 18.797 1.241 1 92.75 342 THR A CA 1
ATOM 2598 C C . THR A 1 342 ? -18.562 17.828 0.238 1 92.75 342 THR A C 1
ATOM 2600 O O . THR A 1 342 ? -19.141 18.25 -0.76 1 92.75 342 THR A O 1
ATOM 2603 N N . SER A 1 343 ? -18.297 16.453 0.497 1 85.5 343 SER A N 1
ATOM 2604 C CA . SER A 1 343 ? -18.828 15.461 -0.419 1 85.5 343 SER A CA 1
ATOM 2605 C C . SER A 1 343 ? -20.312 15.203 -0.147 1 85.5 343 SER A C 1
ATOM 2607 O O . SER A 1 343 ? -20.719 15.031 1.005 1 85.5 343 SER A O 1
ATOM 2609 N N . LYS A 1 344 ? -21.297 15.883 -0.706 1 63.25 344 LYS A N 1
ATOM 2610 C CA . LYS A 1 344 ? -22.734 15.672 -0.562 1 63.25 344 LYS A CA 1
ATOM 2611 C C . LYS A 1 344 ? -23.203 14.445 -1.347 1 63.25 344 LYS A C 1
ATOM 2613 O O . LYS A 1 344 ? -22.672 14.164 -2.43 1 63.25 344 LYS A O 1
ATOM 2618 N N . MET B 1 1 ? 12.633 -2.287 -13.844 1 67.31 1 MET B N 1
ATOM 2619 C CA . MET B 1 1 ? 11.695 -2.609 -14.914 1 67.31 1 MET B CA 1
ATOM 2620 C C . MET B 1 1 ? 10.273 -2.744 -14.375 1 67.31 1 MET B C 1
ATOM 2622 O O . MET B 1 1 ? 10.086 -3.059 -13.195 1 67.31 1 MET B O 1
ATOM 2626 N N . PRO B 1 2 ? 9.328 -2.525 -15.18 1 85.69 2 PRO B N 1
ATOM 2627 C CA . PRO B 1 2 ? 7.895 -2.301 -14.977 1 85.69 2 PRO B CA 1
ATOM 2628 C C . PRO B 1 2 ? 7.102 -3.604 -14.891 1 85.69 2 PRO B C 1
ATOM 2630 O O . PRO B 1 2 ? 7.684 -4.691 -14.922 1 85.69 2 PRO B O 1
ATOM 2633 N N . ILE B 1 3 ? 5.934 -3.479 -14.625 1 97.5 3 ILE B N 1
ATOM 2634 C CA . ILE B 1 3 ? 4.949 -4.523 -14.875 1 97.5 3 ILE B CA 1
ATOM 2635 C C . ILE B 1 3 ? 5.07 -5.012 -16.312 1 97.5 3 ILE B C 1
ATOM 2637 O O . ILE B 1 3 ? 5.152 -4.207 -17.25 1 97.5 3 ILE B O 1
ATOM 2641 N N . ALA B 1 4 ? 5.18 -6.328 -16.453 1 98.25 4 ALA B N 1
ATOM 2642 C CA . ALA B 1 4 ? 5.418 -6.957 -17.75 1 98.25 4 ALA B CA 1
ATOM 2643 C C . ALA B 1 4 ? 4.324 -6.594 -18.75 1 98.25 4 ALA B C 1
ATOM 2645 O O . ALA B 1 4 ? 3.143 -6.539 -18.391 1 98.25 4 ALA B O 1
ATOM 2646 N N . THR B 1 5 ? 4.699 -6.281 -19.984 1 97.69 5 THR B N 1
ATOM 2647 C CA . THR B 1 5 ? 3.725 -6.254 -21.078 1 97.69 5 THR B CA 1
ATOM 2648 C C . THR B 1 5 ? 3.246 -7.664 -21.406 1 97.69 5 THR B C 1
ATOM 2650 O O . THR B 1 5 ? 3.85 -8.648 -20.984 1 97.69 5 THR B O 1
ATOM 2653 N N . PRO B 1 6 ? 2.141 -7.734 -22.156 1 98.06 6 PRO B N 1
ATOM 2654 C CA . PRO B 1 6 ? 1.689 -9.062 -22.578 1 98.06 6 PRO B CA 1
ATOM 2655 C C . PRO B 1 6 ? 2.779 -9.859 -23.297 1 98.06 6 PRO B C 1
ATOM 2657 O O . PRO B 1 6 ? 2.939 -11.062 -23.031 1 98.06 6 PRO B O 1
ATOM 2660 N N . GLU B 1 7 ? 3.596 -9.234 -24.125 1 98 7 GLU B N 1
ATOM 2661 C CA . GLU B 1 7 ? 4.664 -9.906 -24.844 1 98 7 GLU B CA 1
ATOM 2662 C C . GLU B 1 7 ? 5.762 -10.391 -23.906 1 98 7 GLU B C 1
ATOM 2664 O O . GLU B 1 7 ? 6.242 -11.516 -24.031 1 98 7 GLU B O 1
ATOM 2669 N N . VAL B 1 8 ? 6.121 -9.531 -22.984 1 97.81 8 VAL B N 1
ATOM 2670 C CA . VAL B 1 8 ? 7.176 -9.867 -22.031 1 97.81 8 VAL B CA 1
ATOM 2671 C C . VAL B 1 8 ? 6.715 -11.008 -21.125 1 97.81 8 VAL B C 1
ATOM 2673 O O . VAL B 1 8 ? 7.488 -11.922 -20.828 1 97.81 8 VAL B O 1
ATOM 2676 N N . TYR B 1 9 ? 5.473 -10.984 -20.703 1 98.5 9 TYR B N 1
ATOM 2677 C CA . TYR B 1 9 ? 4.965 -12.047 -19.844 1 98.5 9 TYR B CA 1
ATOM 2678 C C . TYR B 1 9 ? 4.953 -13.383 -20.562 1 98.5 9 TYR B C 1
ATOM 2680 O O . TYR B 1 9 ? 5.305 -14.422 -20 1 98.5 9 TYR B O 1
ATOM 2688 N N . ASN B 1 10 ? 4.578 -13.375 -21.828 1 98.5 10 ASN B N 1
ATOM 2689 C CA . ASN B 1 10 ? 4.652 -14.586 -22.625 1 98.5 10 ASN B CA 1
ATOM 2690 C C . ASN B 1 10 ? 6.086 -15.102 -22.734 1 98.5 10 ASN B C 1
ATOM 2692 O O . ASN B 1 10 ? 6.328 -16.297 -22.609 1 98.5 10 ASN B O 1
ATOM 2696 N N . GLU B 1 11 ? 6.977 -14.211 -22.953 1 98.44 11 GLU B N 1
ATOM 2697 C CA . GLU B 1 11 ? 8.383 -14.594 -23.031 1 98.44 11 GLU B CA 1
ATOM 2698 C C . GLU B 1 11 ? 8.875 -15.188 -21.719 1 98.44 11 GLU B C 1
ATOM 2700 O O . GLU B 1 11 ? 9.609 -16.172 -21.719 1 98.44 11 GLU B O 1
ATOM 2705 N N . MET B 1 12 ? 8.484 -14.539 -20.609 1 98.5 12 MET B N 1
ATOM 2706 C CA . MET B 1 12 ? 8.82 -15.07 -19.281 1 98.5 12 MET B CA 1
ATOM 2707 C C . MET B 1 12 ? 8.406 -16.531 -19.172 1 98.5 12 MET B C 1
ATOM 2709 O O . MET B 1 12 ? 9.219 -17.375 -18.797 1 98.5 12 MET B O 1
ATOM 2713 N N . LEU B 1 13 ? 7.219 -16.812 -19.531 1 98.56 13 LEU B N 1
ATOM 2714 C CA . LEU B 1 13 ? 6.656 -18.156 -19.359 1 98.56 13 LEU B CA 1
ATOM 2715 C C . LEU B 1 13 ? 7.289 -19.141 -20.328 1 98.56 13 LEU B C 1
ATOM 2717 O O . LEU B 1 13 ? 7.551 -20.297 -19.953 1 98.56 13 LEU B O 1
ATOM 2721 N N . ASP B 1 14 ? 7.562 -18.703 -21.547 1 98.31 14 ASP B N 1
ATOM 2722 C CA . ASP B 1 14 ? 8.25 -19.547 -22.516 1 98.31 14 ASP B CA 1
ATOM 2723 C C . ASP B 1 14 ? 9.641 -19.938 -22.016 1 98.31 14 ASP B C 1
ATOM 2725 O O . ASP B 1 14 ? 10.039 -21.109 -22.109 1 98.31 14 ASP B O 1
ATOM 2729 N N . ARG B 1 15 ? 10.32 -19 -21.5 1 98.31 15 ARG B N 1
ATOM 2730 C CA . ARG B 1 15 ? 11.672 -19.234 -21 1 98.31 15 ARG B CA 1
ATOM 2731 C C . ARG B 1 15 ? 11.664 -20.188 -19.812 1 98.31 15 ARG B C 1
ATOM 2733 O O . ARG B 1 15 ? 12.555 -21.016 -19.672 1 98.31 15 ARG B O 1
ATOM 2740 N N . ALA B 1 16 ? 10.664 -20 -18.969 1 98.69 16 ALA B N 1
ATOM 2741 C CA . ALA B 1 16 ? 10.547 -20.906 -17.828 1 98.69 16 ALA B CA 1
ATOM 2742 C C . ALA B 1 16 ? 10.344 -22.344 -18.281 1 98.69 16 ALA B C 1
ATOM 2744 O O . ALA B 1 16 ? 11 -23.266 -17.781 1 98.69 16 ALA B O 1
ATOM 2745 N N . LYS B 1 17 ? 9.484 -22.516 -19.234 1 97.44 17 LYS B N 1
ATOM 2746 C CA . LYS B 1 17 ? 9.195 -23.844 -19.781 1 97.44 17 LYS B CA 1
ATOM 2747 C C . LYS B 1 17 ? 10.43 -24.453 -20.438 1 97.44 17 LYS B C 1
ATOM 2749 O O . LYS B 1 17 ? 10.797 -25.578 -20.125 1 97.44 17 LYS B O 1
ATOM 2754 N N . GLU B 1 18 ? 11.094 -23.703 -21.25 1 97.25 18 GLU B N 1
ATOM 2755 C CA . GLU B 1 18 ? 12.258 -24.172 -22 1 97.25 18 GLU B CA 1
ATOM 2756 C C . GLU B 1 18 ? 13.438 -24.422 -21.062 1 97.25 18 GLU B C 1
ATOM 2758 O O . GLU B 1 18 ? 14.219 -25.359 -21.281 1 97.25 18 GLU B O 1
ATOM 2763 N N . GLY B 1 19 ? 13.516 -23.609 -20.062 1 97.25 19 GLY B N 1
ATOM 2764 C CA . GLY B 1 19 ? 14.672 -23.656 -19.172 1 97.25 19 GLY B CA 1
ATOM 2765 C C . GLY B 1 19 ? 14.469 -24.578 -17.984 1 97.25 19 GLY B C 1
ATOM 2766 O O . GLY B 1 19 ? 15.414 -24.844 -17.234 1 97.25 19 GLY B O 1
ATOM 2767 N N . GLY B 1 20 ? 13.297 -25.078 -17.828 1 97.81 20 GLY B N 1
ATOM 2768 C CA . GLY B 1 20 ? 13.016 -25.984 -16.734 1 97.81 20 GLY B CA 1
ATOM 2769 C C . GLY B 1 20 ? 13.039 -25.297 -15.375 1 97.81 20 GLY B C 1
ATOM 2770 O O . GLY B 1 20 ? 13.625 -25.812 -14.422 1 97.81 20 GLY B O 1
ATOM 2771 N N . PHE B 1 21 ? 12.539 -24.094 -15.273 1 98.56 21 PHE B N 1
ATOM 2772 C CA . PHE B 1 21 ? 12.359 -23.375 -14.023 1 98.56 21 PHE B CA 1
ATOM 2773 C C . PHE B 1 21 ? 10.969 -22.766 -13.93 1 98.56 21 PHE B C 1
ATOM 2775 O O . PHE B 1 21 ? 10.156 -22.922 -14.852 1 98.56 21 PHE B O 1
ATOM 2782 N N . ALA B 1 22 ? 10.602 -22.219 -12.797 1 98.88 22 ALA B N 1
ATOM 2783 C CA . ALA B 1 22 ? 9.297 -21.594 -12.586 1 98.88 22 ALA B CA 1
ATOM 2784 C C . ALA B 1 22 ? 9.438 -20.281 -11.82 1 98.88 22 ALA B C 1
ATOM 2786 O O . ALA B 1 22 ? 10.445 -20.047 -11.148 1 98.88 22 ALA B O 1
ATOM 2787 N N . PHE B 1 23 ? 8.477 -19.469 -12.039 1 98.75 23 PHE B N 1
ATOM 2788 C CA . PHE B 1 23 ? 8.453 -18.219 -11.289 1 98.75 23 PHE B CA 1
ATOM 2789 C C . PHE B 1 23 ? 7.609 -18.359 -10.023 1 98.75 23 PHE B C 1
ATOM 2791 O O . PHE B 1 23 ? 6.523 -18.953 -10.055 1 98.75 23 PHE B O 1
ATOM 2798 N N . PRO B 1 24 ? 8.156 -17.891 -8.898 1 98.5 24 PRO B N 1
ATOM 2799 C CA . PRO B 1 24 ? 7.289 -17.781 -7.73 1 98.5 24 PRO B CA 1
ATOM 2800 C C . PRO B 1 24 ? 6.18 -16.75 -7.91 1 98.5 24 PRO B C 1
ATOM 2802 O O . PRO B 1 24 ? 6.422 -15.664 -8.438 1 98.5 24 PRO B O 1
ATOM 2805 N N . ALA B 1 25 ? 5 -17.094 -7.629 1 98.81 25 ALA B N 1
ATOM 2806 C CA . ALA B 1 25 ? 3.863 -16.188 -7.527 1 98.81 25 ALA B CA 1
ATOM 2807 C C . ALA B 1 25 ? 3.52 -15.891 -6.066 1 98.81 25 ALA B C 1
ATOM 2809 O O . ALA B 1 25 ? 3.039 -16.781 -5.352 1 98.81 25 ALA B O 1
ATOM 2810 N N . ILE B 1 26 ? 3.762 -14.688 -5.66 1 98.75 26 ILE B N 1
ATOM 2811 C CA . ILE B 1 26 ? 3.709 -14.32 -4.25 1 98.75 26 ILE B CA 1
ATOM 2812 C C . ILE B 1 26 ? 2.385 -13.625 -3.947 1 98.75 26 ILE B C 1
ATOM 2814 O O . ILE B 1 26 ? 2.061 -12.602 -4.559 1 98.75 26 ILE B O 1
ATOM 2818 N N . ASN B 1 27 ? 1.62 -14.203 -2.986 1 98.5 27 ASN B N 1
ATOM 2819 C CA . ASN B 1 27 ? 0.423 -13.508 -2.518 1 98.5 27 ASN B CA 1
ATOM 2820 C C . ASN B 1 27 ? 0.775 -12.281 -1.688 1 98.5 27 ASN B C 1
ATOM 2822 O O . ASN B 1 27 ? 1.458 -12.391 -0.668 1 98.5 27 ASN B O 1
ATOM 2826 N N . CYS B 1 28 ? 0.35 -11.141 -2.162 1 98.81 28 CYS B N 1
ATOM 2827 C CA . CYS B 1 28 ? 0.571 -9.875 -1.465 1 98.81 28 CYS B CA 1
ATOM 2828 C C . CYS B 1 28 ? -0.749 -9.266 -1.006 1 98.81 28 CYS B C 1
ATOM 2830 O O . CYS B 1 28 ? -1.783 -9.461 -1.646 1 98.81 28 CYS B O 1
ATOM 2832 N N . THR B 1 29 ? -0.689 -8.547 0.129 1 98.56 29 THR B N 1
ATOM 2833 C CA . THR B 1 29 ? -1.91 -7.988 0.699 1 98.56 29 THR B CA 1
ATOM 2834 C C . THR B 1 29 ? -1.726 -6.512 1.03 1 98.56 29 THR B C 1
ATOM 2836 O O . THR B 1 29 ? -2.656 -5.855 1.502 1 98.56 29 THR B O 1
ATOM 2839 N N . SER B 1 30 ? -0.542 -5.953 0.827 1 98.75 30 SER B N 1
ATOM 2840 C CA . SER B 1 30 ? -0.232 -4.582 1.222 1 98.75 30 SER B CA 1
ATOM 2841 C C . SER B 1 30 ? 0.951 -4.035 0.431 1 98.75 30 SER B C 1
ATOM 2843 O O . SER B 1 30 ? 1.645 -4.785 -0.259 1 98.75 30 SER B O 1
ATOM 2845 N N . SER B 1 31 ? 1.16 -2.713 0.528 1 98.81 31 SER B N 1
ATOM 2846 C CA . SER B 1 31 ? 2.326 -2.082 -0.083 1 98.81 31 SER B CA 1
ATOM 2847 C C . SER B 1 31 ? 3.621 -2.703 0.429 1 98.81 31 SER B C 1
ATOM 2849 O O . SER B 1 31 ? 4.574 -2.879 -0.332 1 98.81 31 SER B O 1
ATOM 2851 N N . GLU B 1 32 ? 3.68 -3.102 1.704 1 98.62 32 GLU B N 1
ATOM 2852 C CA . GLU B 1 32 ? 4.891 -3.658 2.303 1 98.62 32 GLU B CA 1
ATOM 2853 C C . GLU B 1 32 ? 5.195 -5.043 1.741 1 98.62 32 GLU B C 1
ATOM 2855 O O . GLU B 1 32 ? 6.352 -5.363 1.461 1 98.62 32 GLU B O 1
ATOM 2860 N N . THR B 1 33 ? 4.152 -5.828 1.582 1 98.88 33 THR B N 1
ATOM 2861 C CA . THR B 1 33 ? 4.391 -7.164 1.047 1 98.88 33 THR B CA 1
ATOM 2862 C C . THR B 1 33 ? 4.73 -7.098 -0.44 1 98.88 33 THR B C 1
ATOM 2864 O O . THR B 1 33 ? 5.508 -7.91 -0.94 1 98.88 33 THR B O 1
ATOM 2867 N N . ILE B 1 34 ? 4.168 -6.148 -1.174 1 98.94 34 ILE B N 1
ATOM 2868 C CA . ILE B 1 34 ? 4.551 -5.93 -2.564 1 98.94 34 ILE B CA 1
ATOM 2869 C C . ILE B 1 34 ? 6.023 -5.527 -2.639 1 98.94 34 ILE B C 1
ATOM 2871 O O . ILE B 1 34 ? 6.781 -6.074 -3.443 1 98.94 34 ILE B O 1
ATOM 2875 N N . ASN B 1 35 ? 6.414 -4.57 -1.769 1 98.88 35 ASN B N 1
ATOM 2876 C CA . ASN B 1 35 ? 7.816 -4.164 -1.715 1 98.88 35 ASN B CA 1
ATOM 2877 C C . ASN B 1 35 ? 8.727 -5.348 -1.399 1 98.88 35 ASN B C 1
ATOM 2879 O O . ASN B 1 35 ? 9.812 -5.465 -1.97 1 98.88 35 ASN B O 1
ATOM 2883 N N . ALA B 1 36 ? 8.297 -6.215 -0.486 1 98.88 36 ALA B N 1
ATOM 2884 C CA . ALA B 1 36 ? 9.086 -7.398 -0.138 1 98.88 36 ALA B CA 1
ATOM 2885 C C . ALA B 1 36 ? 9.266 -8.312 -1.348 1 98.88 36 ALA B C 1
ATOM 2887 O O . ALA B 1 36 ? 10.359 -8.82 -1.591 1 98.88 36 ALA B O 1
ATOM 2888 N N . ALA B 1 37 ? 8.195 -8.516 -2.061 1 98.88 37 ALA B N 1
ATOM 2889 C CA . ALA B 1 37 ? 8.258 -9.375 -3.242 1 98.88 37 ALA B CA 1
ATOM 2890 C C . ALA B 1 37 ? 9.203 -8.797 -4.289 1 98.88 37 ALA B C 1
ATOM 2892 O O . ALA B 1 37 ? 10.078 -9.508 -4.801 1 98.88 37 ALA B O 1
ATOM 2893 N N . LEU B 1 38 ? 9.062 -7.504 -4.582 1 98.81 38 LEU B N 1
ATOM 2894 C CA . LEU B 1 38 ? 9.898 -6.844 -5.574 1 98.81 38 LEU B CA 1
ATOM 2895 C C . LEU B 1 38 ? 11.367 -6.922 -5.18 1 98.81 38 LEU B C 1
ATOM 2897 O O . LEU B 1 38 ? 12.227 -7.234 -6.016 1 98.81 38 LEU B O 1
ATOM 2901 N N . LYS B 1 39 ? 11.633 -6.656 -3.916 1 98.75 39 LYS B N 1
ATOM 2902 C CA . LYS B 1 39 ? 13 -6.734 -3.418 1 98.75 39 LYS B CA 1
ATOM 2903 C C . LYS B 1 39 ? 13.562 -8.148 -3.568 1 98.75 39 LYS B C 1
ATOM 2905 O O . LYS B 1 39 ? 14.703 -8.328 -4.008 1 98.75 39 LYS B O 1
ATOM 2910 N N . GLY B 1 40 ? 12.766 -9.172 -3.156 1 98.81 40 GLY B N 1
ATOM 2911 C CA . GLY B 1 40 ? 13.203 -10.555 -3.26 1 98.81 40 GLY B CA 1
ATOM 2912 C C . GLY B 1 40 ? 13.516 -10.977 -4.684 1 98.81 40 GLY B C 1
ATOM 2913 O O . GLY B 1 40 ? 14.555 -11.578 -4.945 1 98.81 40 GLY B O 1
ATOM 2914 N N . PHE B 1 41 ? 12.609 -10.664 -5.645 1 98.75 41 PHE B N 1
ATOM 2915 C CA . PHE B 1 41 ? 12.828 -10.977 -7.051 1 98.75 41 PHE B CA 1
ATOM 2916 C C . PHE B 1 41 ? 14.094 -10.305 -7.566 1 98.75 41 PHE B C 1
ATOM 2918 O O . PHE B 1 41 ? 14.922 -10.945 -8.219 1 98.75 41 PHE B O 1
ATOM 2925 N N . ALA B 1 42 ? 14.258 -9 -7.262 1 98.25 42 ALA B N 1
ATOM 2926 C CA . ALA B 1 42 ? 15.391 -8.234 -7.766 1 98.25 42 ALA B CA 1
ATOM 2927 C C . ALA B 1 42 ? 16.719 -8.789 -7.23 1 98.25 42 ALA B C 1
ATOM 2929 O O . ALA B 1 42 ? 17.672 -8.938 -7.984 1 98.25 42 ALA B O 1
ATOM 2930 N N . GLU B 1 43 ? 16.719 -9.102 -5.938 1 98.44 43 GLU B N 1
ATOM 2931 C CA . GLU B 1 43 ? 17.953 -9.617 -5.324 1 98.44 43 GLU B CA 1
ATOM 2932 C C . GLU B 1 43 ? 18.312 -10.992 -5.887 1 98.44 43 GLU B C 1
ATOM 2934 O O . GLU B 1 43 ? 19.484 -11.32 -6.02 1 98.44 43 GLU B O 1
ATOM 2939 N N . ALA B 1 44 ? 17.297 -11.742 -6.242 1 98.62 44 ALA B N 1
ATOM 2940 C CA . ALA B 1 44 ? 17.516 -13.055 -6.84 1 98.62 44 ALA B CA 1
ATOM 2941 C C . ALA B 1 44 ? 17.781 -12.938 -8.336 1 98.62 44 ALA B C 1
ATOM 2943 O O . ALA B 1 44 ? 18.062 -13.938 -9.008 1 98.62 44 ALA B O 1
ATOM 2944 N N . GLU B 1 45 ? 17.609 -11.719 -8.898 1 98 45 GLU B N 1
ATOM 2945 C CA . GLU B 1 45 ? 17.672 -11.508 -10.336 1 98 45 GLU B CA 1
ATOM 2946 C C . GLU B 1 45 ? 16.719 -12.438 -11.07 1 98 45 GLU B C 1
ATOM 2948 O O . GLU B 1 45 ? 17.094 -13.086 -12.047 1 98 45 GLU B O 1
ATOM 2953 N N . SER B 1 46 ? 15.594 -12.562 -10.484 1 98.5 46 SER B N 1
ATOM 2954 C CA . SER B 1 46 ? 14.492 -13.344 -11.023 1 98.5 46 SER B CA 1
ATOM 2955 C C . SER B 1 46 ? 13.289 -12.453 -11.344 1 98.5 46 SER B C 1
ATOM 2957 O O . SER B 1 46 ? 12.969 -11.539 -10.578 1 98.5 46 SER B O 1
ATOM 2959 N N . ASP B 1 47 ? 12.688 -12.641 -12.562 1 98.5 47 ASP B N 1
ATOM 2960 C CA . ASP B 1 47 ? 11.328 -12.125 -12.719 1 98.5 47 ASP B CA 1
ATOM 2961 C C . ASP B 1 47 ? 10.359 -12.828 -11.766 1 98.5 47 ASP B C 1
ATOM 2963 O O . ASP B 1 47 ? 10.75 -13.758 -11.055 1 98.5 47 ASP B O 1
ATOM 2967 N N . GLY B 1 48 ? 9.227 -12.352 -11.656 1 98.44 48 GLY B N 1
ATOM 2968 C CA . GLY B 1 48 ? 8.289 -12.969 -10.734 1 98.44 48 GLY B CA 1
ATOM 2969 C C . GLY B 1 48 ? 6.852 -12.523 -10.953 1 98.44 48 GLY B C 1
ATOM 2970 O O . GLY B 1 48 ? 6.551 -11.852 -11.938 1 98.44 48 GLY B O 1
ATOM 2971 N N . ILE B 1 49 ? 5.973 -13.078 -10.156 1 98.88 49 ILE B N 1
ATOM 2972 C CA . ILE B 1 49 ? 4.547 -12.789 -10.227 1 98.88 49 ILE B CA 1
ATOM 2973 C C . ILE B 1 49 ? 4.047 -12.328 -8.859 1 98.88 49 ILE B C 1
ATOM 2975 O O . ILE B 1 49 ? 4.359 -12.938 -7.84 1 98.88 49 ILE B O 1
ATOM 2979 N N . ILE B 1 50 ? 3.412 -11.195 -8.82 1 98.94 50 ILE B N 1
ATOM 2980 C CA . ILE B 1 50 ? 2.664 -10.727 -7.652 1 98.94 50 ILE B CA 1
ATOM 2981 C C . ILE B 1 50 ? 1.178 -11.016 -7.848 1 98.94 50 ILE B C 1
ATOM 2983 O O . ILE B 1 50 ? 0.613 -10.703 -8.898 1 98.94 50 ILE B O 1
ATOM 2987 N N . GLN B 1 51 ? 0.609 -11.656 -6.848 1 98.88 51 GLN B N 1
ATOM 2988 C CA . GLN B 1 51 ? -0.786 -12.031 -7.055 1 98.88 51 GLN B CA 1
ATOM 2989 C C . GLN B 1 51 ? -1.643 -11.641 -5.852 1 98.88 51 GLN B C 1
ATOM 2991 O O . GLN B 1 51 ? -1.144 -11.562 -4.727 1 98.88 51 GLN B O 1
ATOM 2996 N N . PHE B 1 52 ? -2.924 -11.344 -6.109 1 98.81 52 PHE B N 1
ATOM 2997 C CA . PHE B 1 52 ? -3.904 -10.961 -5.098 1 98.81 52 PHE B CA 1
ATOM 2998 C C . PHE B 1 52 ? -5.043 -11.977 -5.043 1 98.81 52 PHE B C 1
ATOM 3000 O O . PHE B 1 52 ? -5.766 -12.156 -6.023 1 98.81 52 PHE B O 1
ATOM 3007 N N . SER B 1 53 ? -5.172 -12.695 -3.887 1 98.12 53 SER B N 1
ATOM 3008 C CA . SER B 1 53 ? -6.316 -13.578 -3.684 1 98.12 53 SER B CA 1
ATOM 3009 C C . SER B 1 53 ? -7.582 -12.781 -3.396 1 98.12 53 SER B C 1
ATOM 3011 O O . SER B 1 53 ? -7.531 -11.562 -3.219 1 98.12 53 SER B O 1
ATOM 3013 N N . THR B 1 54 ? -8.742 -13.445 -3.342 1 97.5 54 THR B N 1
ATOM 3014 C CA . THR B 1 54 ? -10.008 -12.789 -3.021 1 97.5 54 THR B CA 1
ATOM 3015 C C . THR B 1 54 ? -9.938 -12.117 -1.652 1 97.5 54 THR B C 1
ATOM 3017 O O . THR B 1 54 ? -10.281 -10.945 -1.513 1 97.5 54 THR B O 1
ATOM 3020 N N . GLY B 1 55 ? -9.453 -12.875 -0.67 1 97.19 55 GLY B N 1
ATOM 3021 C CA . GLY B 1 55 ? -9.32 -12.312 0.665 1 97.19 55 GLY B CA 1
ATOM 3022 C C . GLY B 1 55 ? -8.305 -11.188 0.741 1 97.19 55 GLY B C 1
ATOM 3023 O O . GLY B 1 55 ? -8.539 -10.188 1.424 1 97.19 55 GLY B O 1
ATOM 3024 N N . GLY B 1 56 ? -7.137 -11.375 0.05 1 97.88 56 GLY B N 1
ATOM 3025 C CA . GLY B 1 56 ? -6.121 -10.336 0.018 1 97.88 56 GLY B CA 1
ATOM 3026 C C . GLY B 1 56 ? -6.602 -9.055 -0.633 1 97.88 56 GLY B C 1
ATOM 3027 O O . GLY B 1 56 ? -6.332 -7.957 -0.133 1 97.88 56 GLY B O 1
ATOM 3028 N N . ALA B 1 57 ? -7.309 -9.203 -1.707 1 98.69 57 ALA B N 1
ATOM 3029 C CA . ALA B 1 57 ? -7.84 -8.039 -2.418 1 98.69 57 ALA B CA 1
ATOM 3030 C C . ALA B 1 57 ? -8.891 -7.316 -1.579 1 98.69 57 ALA B C 1
ATOM 3032 O O . ALA B 1 57 ? -8.898 -6.086 -1.518 1 98.69 57 ALA B O 1
ATOM 3033 N N . GLU B 1 58 ? -9.805 -8.086 -0.978 1 98.44 58 GLU B N 1
ATOM 3034 C CA . GLU B 1 58 ? -10.805 -7.473 -0.106 1 98.44 58 GLU B CA 1
ATOM 3035 C C . GLU B 1 58 ? -10.141 -6.699 1.031 1 98.44 58 GLU B C 1
ATOM 3037 O O . GLU B 1 58 ? -10.539 -5.574 1.337 1 98.44 58 GLU B O 1
ATOM 3042 N N . PHE B 1 59 ? -9.148 -7.312 1.623 1 98.44 59 PHE B N 1
ATOM 3043 C CA . PHE B 1 59 ? -8.391 -6.656 2.678 1 98.44 59 PHE B CA 1
ATOM 3044 C C . PHE B 1 59 ? -7.75 -5.371 2.162 1 98.44 59 PHE B C 1
ATOM 3046 O O . PHE B 1 59 ? -7.742 -4.352 2.859 1 98.44 59 PHE B O 1
ATOM 3053 N N . GLY B 1 60 ? -7.219 -5.379 0.955 1 98.56 60 GLY B N 1
ATOM 3054 C CA . GLY B 1 60 ? -6.539 -4.242 0.354 1 98.56 60 GLY B CA 1
ATOM 3055 C C . GLY B 1 60 ? -7.43 -3.025 0.201 1 98.56 60 GLY B C 1
ATOM 3056 O O . GLY B 1 60 ? -6.945 -1.894 0.174 1 98.56 60 GLY B O 1
ATOM 3057 N N . SER B 1 61 ? -8.766 -3.254 0.173 1 98.44 61 SER B N 1
ATOM 3058 C CA . SER B 1 61 ? -9.695 -2.146 -0.003 1 98.44 61 SER B CA 1
ATOM 3059 C C . SER B 1 61 ? -9.969 -1.438 1.32 1 98.44 61 SER B C 1
ATOM 3061 O O . SER B 1 61 ? -10.555 -0.351 1.34 1 98.44 61 SER B O 1
ATOM 3063 N N . GLY B 1 62 ? -9.492 -2.059 2.416 1 98.19 62 GLY B N 1
ATOM 3064 C CA . GLY B 1 62 ? -9.734 -1.488 3.73 1 98.19 62 GLY B CA 1
ATOM 3065 C C . GLY B 1 62 ? -10.977 -2.043 4.402 1 98.19 62 GLY B C 1
ATOM 3066 O O . GLY B 1 62 ? -11.875 -2.557 3.734 1 98.19 62 GLY B O 1
ATOM 3067 N N . LEU B 1 63 ? -11.078 -1.871 5.688 1 97.69 63 LEU B N 1
ATOM 3068 C CA . LEU B 1 63 ? -12.086 -2.465 6.559 1 97.69 63 LEU B CA 1
ATOM 3069 C C . LEU B 1 63 ? -13.469 -1.893 6.262 1 97.69 63 LEU B C 1
ATOM 3071 O O . LEU B 1 63 ? -14.484 -2.57 6.453 1 97.69 63 LEU B O 1
ATOM 3075 N N . ALA B 1 64 ? -13.484 -0.708 5.801 1 97.12 64 ALA B N 1
ATOM 3076 C CA . ALA B 1 64 ? -14.766 -0.049 5.582 1 97.12 64 ALA B CA 1
ATOM 3077 C C . ALA B 1 64 ? -15.344 -0.41 4.219 1 97.12 64 ALA B C 1
ATOM 3079 O O . ALA B 1 64 ? -16.562 -0.419 4.035 1 97.12 64 ALA B O 1
ATOM 3080 N N . VAL B 1 65 ? -14.586 -0.713 3.232 1 97.44 65 VAL B N 1
ATOM 3081 C CA . VAL B 1 65 ? -14.992 -0.898 1.845 1 97.44 65 VAL B CA 1
ATOM 3082 C C . VAL B 1 65 ? -15.242 -2.381 1.571 1 97.44 65 VAL B C 1
ATOM 3084 O O . VAL B 1 65 ? -16.328 -2.77 1.149 1 97.44 65 VAL B O 1
ATOM 3087 N N . LYS B 1 66 ? -14.312 -3.225 1.912 1 97.44 66 LYS B N 1
ATOM 3088 C CA . LYS B 1 66 ? -14.414 -4.676 1.807 1 97.44 66 LYS B CA 1
ATOM 3089 C C . LYS B 1 66 ? -14.859 -5.098 0.41 1 97.44 66 LYS B C 1
ATOM 3091 O O . LYS B 1 66 ? -15.812 -5.867 0.264 1 97.44 66 LYS B O 1
ATOM 3096 N N . ASN B 1 67 ? -14.227 -4.555 -0.587 1 98.62 67 ASN B N 1
ATOM 3097 C CA . ASN B 1 67 ? -14.508 -4.832 -1.99 1 98.62 67 ASN B CA 1
ATOM 3098 C C . ASN B 1 67 ? -13.273 -5.34 -2.725 1 98.62 67 ASN B C 1
ATOM 3100 O O . ASN B 1 67 ? -12.281 -4.613 -2.859 1 98.62 67 ASN B O 1
ATOM 3104 N N . LYS B 1 68 ? -13.375 -6.543 -3.275 1 98.56 68 LYS B N 1
ATOM 3105 C CA . LYS B 1 68 ? -12.234 -7.23 -3.875 1 98.56 68 LYS B CA 1
ATOM 3106 C C . LYS B 1 68 ? -11.711 -6.469 -5.09 1 98.56 68 LYS B C 1
ATOM 3108 O O . LYS B 1 68 ? -10.5 -6.332 -5.273 1 98.56 68 LYS B O 1
ATOM 3113 N N . VAL B 1 69 ? -12.594 -5.984 -5.926 1 98.81 69 VAL B N 1
ATOM 3114 C CA . VAL B 1 69 ? -12.188 -5.32 -7.16 1 98.81 69 VAL B CA 1
ATOM 3115 C C . VAL B 1 69 ? -11.469 -4.012 -6.832 1 98.81 69 VAL B C 1
ATOM 3117 O O . VAL B 1 69 ? -10.391 -3.738 -7.359 1 98.81 69 VAL B O 1
ATOM 3120 N N . LYS B 1 70 ? -12.039 -3.23 -5.887 1 98.62 70 LYS B N 1
ATOM 3121 C CA . LYS B 1 70 ? -11.453 -1.949 -5.504 1 98.62 70 LYS B CA 1
ATOM 3122 C C . LYS B 1 70 ? -10.086 -2.145 -4.852 1 98.62 70 LYS B C 1
ATOM 3124 O O . LYS B 1 70 ? -9.156 -1.378 -5.105 1 98.62 70 LYS B O 1
ATOM 3129 N N . GLY B 1 71 ? -10.031 -3.193 -3.982 1 98.81 71 GLY B N 1
ATOM 3130 C CA . GLY B 1 71 ? -8.758 -3.496 -3.352 1 98.81 71 GLY B CA 1
ATOM 3131 C C . GLY B 1 71 ? -7.691 -3.932 -4.336 1 98.81 71 GLY B C 1
ATOM 3132 O O . GLY B 1 71 ? -6.551 -3.465 -4.273 1 98.81 71 GLY B O 1
ATOM 3133 N N . ALA B 1 72 ? -8.055 -4.809 -5.285 1 98.88 72 ALA B N 1
ATOM 3134 C CA . ALA B 1 72 ? -7.109 -5.277 -6.293 1 98.88 72 ALA B CA 1
ATOM 3135 C C . ALA B 1 72 ? -6.613 -4.125 -7.164 1 98.88 72 ALA B C 1
ATOM 3137 O O . ALA B 1 72 ? -5.422 -4.043 -7.473 1 98.88 72 ALA B O 1
ATOM 3138 N N . VAL B 1 73 ? -7.52 -3.229 -7.555 1 98.81 73 VAL B N 1
ATOM 3139 C CA . VAL B 1 73 ? -7.168 -2.098 -8.414 1 98.81 73 VAL B CA 1
ATOM 3140 C C . VAL B 1 73 ? -6.211 -1.165 -7.668 1 98.81 73 VAL B C 1
ATOM 3142 O O . VAL B 1 73 ? -5.219 -0.706 -8.234 1 98.81 73 VAL B O 1
ATOM 3145 N N . ALA B 1 74 ? -6.477 -0.877 -6.395 1 98.81 74 ALA B N 1
ATOM 3146 C CA . ALA B 1 74 ? -5.633 0.019 -5.605 1 98.81 74 ALA B CA 1
ATOM 3147 C C . ALA B 1 74 ? -4.246 -0.577 -5.395 1 98.81 74 ALA B C 1
ATOM 3149 O O . ALA B 1 74 ? -3.236 0.114 -5.555 1 98.81 74 ALA B O 1
ATOM 3150 N N . LEU B 1 75 ? -4.191 -1.886 -5.086 1 98.88 75 LEU B N 1
ATOM 3151 C CA . LEU B 1 75 ? -2.912 -2.559 -4.898 1 98.88 75 LEU B CA 1
ATOM 3152 C C . LEU B 1 75 ? -2.143 -2.635 -6.215 1 98.88 75 LEU B C 1
ATOM 3154 O O . LEU B 1 75 ? -0.921 -2.467 -6.234 1 98.88 75 LEU B O 1
ATOM 3158 N N . ALA B 1 76 ? -2.855 -2.881 -7.309 1 98.88 76 ALA B N 1
ATOM 3159 C CA . ALA B 1 76 ? -2.217 -2.904 -8.617 1 98.88 76 ALA B CA 1
ATOM 3160 C C . ALA B 1 76 ? -1.626 -1.54 -8.969 1 98.88 76 ALA B C 1
ATOM 3162 O O . ALA B 1 76 ? -0.538 -1.456 -9.539 1 98.88 76 ALA B O 1
ATOM 3163 N N . ALA B 1 77 ? -2.301 -0.439 -8.641 1 98.38 77 ALA B N 1
ATOM 3164 C CA . ALA B 1 77 ? -1.799 0.906 -8.906 1 98.38 77 ALA B CA 1
ATOM 3165 C C . ALA B 1 77 ? -0.472 1.146 -8.188 1 98.38 77 ALA B C 1
ATOM 3167 O O . ALA B 1 77 ? 0.468 1.688 -8.773 1 98.38 77 ALA B O 1
ATOM 3168 N N . PHE B 1 78 ? -0.433 0.723 -6.934 1 98.81 78 PHE B N 1
ATOM 3169 C CA . PHE B 1 78 ? 0.821 0.822 -6.195 1 98.81 78 PHE B CA 1
ATOM 3170 C C . PHE B 1 78 ? 1.912 -0.001 -6.871 1 98.81 78 PHE B C 1
ATOM 3172 O O . PHE B 1 78 ? 3.033 0.479 -7.059 1 98.81 78 PHE B O 1
ATOM 3179 N N . ALA B 1 79 ? 1.602 -1.241 -7.211 1 98.81 79 ALA B N 1
ATOM 3180 C CA . ALA B 1 79 ? 2.578 -2.166 -7.781 1 98.81 79 ALA B CA 1
ATOM 3181 C C . ALA B 1 79 ? 3.137 -1.635 -9.094 1 98.81 79 ALA B C 1
ATOM 3183 O O . ALA B 1 79 ? 4.332 -1.77 -9.367 1 98.81 79 ALA B O 1
ATOM 3184 N N . HIS B 1 80 ? 2.297 -1.081 -9.945 1 98.38 80 HIS B N 1
ATOM 3185 C CA . HIS B 1 80 ? 2.734 -0.532 -11.219 1 98.38 80 HIS B CA 1
ATOM 3186 C C . HIS B 1 80 ? 3.791 0.55 -11.023 1 98.38 80 HIS B C 1
ATOM 3188 O O . HIS B 1 80 ? 4.77 0.612 -11.766 1 98.38 80 HIS B O 1
ATOM 3194 N N . GLU B 1 81 ? 3.629 1.405 -10.016 1 98.19 81 GLU B N 1
ATOM 3195 C CA . GLU B 1 81 ? 4.602 2.463 -9.75 1 98.19 81 GLU B CA 1
ATOM 3196 C C . GLU B 1 81 ? 5.855 1.904 -9.086 1 98.19 81 GLU B C 1
ATOM 3198 O O . GLU B 1 81 ? 6.977 2.238 -9.492 1 98.19 81 GLU B O 1
ATOM 3203 N N . ALA B 1 82 ? 5.668 1.043 -8.094 1 98.44 82 ALA B N 1
ATOM 3204 C CA . ALA B 1 82 ? 6.785 0.518 -7.312 1 98.44 82 ALA B CA 1
ATOM 3205 C C . ALA B 1 82 ? 7.719 -0.318 -8.188 1 98.44 82 ALA B C 1
ATOM 3207 O O . ALA B 1 82 ? 8.945 -0.24 -8.047 1 98.44 82 ALA B O 1
ATOM 3208 N N . ALA B 1 83 ? 7.172 -1.059 -9.086 1 98.25 83 ALA B N 1
ATOM 3209 C CA . ALA B 1 83 ? 7.953 -1.996 -9.891 1 98.25 83 ALA B CA 1
ATOM 3210 C C . ALA B 1 83 ? 8.906 -1.258 -10.828 1 98.25 83 ALA B C 1
ATOM 3212 O O . ALA B 1 83 ? 9.93 -1.808 -11.242 1 98.25 83 ALA B O 1
ATOM 3213 N N . LYS B 1 84 ? 8.672 0.005 -11.156 1 97.5 84 LYS B N 1
ATOM 3214 C CA . LYS B 1 84 ? 9.484 0.788 -12.086 1 97.5 84 LYS B CA 1
ATOM 3215 C C . LYS B 1 84 ? 10.906 0.966 -11.562 1 97.5 84 LYS B C 1
ATOM 3217 O O . LYS B 1 84 ? 11.82 1.279 -12.32 1 97.5 84 LYS B O 1
ATOM 3222 N N . SER B 1 85 ? 11.039 0.734 -10.297 1 97.25 85 SER B N 1
ATOM 3223 C CA . SER B 1 85 ? 12.32 1.047 -9.672 1 97.25 85 SER B CA 1
ATOM 3224 C C . SER B 1 85 ? 13.234 -0.176 -9.633 1 97.25 85 SER B C 1
ATOM 3226 O O . SER B 1 85 ? 14.336 -0.12 -9.086 1 97.25 85 SER B O 1
ATOM 3228 N N . TYR B 1 86 ? 12.75 -1.257 -10.219 1 96.69 86 TYR B N 1
ATOM 3229 C CA . TYR B 1 86 ? 13.5 -2.506 -10.148 1 96.69 86 TYR B CA 1
ATOM 3230 C C . TYR B 1 86 ? 13.891 -2.986 -11.539 1 96.69 86 TYR B C 1
ATOM 3232 O O . TYR B 1 86 ? 13.188 -2.719 -12.516 1 96.69 86 TYR B O 1
ATOM 3240 N N . GLY B 1 87 ? 14.992 -3.654 -11.664 1 95.12 87 GLY B N 1
ATOM 3241 C CA . GLY B 1 87 ? 15.516 -4.156 -12.93 1 95.12 87 GLY B CA 1
ATOM 3242 C C . GLY B 1 87 ? 15.023 -5.555 -13.258 1 95.12 87 GLY B C 1
ATOM 3243 O O . GLY B 1 87 ? 15.789 -6.387 -13.75 1 95.12 87 GLY B O 1
ATOM 3244 N N . ILE B 1 88 ? 13.797 -5.848 -12.906 1 97.69 88 ILE B N 1
ATOM 3245 C CA . ILE B 1 88 ? 13.164 -7.129 -13.195 1 97.69 88 ILE B CA 1
ATOM 3246 C C . ILE B 1 88 ? 11.773 -6.898 -13.781 1 97.69 88 ILE B C 1
ATOM 3248 O O . ILE B 1 88 ? 11.25 -5.781 -13.734 1 97.69 88 ILE B O 1
ATOM 3252 N N . ASN B 1 89 ? 11.211 -7.938 -14.391 1 97.81 89 ASN B N 1
ATOM 3253 C CA . ASN B 1 89 ? 9.812 -7.914 -14.828 1 97.81 89 ASN B CA 1
ATOM 3254 C C . ASN B 1 89 ? 8.906 -8.633 -13.828 1 97.81 89 ASN B C 1
ATOM 3256 O O . ASN B 1 89 ? 9.281 -9.656 -13.258 1 97.81 89 ASN B O 1
ATOM 3260 N N . VAL B 1 90 ? 7.801 -7.988 -13.633 1 98.25 90 VAL B N 1
ATOM 3261 C CA . VAL B 1 90 ? 6.824 -8.578 -12.727 1 98.25 90 VAL B CA 1
ATOM 3262 C C . VAL B 1 90 ? 5.457 -8.641 -13.398 1 98.25 90 VAL B C 1
ATOM 3264 O O . VAL B 1 90 ? 5.047 -7.703 -14.078 1 98.25 90 VAL B O 1
ATOM 3267 N N . ALA B 1 91 ? 4.809 -9.766 -13.336 1 98.75 91 ALA B N 1
ATOM 3268 C CA . ALA B 1 91 ? 3.414 -9.867 -13.758 1 98.75 91 ALA B CA 1
ATOM 3269 C C . ALA B 1 91 ? 2.467 -9.734 -12.57 1 98.75 91 ALA B C 1
ATOM 3271 O O . ALA B 1 91 ? 2.773 -10.195 -11.469 1 98.75 91 ALA B O 1
ATOM 3272 N N . LEU B 1 92 ? 1.335 -9.062 -12.797 1 98.94 92 LEU B N 1
ATOM 3273 C CA . LEU B 1 92 ? 0.259 -9.016 -11.812 1 98.94 92 LEU B CA 1
ATOM 3274 C C . LEU B 1 92 ? -0.809 -10.062 -12.125 1 98.94 92 LEU B C 1
ATOM 3276 O O . LEU B 1 92 ? -1.161 -10.266 -13.289 1 98.94 92 LEU B O 1
ATOM 3280 N N . HIS B 1 93 ? -1.255 -10.766 -11.07 1 98.94 93 HIS B N 1
ATOM 3281 C CA . HIS B 1 93 ? -2.162 -11.906 -11.188 1 98.94 93 HIS B CA 1
ATOM 3282 C C . HIS B 1 93 ? -3.23 -11.875 -10.094 1 98.94 93 HIS B C 1
ATOM 3284 O O . HIS B 1 93 ? -3.066 -11.188 -9.086 1 98.94 93 HIS B O 1
ATOM 3290 N N . THR B 1 94 ? -4.418 -12.398 -10.305 1 98.75 94 THR B N 1
ATOM 3291 C CA . THR B 1 94 ? -5.379 -12.688 -9.242 1 98.75 94 THR B CA 1
ATOM 3292 C C . THR B 1 94 ? -5.41 -14.18 -8.93 1 98.75 94 THR B C 1
ATOM 3294 O O . THR B 1 94 ? -5.559 -15.008 -9.828 1 98.75 94 THR B O 1
ATOM 3297 N N . ASP B 1 95 ? -5.254 -14.461 -7.582 1 97 95 ASP B N 1
ATOM 3298 C CA . ASP B 1 95 ? -5.152 -15.828 -7.098 1 97 95 ASP B CA 1
ATOM 3299 C C . ASP B 1 95 ? -6.523 -16.375 -6.695 1 97 95 ASP B C 1
ATOM 3301 O O . ASP B 1 95 ? -7.094 -15.945 -5.688 1 97 95 ASP B O 1
ATOM 3305 N N . HIS B 1 96 ? -7.023 -17.359 -7.391 1 92.88 96 HIS B N 1
ATOM 3306 C CA . HIS B 1 96 ? -8.266 -18.094 -7.164 1 92.88 96 HIS B CA 1
ATOM 3307 C C . HIS B 1 96 ? -9.477 -17.172 -7.285 1 92.88 96 HIS B C 1
ATOM 3309 O O . HIS B 1 96 ? -9.531 -16.125 -6.641 1 92.88 96 HIS B O 1
ATOM 3315 N N . CYS B 1 97 ? -10.438 -17.531 -7.93 1 96.88 97 CYS B N 1
ATOM 3316 C CA . CYS B 1 97 ? -11.758 -16.938 -8.062 1 96.88 97 CYS B CA 1
ATOM 3317 C C . CYS B 1 97 ? -12.812 -18 -8.352 1 96.88 97 CYS B C 1
ATOM 3319 O O . CYS B 1 97 ? -12.938 -18.469 -9.484 1 96.88 97 CYS B O 1
ATOM 3321 N N . GLN B 1 98 ? -13.531 -18.344 -7.359 1 96.12 98 GLN B N 1
ATOM 3322 C CA . GLN B 1 98 ? -14.555 -19.375 -7.516 1 96.12 98 GLN B CA 1
ATOM 3323 C C . GLN B 1 98 ? -15.789 -18.828 -8.227 1 96.12 98 GLN B C 1
ATOM 3325 O O . GLN B 1 98 ? -15.906 -17.609 -8.414 1 96.12 98 GLN B O 1
ATOM 3330 N N . LYS B 1 99 ? -16.641 -19.766 -8.555 1 96.25 99 LYS B N 1
ATOM 3331 C CA . LYS B 1 99 ? -17.812 -19.406 -9.352 1 96.25 99 LYS B CA 1
ATOM 3332 C C . LYS B 1 99 ? -18.656 -18.344 -8.648 1 96.25 99 LYS B C 1
ATOM 3334 O O . LYS B 1 99 ? -19.094 -17.375 -9.273 1 96.25 99 LYS B O 1
ATOM 3339 N N . GLU B 1 100 ? -18.766 -18.5 -7.355 1 96.06 100 GLU B N 1
ATOM 3340 C CA . GLU B 1 100 ? -19.672 -17.656 -6.578 1 96.06 100 GLU B CA 1
ATOM 3341 C C . GLU B 1 100 ? -19.156 -16.219 -6.516 1 96.06 100 GLU B C 1
ATOM 3343 O O . GLU B 1 100 ? -19.922 -15.297 -6.223 1 96.06 100 GLU B O 1
ATOM 3348 N N . VAL B 1 101 ? -17.875 -15.992 -6.832 1 96.75 101 VAL B N 1
ATOM 3349 C CA . VAL B 1 101 ? -17.328 -14.648 -6.688 1 96.75 101 VAL B CA 1
ATOM 3350 C C . VAL B 1 101 ? -16.828 -14.148 -8.031 1 96.75 101 VAL B C 1
ATOM 3352 O O . VAL B 1 101 ? -16.25 -13.062 -8.117 1 96.75 101 VAL B O 1
ATOM 3355 N N . LEU B 1 102 ? -17.094 -14.852 -9.094 1 98 102 LEU B N 1
ATOM 3356 C CA . LEU B 1 102 ? -16.625 -14.5 -10.43 1 98 102 LEU B CA 1
ATOM 3357 C C . LEU B 1 102 ? -17.125 -13.117 -10.836 1 98 102 LEU B C 1
ATOM 3359 O O . LEU B 1 102 ? -16.375 -12.328 -11.414 1 98 102 LEU B O 1
ATOM 3363 N N . ASP B 1 103 ? -18.375 -12.836 -10.508 1 98.25 103 ASP B N 1
ATOM 3364 C CA . ASP B 1 103 ? -18.984 -11.578 -10.922 1 98.25 103 ASP B CA 1
ATOM 3365 C C . ASP B 1 103 ? -18.531 -10.422 -10.031 1 98.25 103 ASP B C 1
ATOM 3367 O O . ASP B 1 103 ? -18.734 -9.258 -10.367 1 98.25 103 ASP B O 1
ATOM 3371 N N . GLU B 1 104 ? -17.844 -10.773 -8.953 1 98.19 104 GLU B N 1
ATOM 3372 C CA . GLU B 1 104 ? -17.453 -9.758 -7.98 1 98.19 104 GLU B CA 1
ATOM 3373 C C . GLU B 1 104 ? -15.938 -9.57 -7.961 1 98.19 104 GLU B C 1
ATOM 3375 O O . GLU B 1 104 ? -15.414 -8.758 -7.191 1 98.19 104 GLU B O 1
ATOM 3380 N N . TYR B 1 105 ? -15.312 -10.312 -8.836 1 98.5 105 TYR B N 1
ATOM 3381 C CA . TYR B 1 105 ? -13.859 -10.211 -8.75 1 98.5 105 TYR B CA 1
ATOM 3382 C C . TYR B 1 105 ? -13.219 -10.289 -10.133 1 98.5 105 TYR B C 1
ATOM 3384 O O . TYR B 1 105 ? -13.023 -9.266 -10.789 1 98.5 105 TYR B O 1
ATOM 3392 N N . VAL B 1 106 ? -13.086 -11.445 -10.812 1 98.75 106 VAL B N 1
ATOM 3393 C CA . VAL B 1 106 ? -12.273 -11.609 -12.016 1 98.75 106 VAL B CA 1
ATOM 3394 C C . VAL B 1 106 ? -13 -10.992 -13.211 1 98.75 106 VAL B C 1
ATOM 3396 O O . VAL B 1 106 ? -12.383 -10.32 -14.039 1 98.75 106 VAL B O 1
ATOM 3399 N N . ARG B 1 107 ? -14.359 -11.164 -13.32 1 98.75 107 ARG B N 1
ATOM 3400 C CA . ARG B 1 107 ? -15.07 -10.625 -14.477 1 98.75 107 ARG B CA 1
ATOM 3401 C C . ARG B 1 107 ? -14.977 -9.109 -14.523 1 98.75 107 ARG B C 1
ATOM 3403 O O . ARG B 1 107 ? -14.656 -8.531 -15.562 1 98.75 107 ARG B O 1
ATOM 3410 N N . PRO B 1 108 ? -15.227 -8.453 -13.391 1 98.81 108 PRO B N 1
ATOM 3411 C CA . PRO B 1 108 ? -15.055 -7.004 -13.43 1 98.81 108 PRO B CA 1
ATOM 3412 C C . PRO B 1 108 ? -13.617 -6.586 -13.719 1 98.81 108 PRO B C 1
ATOM 3414 O O . PRO B 1 108 ? -13.383 -5.578 -14.391 1 98.81 108 PRO B O 1
ATOM 3417 N N . LEU B 1 109 ? -12.625 -7.293 -13.242 1 98.88 109 LEU B N 1
ATOM 3418 C CA . LEU B 1 109 ? -11.234 -6.949 -13.492 1 98.88 109 LEU B CA 1
ATOM 3419 C C . LEU B 1 109 ? -10.875 -7.168 -14.961 1 98.88 109 LEU B C 1
ATOM 3421 O O . LEU B 1 109 ? -10.086 -6.41 -15.531 1 98.88 109 LEU B O 1
ATOM 3425 N N . LEU B 1 110 ? -11.43 -8.227 -15.562 1 98.88 110 LEU B N 1
ATOM 3426 C CA . LEU B 1 110 ? -11.258 -8.438 -17 1 98.88 110 LEU B CA 1
ATOM 3427 C C . LEU B 1 110 ? -11.844 -7.27 -17.781 1 98.88 110 LEU B C 1
ATOM 3429 O O . LEU B 1 110 ? -11.242 -6.812 -18.766 1 98.88 110 LEU B O 1
ATOM 3433 N N . ALA B 1 111 ? -13 -6.82 -17.344 1 98.81 111 ALA B N 1
ATOM 3434 C CA . ALA B 1 111 ? -13.656 -5.703 -18.016 1 98.81 111 ALA B CA 1
ATOM 3435 C C . ALA B 1 111 ? -12.805 -4.438 -17.922 1 98.81 111 ALA B C 1
ATOM 3437 O O . ALA B 1 111 ? -12.695 -3.686 -18.906 1 98.81 111 ALA B O 1
ATOM 3438 N N . ILE B 1 112 ? -12.234 -4.18 -16.781 1 98.69 112 ILE B N 1
ATOM 3439 C CA . ILE B 1 112 ? -11.367 -3.02 -16.578 1 98.69 112 ILE B CA 1
ATOM 3440 C C . ILE B 1 112 ? -10.18 -3.102 -17.531 1 98.69 112 ILE B C 1
ATOM 3442 O O . ILE B 1 112 ? -9.828 -2.113 -18.188 1 98.69 112 ILE B O 1
ATOM 3446 N N . SER B 1 113 ? -9.562 -4.258 -17.625 1 98.69 113 SER B N 1
ATOM 3447 C CA . SER B 1 113 ? -8.414 -4.434 -18.516 1 98.69 113 SER B CA 1
ATOM 3448 C C . SER B 1 113 ? -8.828 -4.281 -19.969 1 98.69 113 SER B C 1
ATOM 3450 O O . SER B 1 113 ? -8.086 -3.709 -20.781 1 98.69 113 SER B O 1
ATOM 3452 N N . GLN B 1 114 ? -10.008 -4.832 -20.328 1 98.75 114 GLN B N 1
ATOM 3453 C CA . GLN B 1 114 ? -10.508 -4.68 -21.688 1 98.75 114 GLN B CA 1
ATOM 3454 C C . GLN B 1 114 ? -10.68 -3.205 -22.047 1 98.75 114 GLN B C 1
ATOM 3456 O O . GLN B 1 114 ? -10.328 -2.785 -23.156 1 98.75 114 GLN B O 1
ATOM 3461 N N . GLU B 1 115 ? -11.227 -2.424 -21.156 1 98.69 115 GLU B N 1
ATOM 3462 C CA . GLU B 1 115 ? -11.406 -0.993 -21.391 1 98.69 115 GLU B CA 1
ATOM 3463 C C . GLU B 1 115 ? -10.062 -0.304 -21.641 1 98.69 115 GLU B C 1
ATOM 3465 O O . GLU B 1 115 ? -9.953 0.552 -22.516 1 98.69 115 GLU B O 1
ATOM 3470 N N . ARG B 1 116 ? -9.094 -0.653 -20.859 1 98.19 116 ARG B N 1
ATOM 3471 C CA . ARG B 1 116 ? -7.754 -0.099 -21.047 1 98.19 116 ARG B CA 1
ATOM 3472 C C . ARG B 1 116 ? -7.199 -0.451 -22.422 1 98.19 116 ARG B C 1
ATOM 3474 O O . ARG B 1 116 ? -6.703 0.421 -23.141 1 98.19 116 ARG B O 1
ATOM 3481 N N . VAL B 1 117 ? -7.316 -1.672 -22.734 1 98.31 117 VAL B N 1
ATOM 3482 C CA . VAL B 1 117 ? -6.781 -2.156 -24.016 1 98.31 117 VAL B CA 1
ATOM 3483 C C . VAL B 1 117 ? -7.512 -1.481 -25.172 1 98.31 117 VAL B C 1
ATOM 3485 O O . VAL B 1 117 ? -6.898 -1.143 -26.188 1 98.31 117 VAL B O 1
ATOM 3488 N N . ASP B 1 118 ? -8.844 -1.254 -24.969 1 98.5 118 ASP B N 1
ATOM 3489 C CA . ASP B 1 118 ? -9.633 -0.561 -25.984 1 98.5 118 ASP B CA 1
ATOM 3490 C C . ASP B 1 118 ? -9.125 0.865 -26.188 1 98.5 118 ASP B C 1
ATOM 3492 O O . ASP B 1 118 ? -9.25 1.42 -27.281 1 98.5 118 ASP B O 1
ATOM 3496 N N . ARG B 1 119 ? -8.477 1.452 -25.203 1 97.62 119 ARG B N 1
ATOM 3497 C CA . ARG B 1 119 ? -7.941 2.809 -25.281 1 97.62 119 ARG B CA 1
ATOM 3498 C C . ARG B 1 119 ? -6.48 2.797 -25.719 1 97.62 119 ARG B C 1
ATOM 3500 O O . ARG B 1 119 ? -5.809 3.83 -25.688 1 97.62 119 ARG B O 1
ATOM 3507 N N . GLY B 1 120 ? -5.973 1.603 -25.984 1 97.62 120 GLY B N 1
ATOM 3508 C CA . GLY B 1 120 ? -4.605 1.479 -26.453 1 97.62 120 GLY B CA 1
ATOM 3509 C C . GLY B 1 120 ? -3.596 1.332 -25.328 1 97.62 120 GLY B C 1
ATOM 3510 O O . GLY B 1 120 ? -2.391 1.472 -25.547 1 97.62 120 GLY B O 1
ATOM 3511 N N . GLU B 1 121 ? -4.098 1.052 -24.125 1 97.38 121 GLU B N 1
ATOM 3512 C CA . GLU B 1 121 ? -3.229 0.882 -22.969 1 97.38 121 GLU B CA 1
ATOM 3513 C C . GLU B 1 121 ? -2.979 -0.595 -22.672 1 97.38 121 GLU B C 1
ATOM 3515 O O . GLU B 1 121 ? -3.576 -1.468 -23.312 1 97.38 121 GLU B O 1
ATOM 3520 N N . LEU B 1 122 ? -2.051 -0.845 -21.891 1 97.88 122 LEU B N 1
ATOM 3521 C CA . LEU B 1 122 ? -1.803 -2.199 -21.391 1 97.88 122 LEU B CA 1
ATOM 3522 C C . LEU B 1 122 ? -2.891 -2.633 -20.422 1 97.88 122 LEU B C 1
ATOM 3524 O O . LEU B 1 122 ? -3.498 -1.796 -19.75 1 97.88 122 LEU B O 1
ATOM 3528 N N . PRO B 1 123 ? -3.182 -3.934 -20.375 1 98.56 123 PRO B N 1
ATOM 3529 C CA . PRO B 1 123 ? -4.105 -4.387 -19.328 1 98.56 123 PRO B CA 1
ATOM 3530 C C . PRO B 1 123 ? -3.588 -4.105 -17.922 1 98.56 123 PRO B C 1
ATOM 3532 O O . PRO B 1 123 ? -2.375 -4.004 -17.719 1 98.56 123 PRO B O 1
ATOM 3535 N N . LEU B 1 124 ? -4.469 -3.957 -16.938 1 98.5 124 LEU B N 1
ATOM 3536 C CA . LEU B 1 124 ? -4.086 -3.672 -15.555 1 98.5 124 LEU B CA 1
ATOM 3537 C C . LEU B 1 124 ? -3.4 -4.879 -14.922 1 98.5 124 LEU B C 1
ATOM 3539 O O . LEU B 1 124 ? -2.484 -4.719 -14.109 1 98.5 124 LEU B O 1
ATOM 3543 N N . PHE B 1 125 ? -3.859 -6.09 -15.328 1 98.81 125 PHE B N 1
ATOM 3544 C CA . PHE B 1 125 ? -3.307 -7.363 -14.883 1 98.81 125 PHE B CA 1
ATOM 3545 C C . PHE B 1 125 ? -2.809 -8.18 -16.078 1 98.81 125 PHE B C 1
ATOM 3547 O O . PHE B 1 125 ? -3.314 -8.031 -17.188 1 98.81 125 PHE B O 1
ATOM 3554 N N . GLN B 1 126 ? -1.905 -9.031 -15.82 1 98.69 126 GLN B N 1
ATOM 3555 C CA . GLN B 1 126 ? -1.331 -9.859 -16.875 1 98.69 126 GLN B CA 1
ATOM 3556 C C . GLN B 1 126 ? -1.999 -11.234 -16.922 1 98.69 126 GLN B C 1
ATOM 3558 O O . GLN B 1 126 ? -1.979 -11.906 -17.953 1 98.69 126 GLN B O 1
ATOM 3563 N N . SER B 1 127 ? -2.537 -11.602 -15.812 1 98.88 127 SER B N 1
ATOM 3564 C CA . SER B 1 127 ? -3.254 -12.875 -15.75 1 98.88 127 SER B CA 1
ATOM 3565 C C . SER B 1 127 ? -4.273 -12.883 -14.617 1 98.88 127 SER B C 1
ATOM 3567 O O . SER B 1 127 ? -4.168 -12.102 -13.672 1 98.88 127 SER B O 1
ATOM 3569 N N . HIS B 1 128 ? -5.328 -13.672 -14.789 1 98.88 128 HIS B N 1
ATOM 3570 C CA . HIS B 1 128 ? -6.336 -13.953 -13.773 1 98.88 128 HIS B CA 1
ATOM 3571 C C . HIS B 1 128 ? -6.547 -15.453 -13.609 1 98.88 128 HIS B C 1
ATOM 3573 O O . HIS B 1 128 ? -6.281 -16.234 -14.539 1 98.88 128 HIS B O 1
ATOM 3579 N N . MET B 1 129 ? -7.004 -15.828 -12.461 1 98.62 129 MET B N 1
ATOM 3580 C CA . MET B 1 129 ? -7.238 -17.25 -12.227 1 98.62 129 MET B CA 1
ATOM 3581 C C . MET B 1 129 ? -8.727 -17.531 -12.094 1 98.62 129 MET B C 1
ATOM 3583 O O . MET B 1 129 ? -9.438 -16.844 -11.367 1 98.62 129 MET B O 1
ATOM 3587 N N . TRP B 1 130 ? -9.195 -18.516 -12.812 1 98.38 130 TRP B N 1
ATOM 3588 C CA . TRP B 1 130 ? -10.492 -19.156 -12.648 1 98.38 130 TRP B CA 1
ATOM 3589 C C . TRP B 1 130 ? -10.367 -20.469 -11.867 1 98.38 130 TRP B C 1
ATOM 3591 O O . TRP B 1 130 ? -9.734 -21.406 -12.336 1 98.38 130 TRP B O 1
ATOM 3601 N N . ASP B 1 131 ? -10.938 -20.438 -10.656 1 96.88 131 ASP B N 1
ATOM 3602 C CA . ASP B 1 131 ? -10.938 -21.625 -9.797 1 96.88 131 ASP B CA 1
ATOM 3603 C C . ASP B 1 131 ? -12.242 -22.406 -9.938 1 96.88 131 ASP B C 1
ATOM 3605 O O . ASP B 1 131 ? -13.195 -22.172 -9.188 1 96.88 131 ASP B O 1
ATOM 3609 N N . GLY B 1 132 ? -12.227 -23.359 -10.867 1 95.12 132 GLY B N 1
ATOM 3610 C CA . GLY B 1 132 ? -13.406 -24.172 -11.094 1 95.12 132 GLY B CA 1
ATOM 3611 C C . GLY B 1 132 ? -13.391 -25.469 -10.297 1 95.12 132 GLY B C 1
ATOM 3612 O O . GLY B 1 132 ? -14.117 -26.406 -10.617 1 95.12 132 GLY B O 1
ATOM 3613 N N . SER B 1 133 ? -12.633 -25.547 -9.258 1 89.81 133 SER B N 1
ATOM 3614 C CA . SER B 1 133 ? -12.398 -26.781 -8.539 1 89.81 133 SER B CA 1
ATOM 3615 C C . SER B 1 133 ? -13.656 -27.266 -7.828 1 89.81 133 SER B C 1
ATOM 3617 O O . SER B 1 133 ? -13.82 -28.453 -7.574 1 89.81 133 SER B O 1
ATOM 3619 N N . ALA B 1 134 ? -14.539 -26.328 -7.516 1 89.19 134 ALA B N 1
ATOM 3620 C CA . ALA B 1 134 ? -15.703 -26.672 -6.699 1 89.19 134 ALA B CA 1
ATOM 3621 C C . ALA B 1 134 ? -16.891 -27.047 -7.574 1 89.19 134 ALA B C 1
ATOM 3623 O O . ALA B 1 134 ? -17.953 -27.406 -7.062 1 89.19 134 ALA B O 1
ATOM 3624 N N . VAL B 1 135 ? -16.781 -27 -8.906 1 93.38 135 VAL B N 1
ATOM 3625 C CA . VAL B 1 135 ? -17.859 -27.359 -9.805 1 93.38 135 VAL B CA 1
ATOM 3626 C C . VAL B 1 135 ? -17.453 -28.547 -10.664 1 93.38 135 VAL B C 1
ATOM 3628 O O . VAL B 1 135 ? -16.25 -28.828 -10.82 1 93.38 135 VAL B O 1
ATOM 3631 N N . PRO B 1 136 ? -18.422 -29.312 -11.148 1 94.56 136 PRO B N 1
ATOM 3632 C CA . PRO B 1 136 ? -18.078 -30.438 -12.023 1 94.56 136 PRO B CA 1
ATOM 3633 C C . PRO B 1 136 ? -17.25 -30.016 -13.234 1 94.56 136 PRO B C 1
ATOM 3635 O O . PRO B 1 136 ? -17.438 -28.922 -13.758 1 94.56 136 PRO B O 1
ATOM 3638 N N . ILE B 1 137 ? -16.422 -30.859 -13.719 1 96.31 137 ILE B N 1
ATOM 3639 C CA . ILE B 1 137 ? -15.406 -30.562 -14.727 1 96.31 137 ILE B CA 1
ATOM 3640 C C . ILE B 1 137 ? -16.078 -30 -15.977 1 96.31 137 ILE B C 1
ATOM 3642 O O . ILE B 1 137 ? -15.539 -29.078 -16.609 1 96.31 137 ILE B O 1
ATOM 3646 N N . ASP B 1 138 ? -17.25 -30.5 -16.375 1 97.44 138 ASP B N 1
ATOM 3647 C CA . ASP B 1 138 ? -17.906 -30 -17.594 1 97.44 138 ASP B CA 1
ATOM 3648 C C . ASP B 1 138 ? -18.344 -28.547 -17.422 1 97.44 138 ASP B C 1
ATOM 3650 O O . ASP B 1 138 ? -18.156 -27.734 -18.328 1 97.44 138 ASP B O 1
ATOM 3654 N N . GLU B 1 139 ? -18.891 -28.25 -16.297 1 97.88 139 GLU B N 1
ATOM 3655 C CA . GLU B 1 139 ? -19.25 -26.859 -15.992 1 97.88 139 GLU B CA 1
ATOM 3656 C C . GLU B 1 139 ? -18.016 -25.984 -15.867 1 97.88 139 GLU B C 1
ATOM 3658 O O . GLU B 1 139 ? -18 -24.844 -16.359 1 97.88 139 GLU B O 1
ATOM 3663 N N . ASN B 1 140 ? -17.016 -26.484 -15.203 1 97.94 140 ASN B N 1
ATOM 3664 C CA . ASN B 1 140 ? -15.727 -25.797 -15.094 1 97.94 140 ASN B CA 1
ATOM 3665 C C . ASN B 1 140 ? -15.203 -25.359 -16.453 1 97.94 140 ASN B C 1
ATOM 3667 O O . ASN B 1 140 ? -14.883 -24.188 -16.656 1 97.94 140 ASN B O 1
ATOM 3671 N N . LEU B 1 141 ? -15.234 -26.266 -17.375 1 98.5 141 LEU B N 1
ATOM 3672 C CA . LEU B 1 141 ? -14.617 -26.016 -18.672 1 98.5 141 LEU B CA 1
ATOM 3673 C C . LEU B 1 141 ? -15.508 -25.125 -19.531 1 98.5 141 LEU B C 1
ATOM 3675 O O . LEU B 1 141 ? -15.016 -24.391 -20.375 1 98.5 141 LEU B O 1
ATOM 3679 N N . GLU B 1 142 ? -16.797 -25.172 -19.328 1 98.56 142 GLU B N 1
ATOM 3680 C CA . GLU B 1 142 ? -17.688 -24.219 -20 1 98.56 142 GLU B CA 1
ATOM 3681 C C . GLU B 1 142 ? -17.391 -22.781 -19.594 1 98.56 142 GLU B C 1
ATOM 3683 O O . GLU B 1 142 ? -17.281 -21.906 -20.438 1 98.56 142 GLU B O 1
ATOM 3688 N N . ILE B 1 143 ? -17.219 -22.562 -18.344 1 98.69 143 ILE B N 1
ATOM 3689 C CA . ILE B 1 143 ? -16.906 -21.234 -17.812 1 98.69 143 ILE B CA 1
ATOM 3690 C C . ILE B 1 143 ? -15.492 -20.828 -18.25 1 98.69 143 ILE B C 1
ATOM 3692 O O . ILE B 1 143 ? -15.266 -19.688 -18.625 1 98.69 143 ILE B O 1
ATOM 3696 N N . ALA B 1 144 ? -14.633 -21.812 -18.266 1 98.75 144 ALA B N 1
ATOM 3697 C CA . ALA B 1 144 ? -13.266 -21.547 -18.703 1 98.75 144 ALA B CA 1
ATOM 3698 C C . ALA B 1 144 ? -13.25 -21.047 -20.156 1 98.75 144 ALA B C 1
ATOM 3700 O O . ALA B 1 144 ? -12.477 -20.172 -20.5 1 98.75 144 ALA B O 1
ATOM 3701 N N . GLN B 1 145 ? -14.062 -21.672 -20.984 1 98.62 145 GLN B N 1
ATOM 3702 C CA . GLN B 1 145 ? -14.133 -21.25 -22.391 1 98.62 145 GLN B CA 1
ATOM 3703 C C . GLN B 1 145 ? -14.547 -19.797 -22.5 1 98.62 145 GLN B C 1
ATOM 3705 O O . GLN B 1 145 ? -13.945 -19.031 -23.266 1 98.62 145 GLN B O 1
ATOM 3710 N N . GLU B 1 146 ? -15.516 -19.406 -21.75 1 98.44 146 GLU B N 1
ATOM 3711 C CA . GLU B 1 146 ? -15.984 -18.031 -21.734 1 98.44 146 GLU B CA 1
ATOM 3712 C C . GLU B 1 146 ? -14.883 -17.078 -21.266 1 98.44 146 GLU B C 1
ATOM 3714 O O . GLU B 1 146 ? -14.609 -16.062 -21.922 1 98.44 146 GLU B O 1
ATOM 3719 N N . LEU B 1 147 ? -14.281 -17.391 -20.172 1 98.81 147 LEU B N 1
ATOM 3720 C CA . LEU B 1 147 ? -13.281 -16.516 -19.562 1 98.81 147 LEU B CA 1
ATOM 3721 C C . LEU B 1 147 ? -12.031 -16.438 -20.438 1 98.81 147 LEU B C 1
ATOM 3723 O O . LEU B 1 147 ? -11.383 -15.391 -20.5 1 98.81 147 LEU B O 1
ATOM 3727 N N . LEU B 1 148 ? -11.703 -17.547 -21.047 1 98.81 148 LEU B N 1
ATOM 3728 C CA . LEU B 1 148 ? -10.531 -17.562 -21.906 1 98.81 148 LEU B CA 1
ATOM 3729 C C . LEU B 1 148 ? -10.695 -16.609 -23.078 1 98.81 148 LEU B C 1
ATOM 3731 O O . LEU B 1 148 ? -9.758 -15.914 -23.453 1 98.81 148 LEU B O 1
ATOM 3735 N N . ALA B 1 149 ? -11.859 -16.625 -23.672 1 98.69 149 ALA B N 1
ATOM 3736 C CA . ALA B 1 149 ? -12.133 -15.719 -24.781 1 98.69 149 ALA B CA 1
ATOM 3737 C C . ALA B 1 149 ? -12 -14.258 -24.344 1 98.69 149 ALA B C 1
ATOM 3739 O O . ALA B 1 149 ? -11.422 -13.438 -25.062 1 98.69 149 ALA B O 1
ATOM 3740 N N . LYS B 1 150 ? -12.539 -13.922 -23.203 1 98.75 150 LYS B N 1
ATOM 3741 C CA . LYS B 1 150 ? -12.461 -12.562 -22.672 1 98.75 150 LYS B CA 1
ATOM 3742 C C . LYS B 1 150 ? -11.023 -12.188 -22.328 1 98.75 150 LYS B C 1
ATOM 3744 O O . LYS B 1 150 ? -10.594 -11.062 -22.562 1 98.75 150 LYS B O 1
ATOM 3749 N N . ALA B 1 151 ? -10.312 -13.109 -21.75 1 98.88 151 ALA B N 1
ATOM 3750 C CA . ALA B 1 151 ? -8.914 -12.875 -21.406 1 98.88 151 ALA B CA 1
ATOM 3751 C C . ALA B 1 151 ? -8.086 -12.617 -22.656 1 98.88 151 ALA B C 1
ATOM 3753 O O . ALA B 1 151 ? -7.285 -11.672 -22.688 1 98.88 151 ALA B O 1
ATOM 3754 N N . LYS B 1 152 ? -8.289 -13.461 -23.656 1 98.69 152 LYS B N 1
ATOM 3755 C CA . LYS B 1 152 ? -7.574 -13.281 -24.906 1 98.69 152 LYS B CA 1
ATOM 3756 C C . LYS B 1 152 ? -7.848 -11.906 -25.516 1 98.69 152 LYS B C 1
ATOM 3758 O O . LYS B 1 152 ? -6.922 -11.227 -25.953 1 98.69 152 LYS B O 1
ATOM 3763 N N . ALA B 1 153 ? -9.07 -11.5 -25.469 1 98.44 153 ALA B N 1
ATOM 3764 C CA . ALA B 1 153 ? -9.469 -10.203 -26.016 1 98.44 153 ALA B CA 1
ATOM 3765 C C . ALA B 1 153 ? -8.797 -9.055 -25.266 1 98.44 153 ALA B C 1
ATOM 3767 O O . ALA B 1 153 ? -8.492 -8.016 -25.859 1 98.44 153 ALA B O 1
ATOM 3768 N N . ALA B 1 154 ? -8.492 -9.211 -24.016 1 98.69 154 ALA B N 1
ATOM 3769 C CA . ALA B 1 154 ? -7.91 -8.164 -23.172 1 98.69 154 ALA B CA 1
ATOM 3770 C C . ALA B 1 154 ? -6.398 -8.328 -23.062 1 98.69 154 ALA B C 1
ATOM 3772 O O . ALA B 1 154 ? -5.75 -7.668 -22.25 1 98.69 154 ALA B O 1
ATOM 3773 N N . ASN B 1 155 ? -5.797 -9.273 -23.828 1 98.5 155 ASN B N 1
ATOM 3774 C CA . ASN B 1 155 ? -4.367 -9.555 -23.812 1 98.5 155 ASN B CA 1
ATOM 3775 C C . ASN B 1 155 ? -3.908 -10.039 -22.438 1 98.5 155 ASN B C 1
ATOM 3777 O O . ASN B 1 155 ? -2.867 -9.617 -21.938 1 98.5 155 ASN B O 1
ATOM 3781 N N . ILE B 1 156 ? -4.738 -10.812 -21.844 1 98.88 156 ILE B N 1
ATOM 3782 C CA . ILE B 1 156 ? -4.484 -11.367 -20.516 1 98.88 156 ILE B CA 1
ATOM 3783 C C . ILE B 1 156 ? -4.41 -12.891 -20.594 1 98.88 156 ILE B C 1
ATOM 3785 O O . ILE B 1 156 ? -5.172 -13.516 -21.344 1 98.88 156 ILE B O 1
ATOM 3789 N N . ILE B 1 157 ? -3.486 -13.516 -19.844 1 98.88 157 ILE B N 1
ATOM 3790 C CA . ILE B 1 157 ? -3.402 -14.969 -19.75 1 98.88 157 ILE B CA 1
ATOM 3791 C C . ILE B 1 157 ? -4.355 -15.477 -18.672 1 98.88 157 ILE B C 1
ATOM 3793 O O . ILE B 1 157 ? -4.453 -14.883 -17.594 1 98.88 157 ILE B O 1
ATOM 3797 N N . LEU B 1 158 ? -5.125 -16.531 -18.953 1 98.88 158 LEU B N 1
ATOM 3798 C CA . LEU B 1 158 ? -6.023 -17.125 -17.969 1 98.88 158 LEU B CA 1
ATOM 3799 C C . LEU B 1 158 ? -5.375 -18.328 -17.297 1 98.88 158 LEU B C 1
ATOM 3801 O O . LEU B 1 158 ? -4.727 -19.141 -17.953 1 98.88 158 LEU B O 1
ATOM 3805 N N . GLU B 1 159 ? -5.469 -18.422 -16 1 98.94 159 GLU B N 1
ATOM 3806 C CA . GLU B 1 159 ? -5.133 -19.641 -15.273 1 98.94 159 GLU B CA 1
ATOM 3807 C C . GLU B 1 159 ? -6.391 -20.422 -14.898 1 98.94 159 GLU B C 1
ATOM 3809 O O . GLU B 1 159 ? -7.352 -19.859 -14.383 1 98.94 159 GLU B O 1
ATOM 3814 N N . VAL B 1 160 ? -6.422 -21.703 -15.203 1 98.56 160 VAL B N 1
ATOM 3815 C CA . VAL B 1 160 ? -7.578 -22.547 -14.961 1 98.56 160 VAL B CA 1
ATOM 3816 C C . VAL B 1 160 ? -7.199 -23.688 -14.008 1 98.56 160 VAL B C 1
ATOM 3818 O O . VAL B 1 160 ? -6.18 -24.344 -14.195 1 98.56 160 VAL B O 1
ATOM 3821 N N . GLU B 1 161 ? -7.996 -23.875 -13.023 1 97.31 161 GLU B N 1
ATOM 3822 C CA . GLU B 1 161 ? -7.766 -24.984 -12.102 1 97.31 161 GLU B CA 1
ATOM 3823 C C . GLU B 1 161 ? -8.758 -26.109 -12.344 1 97.31 161 GLU B C 1
ATOM 3825 O O . GLU B 1 161 ? -9.969 -25.906 -12.336 1 97.31 161 GLU B O 1
ATOM 3830 N N . ILE B 1 162 ? -8.188 -27.203 -12.633 1 95.12 162 ILE B N 1
ATOM 3831 C CA . ILE B 1 162 ? -9.008 -28.406 -12.789 1 95.12 162 ILE B CA 1
ATOM 3832 C C . ILE B 1 162 ? -8.664 -29.391 -11.68 1 95.12 162 ILE B C 1
ATOM 3834 O O . ILE B 1 162 ? -7.496 -29.578 -11.336 1 95.12 162 ILE B O 1
ATOM 3838 N N . GLY B 1 163 ? -9.578 -29.812 -10.898 1 89.56 163 GLY B N 1
ATOM 3839 C CA . GLY B 1 163 ? -9.375 -30.641 -9.719 1 89.56 163 GLY B CA 1
ATOM 3840 C C . GLY B 1 163 ? -9.422 -29.844 -8.422 1 89.56 163 GLY B C 1
ATOM 3841 O O . GLY B 1 163 ? -9.57 -28.625 -8.438 1 89.56 163 GLY B O 1
ATOM 3842 N N . VAL B 1 164 ? -9.359 -30.547 -7.309 1 87.19 164 VAL B N 1
ATOM 3843 C CA . VAL B 1 164 ? -9.523 -29.891 -6.012 1 87.19 164 VAL B CA 1
ATOM 3844 C C . VAL B 1 164 ? -8.188 -29.875 -5.273 1 87.19 164 VAL B C 1
ATOM 3846 O O . VAL B 1 164 ? -7.539 -30.906 -5.117 1 87.19 164 VAL B O 1
ATOM 3849 N N . VAL B 1 165 ? -7.727 -28.688 -4.938 1 83.81 165 VAL B N 1
ATOM 3850 C CA . VAL B 1 165 ? -6.551 -28.562 -4.086 1 83.81 165 VAL B CA 1
ATOM 3851 C C . VAL B 1 165 ? -6.953 -28.703 -2.621 1 83.81 165 VAL B C 1
ATOM 3853 O O . VAL B 1 165 ? -7.898 -28.062 -2.164 1 83.81 165 VAL B O 1
ATOM 3856 N N . GLY B 1 166 ? -6.309 -29.5 -1.914 1 83.06 166 GLY B N 1
ATOM 3857 C CA . GLY B 1 166 ? -6.645 -29.719 -0.517 1 83.06 166 GLY B CA 1
ATOM 3858 C C . GLY B 1 166 ? -6.371 -28.516 0.361 1 83.06 166 GLY B C 1
ATOM 3859 O O . GLY B 1 166 ? -5.852 -27.5 -0.109 1 83.06 166 GLY B O 1
ATOM 3860 N N . GLY B 1 167 ? -6.879 -28.594 1.638 1 83.19 167 GLY B N 1
ATOM 3861 C CA . GLY B 1 167 ? -6.625 -27.547 2.605 1 83.19 167 GLY B CA 1
ATOM 3862 C C . GLY B 1 167 ? -7.617 -26.406 2.516 1 83.19 167 GLY B C 1
ATOM 3863 O O . GLY B 1 167 ? -8.758 -26.594 2.096 1 83.19 167 GLY B O 1
ATOM 3864 N N . GLU B 1 168 ? -7.176 -25.328 3.133 1 80.31 168 GLU B N 1
ATOM 3865 C CA . GLU B 1 168 ? -8.039 -24.156 3.191 1 80.31 168 GLU B CA 1
ATOM 3866 C C . GLU B 1 168 ? -7.297 -22.891 2.77 1 80.31 168 GLU B C 1
ATOM 3868 O O . GLU B 1 168 ? -6.129 -22.703 3.127 1 80.31 168 GLU B O 1
ATOM 3873 N N . GLU B 1 169 ? -7.953 -22.125 1.906 1 79.75 169 GLU B N 1
ATOM 3874 C CA . GLU B 1 169 ? -7.473 -20.797 1.534 1 79.75 169 GLU B CA 1
ATOM 3875 C C . GLU B 1 169 ? -8.594 -19.781 1.567 1 79.75 169 GLU B C 1
ATOM 3877 O O . GLU B 1 169 ? -9.641 -19.969 0.947 1 79.75 169 GLU B O 1
ATOM 3882 N N . ASP B 1 170 ? -8.375 -18.719 2.229 1 86.06 170 ASP B N 1
ATOM 3883 C CA . ASP B 1 170 ? -9.305 -17.594 2.373 1 86.06 170 ASP B CA 1
ATOM 3884 C C . ASP B 1 170 ? -10.695 -18.094 2.744 1 86.06 170 ASP B C 1
ATOM 3886 O O . ASP B 1 170 ? -11.695 -17.656 2.164 1 86.06 170 ASP B O 1
ATOM 3890 N N . GLY B 1 171 ? -10.75 -19.047 3.555 1 78.38 171 GLY B N 1
ATOM 3891 C CA . GLY B 1 171 ? -12.016 -19.516 4.098 1 78.38 171 GLY B CA 1
ATOM 3892 C C . GLY B 1 171 ? -12.664 -20.594 3.244 1 78.38 171 GLY B C 1
ATOM 3893 O O . GLY B 1 171 ? -13.734 -21.094 3.582 1 78.38 171 GLY B O 1
ATOM 3894 N N . VAL B 1 172 ? -12.055 -21 2.121 1 79.69 172 VAL B N 1
ATOM 3895 C CA . VAL B 1 172 ? -12.578 -22.031 1.235 1 79.69 172 VAL B CA 1
ATOM 3896 C C . VAL B 1 172 ? -11.828 -23.344 1.476 1 79.69 172 VAL B C 1
ATOM 3898 O O . VAL B 1 172 ? -10.617 -23.406 1.269 1 79.69 172 VAL B O 1
ATOM 3901 N N . GLU B 1 173 ? -12.508 -24.312 1.896 1 82.19 173 GLU B N 1
ATOM 3902 C CA . GLU B 1 173 ? -11.914 -25.609 2.195 1 82.19 173 GLU B CA 1
ATOM 3903 C C . GLU B 1 173 ? -12.328 -26.672 1.171 1 82.19 173 GLU B C 1
ATOM 3905 O O . GLU B 1 173 ? -13.484 -26.688 0.734 1 82.19 173 GLU B O 1
ATOM 3910 N N . ALA B 1 174 ? -11.367 -27.531 0.849 1 80.19 174 ALA B N 1
ATOM 3911 C CA . ALA B 1 174 ? -11.688 -28.656 -0.02 1 80.19 174 ALA B CA 1
ATOM 3912 C C . ALA B 1 174 ? -12.695 -29.594 0.646 1 80.19 174 ALA B C 1
ATOM 3914 O O . ALA B 1 174 ? -12.602 -29.859 1.847 1 80.19 174 ALA B O 1
ATOM 3915 N N . LYS B 1 175 ? -13.602 -30.109 -0.257 1 78.19 175 LYS B N 1
ATOM 3916 C CA . LYS B 1 175 ? -14.602 -31.031 0.268 1 78.19 175 LYS B CA 1
ATOM 3917 C C . LYS B 1 175 ? -13.977 -32.375 0.641 1 78.19 175 LYS B C 1
ATOM 3919 O O . LYS B 1 175 ? -13.078 -32.844 -0.052 1 78.19 175 LYS B O 1
ATOM 3924 N N . ALA B 1 176 ? -14.555 -33 1.715 1 71.69 176 ALA B N 1
ATOM 3925 C CA . ALA B 1 176 ? -14.125 -34.312 2.178 1 71.69 176 ALA B CA 1
ATOM 3926 C C . ALA B 1 176 ? -14.336 -35.375 1.095 1 71.69 176 ALA B C 1
ATOM 3928 O O . ALA B 1 176 ? -15.398 -35.438 0.476 1 71.69 176 ALA B O 1
ATOM 3929 N N . GLY B 1 177 ? -13.219 -36 0.802 1 71.88 177 GLY B N 1
ATOM 3930 C CA . GLY B 1 177 ? -13.328 -37.062 -0.163 1 71.88 177 GLY B CA 1
ATOM 3931 C C . GLY B 1 177 ? -13.109 -36.625 -1.595 1 71.88 177 GLY B C 1
ATOM 3932 O O . GLY B 1 177 ? -13.18 -37.438 -2.523 1 71.88 177 GLY B O 1
ATOM 3933 N N . ALA B 1 178 ? -12.883 -35.438 -1.745 1 80.06 178 ALA B N 1
ATOM 3934 C CA . ALA B 1 178 ? -12.625 -34.938 -3.088 1 80.06 178 ALA B CA 1
ATOM 3935 C C . ALA B 1 178 ? -11.406 -35.594 -3.705 1 80.06 178 ALA B C 1
ATOM 3937 O O . ALA B 1 178 ? -10.453 -35.938 -2.998 1 80.06 178 ALA B O 1
ATOM 3938 N N . ASN B 1 179 ? -11.547 -35.875 -4.957 1 82 179 ASN B N 1
ATOM 3939 C CA . ASN B 1 179 ? -10.383 -36.375 -5.688 1 82 179 ASN B CA 1
ATOM 3940 C C . ASN B 1 179 ? -9.305 -35.312 -5.812 1 82 179 ASN B C 1
ATOM 3942 O O . ASN B 1 179 ? -9.492 -34.281 -6.488 1 82 179 ASN B O 1
ATOM 3946 N N . LEU B 1 180 ? -8.203 -35.625 -5.148 1 90.88 180 LEU B N 1
ATOM 3947 C CA . LEU B 1 180 ? -7.133 -34.656 -5.043 1 90.88 180 LEU B CA 1
ATOM 3948 C C . LEU B 1 180 ? -6.113 -34.844 -6.16 1 90.88 180 LEU B C 1
ATOM 3950 O O . LEU B 1 180 ? -5.047 -34.219 -6.145 1 90.88 180 LEU B O 1
ATOM 3954 N N . TYR B 1 181 ? -6.512 -35.719 -7.133 1 95.19 181 TYR B N 1
ATOM 3955 C CA . TYR B 1 181 ? -5.645 -35.969 -8.281 1 95.19 181 TYR B CA 1
ATOM 3956 C C . TYR B 1 181 ? -6.41 -35.812 -9.586 1 95.19 181 TYR B C 1
ATOM 3958 O O . TYR B 1 181 ? -7.441 -36.438 -9.797 1 95.19 181 TYR B O 1
ATOM 3966 N N . THR B 1 182 ? -5.91 -34.906 -10.43 1 97 182 THR B N 1
ATOM 3967 C CA . THR B 1 182 ? -6.52 -34.75 -11.742 1 97 182 THR B CA 1
ATOM 3968 C C . THR B 1 182 ? -6.375 -36 -12.578 1 97 182 THR B C 1
ATOM 3970 O O . THR B 1 182 ? -5.312 -36.625 -12.586 1 97 182 THR B O 1
ATOM 3973 N N . SER B 1 183 ? -7.445 -36.438 -13.273 1 96.81 183 SER B N 1
ATOM 3974 C CA . SER B 1 183 ? -7.438 -37.688 -14.031 1 96.81 183 SER B CA 1
ATOM 3975 C C . SER B 1 183 ? -7.051 -37.469 -15.484 1 96.81 183 SER B C 1
ATOM 3977 O O . SER B 1 183 ? -7.168 -36.344 -15.992 1 96.81 183 SER B O 1
ATOM 3979 N N . PRO B 1 184 ? -6.598 -38.531 -16.109 1 97.81 184 PRO B N 1
ATOM 3980 C CA . PRO B 1 184 ? -6.352 -38.438 -17.562 1 97.81 184 PRO B CA 1
ATOM 3981 C C . PRO B 1 184 ? -7.578 -37.938 -18.328 1 97.81 184 PRO B C 1
ATOM 3983 O O . PRO B 1 184 ? -7.445 -37.156 -19.281 1 97.81 184 PRO B O 1
ATOM 3986 N N . GLU B 1 185 ? -8.742 -38.344 -17.891 1 97.62 185 GLU B N 1
ATOM 3987 C CA . GLU B 1 185 ? -9.977 -37.938 -18.547 1 97.62 185 GLU B CA 1
ATOM 3988 C C . GLU B 1 185 ? -10.188 -36.438 -18.406 1 97.62 185 GLU B C 1
ATOM 3990 O O . GLU B 1 185 ? -10.656 -35.781 -19.344 1 97.62 185 GLU B O 1
ATOM 3995 N N . ASP B 1 186 ? -9.891 -35.906 -17.266 1 97.5 186 ASP B N 1
ATOM 3996 C CA . ASP B 1 186 ? -10.008 -34.469 -17.047 1 97.5 186 ASP B CA 1
ATOM 3997 C C . ASP B 1 186 ? -9.094 -33.688 -17.984 1 97.5 186 ASP B C 1
ATOM 3999 O O . ASP B 1 186 ? -9.477 -32.656 -18.516 1 97.5 186 ASP B O 1
ATOM 4003 N N . PHE B 1 187 ? -7.875 -34.156 -18.219 1 98.25 187 PHE B N 1
ATOM 4004 C CA . PHE B 1 187 ? -6.949 -33.531 -19.141 1 98.25 187 PHE B CA 1
ATOM 4005 C C . PHE B 1 187 ? -7.496 -33.562 -20.562 1 98.25 187 PHE B C 1
ATOM 4007 O O . PHE B 1 187 ? -7.402 -32.562 -21.297 1 98.25 187 PHE B O 1
ATOM 4014 N N . GLU B 1 188 ? -8.062 -34.75 -20.938 1 98.25 188 GLU B N 1
ATOM 4015 C CA . GLU B 1 188 ? -8.648 -34.875 -22.266 1 98.25 188 GLU B CA 1
ATOM 4016 C C . GLU B 1 188 ? -9.789 -33.875 -22.453 1 98.25 188 GLU B C 1
ATOM 4018 O O . GLU B 1 188 ? -9.852 -33.188 -23.484 1 98.25 188 GLU B O 1
ATOM 4023 N N . LYS B 1 189 ? -10.602 -33.812 -21.469 1 98.19 189 LYS B N 1
ATOM 4024 C CA . LYS B 1 189 ? -11.727 -32.875 -21.531 1 98.19 189 LYS B CA 1
ATOM 4025 C C . LYS B 1 189 ? -11.242 -31.438 -21.641 1 98.19 189 LYS B C 1
ATOM 4027 O O . LYS B 1 189 ? -11.859 -30.625 -22.312 1 98.19 189 LYS B O 1
ATOM 4032 N N . THR B 1 190 ? -10.195 -31.141 -20.922 1 98.5 190 THR B N 1
ATOM 4033 C CA . THR B 1 190 ? -9.625 -29.797 -20.953 1 98.5 190 THR B CA 1
ATOM 4034 C C . THR B 1 190 ? -9.141 -29.438 -22.344 1 98.5 190 THR B C 1
ATOM 4036 O O . THR B 1 190 ? -9.438 -28.359 -22.859 1 98.5 190 THR B O 1
ATOM 4039 N N . ILE B 1 191 ? -8.422 -30.359 -23.016 1 98.44 191 ILE B N 1
ATOM 4040 C CA . ILE B 1 191 ? -7.918 -30.141 -24.359 1 98.44 191 ILE B CA 1
ATOM 4041 C C . ILE B 1 191 ? -9.086 -29.938 -25.328 1 98.44 191 ILE B C 1
ATOM 4043 O O . ILE B 1 191 ? -9.047 -29.047 -26.188 1 98.44 191 ILE B O 1
ATOM 4047 N N . ASP B 1 192 ? -10.109 -30.734 -25.141 1 98.31 192 ASP B N 1
ATOM 4048 C CA . ASP B 1 192 ? -11.273 -30.641 -26.016 1 98.31 192 ASP B CA 1
ATOM 4049 C C . ASP B 1 192 ? -11.961 -29.281 -25.875 1 98.31 192 ASP B C 1
ATOM 4051 O O . ASP B 1 192 ? -12.43 -28.719 -26.859 1 98.31 192 ASP B O 1
ATOM 4055 N N . ALA B 1 193 ? -11.992 -28.828 -24.688 1 98.25 193 ALA B N 1
ATOM 4056 C CA . ALA B 1 193 ? -12.789 -27.641 -24.391 1 98.25 193 ALA B CA 1
ATOM 4057 C C . ALA B 1 193 ? -12.008 -26.359 -24.719 1 98.25 193 ALA B C 1
ATOM 4059 O O . ALA B 1 193 ? -12.547 -25.438 -25.328 1 98.25 193 ALA B O 1
ATOM 4060 N N . ILE B 1 194 ? -10.703 -26.297 -24.266 1 98.12 194 ILE B N 1
ATOM 4061 C CA . ILE B 1 194 ? -10.047 -24.984 -24.359 1 98.12 194 ILE B CA 1
ATOM 4062 C C . ILE B 1 194 ? -8.703 -25.125 -25.062 1 98.12 194 ILE B C 1
ATOM 4064 O O . ILE B 1 194 ? -7.941 -24.172 -25.156 1 98.12 194 ILE B O 1
ATOM 4068 N N . GLY B 1 195 ? -8.43 -26.281 -25.625 1 96.62 195 GLY B N 1
ATOM 4069 C CA . GLY B 1 195 ? -7.203 -26.484 -26.391 1 96.62 195 GLY B CA 1
ATOM 4070 C C . GLY B 1 195 ? -5.953 -26.406 -25.531 1 96.62 195 GLY B C 1
ATOM 4071 O O . GLY B 1 195 ? -5.996 -26.719 -24.328 1 96.62 195 GLY B O 1
ATOM 4072 N N . THR B 1 196 ? -4.781 -26.203 -26.188 1 94.88 196 THR B N 1
ATOM 4073 C CA . THR B 1 196 ? -3.51 -26.094 -25.484 1 94.88 196 THR B CA 1
ATOM 4074 C C . THR B 1 196 ? -2.844 -24.75 -25.797 1 94.88 196 THR B C 1
ATOM 4076 O O . THR B 1 196 ? -1.617 -24.641 -25.75 1 94.88 196 THR B O 1
ATOM 4079 N N . GLY B 1 197 ? -3.721 -23.719 -26.219 1 94.69 197 GLY B N 1
ATOM 4080 C CA . GLY B 1 197 ? -3.182 -22.391 -26.391 1 94.69 197 GLY B CA 1
ATOM 4081 C C . GLY B 1 197 ? -3.734 -21.688 -27.625 1 94.69 197 GLY B C 1
ATOM 4082 O O . GLY B 1 197 ? -3.717 -20.453 -27.703 1 94.69 197 GLY B O 1
ATOM 4083 N N . GLU B 1 198 ? -4.238 -22.406 -28.609 1 93.94 198 GLU B N 1
ATOM 4084 C CA . GLU B 1 198 ? -4.688 -21.828 -29.875 1 93.94 198 GLU B CA 1
ATOM 4085 C C . GLU B 1 198 ? -5.938 -20.969 -29.688 1 93.94 198 GLU B C 1
ATOM 4087 O O . GLU B 1 198 ? -6.246 -20.125 -30.516 1 93.94 198 GLU B O 1
ATOM 4092 N N . LYS B 1 199 ? -6.688 -21.172 -28.625 1 96.69 199 LYS B N 1
ATOM 4093 C CA . LYS B 1 199 ? -7.875 -20.375 -28.328 1 96.69 199 LYS B CA 1
ATOM 4094 C C . LYS B 1 199 ? -7.547 -19.234 -27.359 1 96.69 199 LYS B C 1
ATOM 4096 O O . LYS B 1 199 ? -8.43 -18.484 -26.969 1 96.69 199 LYS B O 1
ATOM 4101 N N . GLY B 1 200 ? -6.348 -19.062 -27.031 1 97.69 200 GLY B N 1
ATOM 4102 C CA . GLY B 1 200 ? -5.812 -18.188 -26 1 97.69 200 GLY B CA 1
ATOM 4103 C C . GLY B 1 200 ? -4.895 -18.922 -25.031 1 97.69 200 GLY B C 1
ATOM 4104 O O . GLY B 1 200 ? -5.156 -20.062 -24.656 1 97.69 200 GLY B O 1
ATOM 4105 N N . ARG B 1 201 ? -3.826 -18.328 -24.703 1 98.38 201 ARG B N 1
ATOM 4106 C CA . ARG B 1 201 ? -2.891 -18.953 -23.781 1 98.38 201 ARG B CA 1
ATOM 4107 C C . ARG B 1 201 ? -3.494 -19.062 -22.391 1 98.38 201 ARG B C 1
ATOM 4109 O O . ARG B 1 201 ? -4.16 -18.141 -21.922 1 98.38 201 ARG B O 1
ATOM 4116 N N . TYR B 1 202 ? -3.277 -20.094 -21.766 1 98.81 202 TYR B N 1
ATOM 4117 C CA . TYR B 1 202 ? -3.688 -20.281 -20.375 1 98.81 202 TYR B CA 1
ATOM 4118 C C . TYR B 1 202 ? -2.672 -21.125 -19.625 1 98.81 202 TYR B C 1
ATOM 4120 O O . TYR B 1 202 ? -1.844 -21.797 -20.219 1 98.81 202 TYR B O 1
ATOM 4128 N N . LEU B 1 203 ? -2.641 -20.938 -18.312 1 98.88 203 LEU B N 1
ATOM 4129 C CA . LEU B 1 203 ? -1.937 -21.797 -17.375 1 98.88 203 LEU B CA 1
ATOM 4130 C C . LEU B 1 203 ? -2.891 -22.797 -16.75 1 98.88 203 LEU B C 1
ATOM 4132 O O . LEU B 1 203 ? -4.07 -22.5 -16.531 1 98.88 203 LEU B O 1
ATOM 4136 N N . LEU B 1 204 ? -2.385 -23.969 -16.438 1 98.69 204 LEU B N 1
ATOM 4137 C CA . LEU B 1 204 ? -3.256 -25.016 -15.914 1 98.69 204 LEU B CA 1
ATOM 4138 C C . LEU B 1 204 ? -2.795 -25.469 -14.531 1 98.69 204 LEU B C 1
ATOM 4140 O O . LEU B 1 204 ? -1.677 -25.953 -14.375 1 98.69 204 LEU B O 1
ATOM 4144 N N . ALA B 1 205 ? -3.629 -25.25 -13.562 1 97.81 205 ALA B N 1
ATOM 4145 C CA . ALA B 1 205 ? -3.406 -25.797 -12.227 1 97.81 205 ALA B CA 1
ATOM 4146 C C . ALA B 1 205 ? -4.109 -27.141 -12.07 1 97.81 205 ALA B C 1
ATOM 4148 O O . ALA B 1 205 ? -5.316 -27.203 -11.836 1 97.81 205 ALA B O 1
ATOM 4149 N N . ALA B 1 206 ? -3.338 -28.188 -12.203 1 97 206 ALA B N 1
ATOM 4150 C CA . ALA B 1 206 ? -3.824 -29.531 -11.93 1 97 206 ALA B CA 1
ATOM 4151 C C . ALA B 1 206 ? -3.543 -29.922 -10.477 1 97 206 ALA B C 1
ATOM 4153 O O . ALA B 1 206 ? -2.717 -29.297 -9.805 1 97 206 ALA B O 1
ATOM 4154 N N . THR B 1 207 ? -4.266 -30.875 -10.023 1 95.31 207 THR B N 1
ATOM 4155 C CA . THR B 1 207 ? -4.094 -31.297 -8.641 1 95.31 207 THR B CA 1
ATOM 4156 C C . THR B 1 207 ? -3.359 -32.625 -8.57 1 95.31 207 THR B C 1
ATOM 4158 O O . THR B 1 207 ? -3.672 -33.562 -9.32 1 95.31 207 THR B O 1
ATOM 4161 N N . PHE B 1 208 ? -2.342 -32.688 -7.75 1 95.56 208 PHE B N 1
ATOM 4162 C CA . PHE B 1 208 ? -1.483 -33.875 -7.656 1 95.56 208 PHE B CA 1
ATOM 4163 C C . PHE B 1 208 ? -1.057 -34.125 -6.215 1 95.56 208 PHE B C 1
ATOM 4165 O O . PHE B 1 208 ? 0.103 -34.438 -5.949 1 95.56 208 PHE B O 1
ATOM 4172 N N . GLY B 1 209 ? -2.014 -33.844 -5.324 1 92.38 209 GLY B N 1
ATOM 4173 C CA . GLY B 1 209 ? -1.809 -34.062 -3.898 1 92.38 209 GLY B CA 1
ATOM 4174 C C . GLY B 1 209 ? -1.316 -32.812 -3.178 1 92.38 209 GLY B C 1
ATOM 4175 O O . GLY B 1 209 ? -0.98 -32.875 -1.993 1 92.38 209 GLY B O 1
ATOM 4176 N N . ASN B 1 210 ? -1.213 -31.688 -3.928 1 90.5 210 ASN B N 1
ATOM 4177 C CA . ASN B 1 210 ? -0.838 -30.406 -3.348 1 90.5 210 ASN B CA 1
ATOM 4178 C C . ASN B 1 210 ? -1.93 -29.875 -2.426 1 90.5 210 ASN B C 1
ATOM 4180 O O . ASN B 1 210 ? -3.107 -30.188 -2.598 1 90.5 210 ASN B O 1
ATOM 4184 N N . VAL B 1 211 ? -1.532 -29.141 -1.424 1 87.12 211 VAL B N 1
ATOM 4185 C CA . VAL B 1 211 ? -2.459 -28.656 -0.401 1 87.12 211 VAL B CA 1
ATOM 4186 C C . VAL B 1 211 ? -2.193 -27.188 -0.108 1 87.12 211 VAL B C 1
ATOM 4188 O O . VAL B 1 211 ? -1.038 -26.75 -0.048 1 87.12 211 VAL B O 1
ATOM 4191 N N . HIS B 1 212 ? -3.32 -26.375 0.026 1 84.88 212 HIS B N 1
ATOM 4192 C CA . HIS B 1 212 ? -3.158 -25.016 0.54 1 84.88 212 HIS B CA 1
ATOM 4193 C C . HIS B 1 212 ? -2.717 -25.031 2 1 84.88 212 HIS B C 1
ATOM 4195 O O . HIS B 1 212 ? -3.176 -25.859 2.783 1 84.88 212 HIS B O 1
ATOM 4201 N N . GLY B 1 213 ? -1.929 -24.031 2.395 1 81.38 213 GLY B N 1
ATOM 4202 C CA . GLY B 1 213 ? -1.279 -24.078 3.693 1 81.38 213 GLY B CA 1
ATOM 4203 C C . GLY B 1 213 ? 0.109 -24.688 3.646 1 81.38 213 GLY B C 1
ATOM 4204 O O . GLY B 1 213 ? 0.756 -24.688 2.598 1 81.38 213 GLY B O 1
ATOM 4205 N N . VAL B 1 214 ? 0.553 -25.078 4.789 1 78.38 214 VAL B N 1
ATOM 4206 C CA . VAL B 1 214 ? 1.859 -25.734 4.82 1 78.38 214 VAL B CA 1
ATOM 4207 C C . VAL B 1 214 ? 1.694 -27.234 4.621 1 78.38 214 VAL B C 1
ATOM 4209 O O . VAL B 1 214 ? 1.03 -27.906 5.418 1 78.38 214 VAL B O 1
ATOM 4212 N N . TYR B 1 215 ? 2.27 -27.656 3.51 1 76.44 215 TYR B N 1
ATOM 4213 C CA . TYR B 1 215 ? 2.203 -29.078 3.236 1 76.44 215 TYR B CA 1
ATOM 4214 C C . TYR B 1 215 ? 2.881 -29.875 4.344 1 76.44 215 TYR B C 1
ATOM 4216 O O . TYR B 1 215 ? 3.975 -29.531 4.793 1 76.44 215 TYR B O 1
ATOM 4224 N N . LYS B 1 216 ? 2.166 -30.844 4.965 1 73.5 216 LYS B N 1
ATOM 4225 C CA . LYS B 1 216 ? 2.711 -31.844 5.883 1 73.5 216 LYS B CA 1
ATOM 4226 C C . LYS B 1 216 ? 2.561 -33.25 5.324 1 73.5 216 LYS B C 1
ATOM 4228 O O . LYS B 1 216 ? 1.49 -33.625 4.836 1 73.5 216 LYS B O 1
ATOM 4233 N N . PRO B 1 217 ? 3.893 -33.844 5.398 1 66.94 217 PRO B N 1
ATOM 4234 C CA . PRO B 1 217 ? 3.76 -35.219 4.957 1 66.94 217 PRO B CA 1
ATOM 4235 C C . PRO B 1 217 ? 2.746 -36.031 5.785 1 66.94 217 PRO B C 1
ATOM 4237 O O . PRO B 1 217 ? 2.664 -35.844 7 1 66.94 217 PRO B O 1
ATOM 4240 N N . GLY B 1 218 ? 1.607 -36.375 5.078 1 68.62 218 GLY B N 1
ATOM 4241 C CA . GLY B 1 218 ? 0.556 -37.156 5.695 1 68.62 218 GLY B CA 1
ATOM 4242 C C . GLY B 1 218 ? -0.225 -38 4.703 1 68.62 218 GLY B C 1
ATOM 4243 O O . GLY B 1 218 ? 0.363 -38.719 3.891 1 68.62 218 GLY B O 1
ATOM 4244 N N . ASN B 1 219 ? -1.49 -37.812 4.938 1 67.38 219 ASN B N 1
ATOM 4245 C CA . ASN B 1 219 ? -2.348 -38.719 4.188 1 67.38 219 ASN B CA 1
ATOM 4246 C C . ASN B 1 219 ? -2.375 -38.375 2.703 1 67.38 219 ASN B C 1
ATOM 4248 O O . ASN B 1 219 ? -2.512 -39.25 1.854 1 67.38 219 ASN B O 1
ATOM 4252 N N . VAL B 1 220 ? -2.133 -37.094 2.395 1 79.56 220 VAL B N 1
ATOM 4253 C CA . VAL B 1 220 ? -2.137 -36.75 0.977 1 79.56 220 VAL B CA 1
ATOM 4254 C C . VAL B 1 220 ? -0.702 -36.594 0.472 1 79.56 220 VAL B C 1
ATOM 4256 O O . VAL B 1 220 ? 0.098 -35.875 1.038 1 79.56 220 VAL B O 1
ATOM 4259 N N . LYS B 1 221 ? -0.399 -37.469 -0.476 1 89.06 221 LYS B N 1
ATOM 4260 C CA . LYS B 1 221 ? 0.959 -37.469 -1.012 1 89.06 221 LYS B CA 1
ATOM 4261 C C . LYS B 1 221 ? 1.053 -36.625 -2.281 1 89.06 221 LYS B C 1
ATOM 4263 O O . LYS B 1 221 ? 0.158 -36.656 -3.127 1 89.06 221 LYS B O 1
ATOM 4268 N N . LEU B 1 222 ? 2.096 -35.875 -2.348 1 93.5 222 LEU B N 1
ATOM 4269 C CA . LEU B 1 222 ? 2.391 -35.156 -3.576 1 93.5 222 LEU B CA 1
ATOM 4270 C C . LEU B 1 222 ? 2.85 -36.094 -4.676 1 93.5 222 LEU B C 1
ATOM 4272 O O . LEU B 1 222 ? 3.816 -36.844 -4.5 1 93.5 222 LEU B O 1
ATOM 4276 N N . ARG B 1 223 ? 2.137 -36.062 -5.809 1 94.81 223 ARG B N 1
ATOM 4277 C CA . ARG B 1 223 ? 2.426 -36.969 -6.93 1 94.81 223 ARG B CA 1
ATOM 4278 C C . ARG B 1 223 ? 2.652 -36.156 -8.211 1 94.81 223 ARG B C 1
ATOM 4280 O O . ARG B 1 223 ? 1.797 -36.156 -9.102 1 94.81 223 ARG B O 1
ATOM 4287 N N . PRO B 1 224 ? 3.885 -35.625 -8.406 1 97 224 PRO B N 1
ATOM 4288 C CA . PRO B 1 224 ? 4.176 -34.875 -9.617 1 97 224 PRO B CA 1
ATOM 4289 C C . PRO B 1 224 ? 3.959 -35.688 -10.891 1 97 224 PRO B C 1
ATOM 4291 O O . PRO B 1 224 ? 3.727 -35.125 -11.961 1 97 224 PRO B O 1
ATOM 4294 N N . GLU B 1 225 ? 3.922 -37.031 -10.797 1 97.56 225 GLU B N 1
ATOM 4295 C CA . GLU B 1 225 ? 3.734 -37.875 -11.961 1 97.56 225 GLU B CA 1
ATOM 4296 C C . GLU B 1 225 ? 2.365 -37.656 -12.594 1 97.56 225 GLU B C 1
ATOM 4298 O O . GLU B 1 225 ? 2.162 -37.969 -13.773 1 97.56 225 GLU B O 1
ATOM 4303 N N . VAL B 1 226 ? 1.419 -37.156 -11.812 1 97.94 226 VAL B N 1
ATOM 4304 C CA . VAL B 1 226 ? 0.115 -36.781 -12.359 1 97.94 226 VAL B CA 1
ATOM 4305 C C . VAL B 1 226 ? 0.287 -35.75 -13.453 1 97.94 226 VAL B C 1
ATOM 4307 O O . VAL B 1 226 ? -0.412 -35.781 -14.469 1 97.94 226 VAL B O 1
ATOM 4310 N N . LEU B 1 227 ? 1.178 -34.781 -13.273 1 98.5 227 LEU B N 1
ATOM 4311 C CA . LEU B 1 227 ? 1.464 -33.75 -14.266 1 98.5 227 LEU B CA 1
ATOM 4312 C C . LEU B 1 227 ? 2.072 -34.375 -15.523 1 98.5 227 LEU B C 1
ATOM 4314 O O . LEU B 1 227 ? 1.708 -34 -16.641 1 98.5 227 LEU B O 1
ATOM 4318 N N . LEU B 1 228 ? 3.002 -35.312 -15.32 1 98.31 228 LEU B N 1
ATOM 4319 C CA . LEU B 1 228 ? 3.588 -36.031 -16.453 1 98.31 228 LEU B CA 1
ATOM 4320 C C . LEU B 1 228 ? 2.514 -36.75 -17.25 1 98.31 228 LEU B C 1
ATOM 4322 O O . LEU B 1 228 ? 2.529 -36.75 -18.484 1 98.31 228 LEU B O 1
ATOM 4326 N N . GLU B 1 229 ? 1.641 -37.406 -16.5 1 98.25 229 GLU B N 1
ATOM 4327 C CA . GLU B 1 229 ? 0.531 -38.094 -17.156 1 98.25 229 GLU B CA 1
ATOM 4328 C C . GLU B 1 229 ? -0.298 -37.125 -18 1 98.25 229 GLU B C 1
ATOM 4330 O O . GLU B 1 229 ? -0.738 -37.469 -19.094 1 98.25 229 GLU B O 1
ATOM 4335 N N . GLY B 1 230 ? -0.559 -35.938 -17.484 1 98.31 230 GLY B N 1
ATOM 4336 C CA . GLY B 1 230 ? -1.269 -34.938 -18.25 1 98.31 230 GLY B CA 1
ATOM 4337 C C . GLY B 1 230 ? -0.577 -34.594 -19.547 1 98.31 230 GLY B C 1
ATOM 4338 O O . GLY B 1 230 ? -1.222 -34.5 -20.594 1 98.31 230 GLY B O 1
ATOM 4339 N N . GLN B 1 231 ? 0.765 -34.406 -19.469 1 98.62 231 GLN B N 1
ATOM 4340 C CA . GLN B 1 231 ? 1.532 -34.125 -20.688 1 98.62 231 GLN B CA 1
ATOM 4341 C C . GLN B 1 231 ? 1.408 -35.25 -21.688 1 98.62 231 GLN B C 1
ATOM 4343 O O . GLN B 1 231 ? 1.234 -35.031 -22.875 1 98.62 231 GLN B O 1
ATOM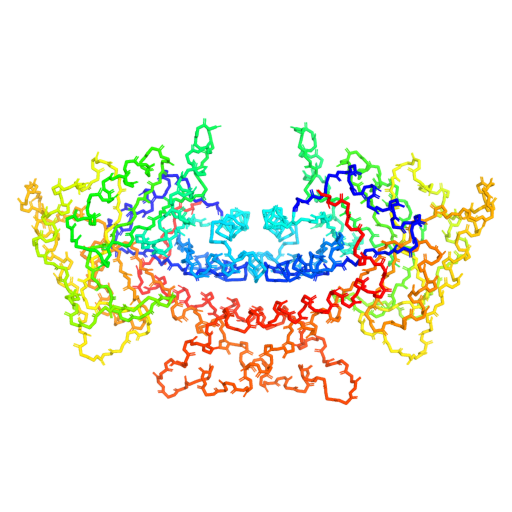 4348 N N . GLN B 1 232 ? 1.492 -36.5 -21.188 1 98.5 232 GLN B N 1
ATOM 4349 C CA . GLN B 1 232 ? 1.412 -37.656 -22.031 1 98.5 232 GLN B CA 1
ATOM 4350 C C . GLN B 1 232 ? 0.049 -37.781 -22.719 1 98.5 232 GLN B C 1
ATOM 4352 O O . GLN B 1 232 ? -0.04 -38.125 -23.891 1 98.5 232 GLN B O 1
ATOM 4357 N N . VAL B 1 233 ? -0.964 -37.438 -21.938 1 98.25 233 VAL B N 1
ATOM 4358 C CA . VAL B 1 233 ? -2.312 -37.438 -22.5 1 98.25 233 VAL B CA 1
ATOM 4359 C C . VAL B 1 233 ? -2.387 -36.406 -23.641 1 98.25 233 VAL B C 1
ATOM 4361 O O . VAL B 1 233 ? -2.93 -36.719 -24.703 1 98.25 233 VAL B O 1
ATOM 4364 N N . ALA B 1 234 ? -1.846 -35.281 -23.438 1 98 234 ALA B N 1
ATOM 4365 C CA . ALA B 1 234 ? -1.865 -34.219 -24.453 1 98 234 ALA B CA 1
ATOM 4366 C C . ALA B 1 234 ? -1.061 -34.656 -25.672 1 98 234 ALA B C 1
ATOM 4368 O O . ALA B 1 234 ? -1.498 -34.438 -26.812 1 98 234 ALA B O 1
ATOM 4369 N N . ARG B 1 235 ? 0.149 -35.281 -25.469 1 98 235 ARG B N 1
ATOM 4370 C CA . ARG B 1 235 ? 0.988 -35.75 -26.562 1 98 235 ARG B CA 1
ATOM 4371 C C . ARG B 1 235 ? 0.23 -36.719 -27.453 1 98 235 ARG B C 1
ATOM 4373 O O . ARG B 1 235 ? 0.236 -36.594 -28.672 1 98 235 ARG B O 1
ATOM 4380 N N . LYS B 1 236 ? -0.369 -37.594 -26.797 1 98.06 236 LYS B N 1
ATOM 4381 C CA . LYS B 1 236 ? -1.093 -38.656 -27.516 1 98.06 236 LYS B CA 1
ATOM 4382 C C . LYS B 1 236 ? -2.271 -38.062 -28.297 1 98.06 236 LYS B C 1
ATOM 4384 O O . LYS B 1 236 ? -2.449 -38.344 -29.484 1 98.06 236 LYS B O 1
ATOM 4389 N N . LYS B 1 237 ? -3.016 -37.281 -27.625 1 97.38 237 LYS B N 1
ATOM 4390 C CA . LYS B 1 237 ? -4.234 -36.75 -28.219 1 97.38 237 LYS B CA 1
ATOM 4391 C C . LYS B 1 237 ? -3.912 -35.812 -29.375 1 97.38 237 LYS B C 1
ATOM 4393 O O . LYS B 1 237 ? -4.652 -35.75 -30.359 1 97.38 237 LYS B O 1
ATOM 4398 N N . LEU B 1 238 ? -2.846 -35.094 -29.266 1 97.44 238 LEU B N 1
ATOM 4399 C CA . LEU B 1 238 ? -2.539 -34.062 -30.25 1 97.44 238 LEU B CA 1
ATOM 4400 C C . LEU B 1 238 ? -1.483 -34.531 -31.234 1 97.44 238 LEU B C 1
ATOM 4402 O O . LEU B 1 238 ? -1.142 -33.812 -32.188 1 97.44 238 LEU B O 1
ATOM 4406 N N . GLY B 1 239 ? -0.978 -35.688 -31.062 1 97.81 239 GLY B N 1
ATOM 4407 C CA . GLY B 1 239 ? 0.035 -36.25 -31.953 1 97.81 239 GLY B CA 1
ATOM 4408 C C . GLY B 1 239 ? 1.354 -35.5 -31.891 1 97.81 239 GLY B C 1
ATOM 4409 O O . GLY B 1 239 ? 1.945 -35.188 -32.938 1 97.81 239 GLY B O 1
ATOM 4410 N N . LEU B 1 240 ? 1.788 -35.219 -30.672 1 97.38 240 LEU B N 1
ATOM 4411 C CA . LEU B 1 240 ? 3.012 -34.438 -30.484 1 97.38 240 LEU B CA 1
ATOM 4412 C C . LEU B 1 240 ? 4.184 -35.344 -30.141 1 97.38 240 LEU B C 1
ATOM 4414 O O . LEU B 1 240 ? 3.99 -36.531 -29.828 1 97.38 240 LEU B O 1
ATOM 4418 N N . ALA B 1 241 ? 5.391 -34.719 -30.219 1 97.38 241 ALA B N 1
ATOM 4419 C CA . ALA B 1 241 ? 6.617 -35.469 -29.891 1 97.38 241 ALA B CA 1
ATOM 4420 C C . ALA B 1 241 ? 6.625 -35.875 -28.422 1 97.38 241 ALA B C 1
ATOM 4422 O O . ALA B 1 241 ? 5.969 -35.25 -27.594 1 97.38 241 ALA B O 1
ATOM 4423 N N . ASP B 1 242 ? 7.398 -36.844 -28.109 1 95.69 242 ASP B N 1
ATOM 4424 C CA . ASP B 1 242 ? 7.422 -37.469 -26.781 1 95.69 242 ASP B CA 1
ATOM 4425 C C . ASP B 1 242 ? 7.984 -36.5 -25.734 1 95.69 242 ASP B C 1
ATOM 4427 O O . ASP B 1 242 ? 7.715 -36.656 -24.547 1 95.69 242 ASP B O 1
ATOM 4431 N N . ASP B 1 243 ? 8.695 -35.562 -26.188 1 95.25 243 ASP B N 1
ATOM 4432 C CA . ASP B 1 243 ? 9.32 -34.656 -25.219 1 95.25 243 ASP B CA 1
ATOM 4433 C C . ASP B 1 243 ? 8.562 -33.312 -25.156 1 95.25 243 ASP B C 1
ATOM 4435 O O . ASP B 1 243 ? 8.969 -32.406 -24.438 1 95.25 243 ASP B O 1
ATOM 4439 N N . ALA B 1 244 ? 7.457 -33.25 -25.859 1 97 244 ALA B N 1
ATOM 4440 C CA . ALA B 1 244 ? 6.664 -32.031 -25.875 1 97 244 ALA B CA 1
ATOM 4441 C C . ALA B 1 244 ? 5.992 -31.797 -24.516 1 97 244 ALA B C 1
ATOM 4443 O O . ALA B 1 244 ? 5.574 -32.75 -23.859 1 97 244 ALA B O 1
ATOM 4444 N N . LEU B 1 245 ? 5.91 -30.547 -24.094 1 97.94 245 LEU B N 1
ATOM 4445 C CA . LEU B 1 245 ? 5.199 -30.141 -22.891 1 97.94 245 LEU B CA 1
ATOM 4446 C C . LEU B 1 245 ? 4.062 -29.172 -23.234 1 97.94 245 LEU B C 1
ATOM 4448 O O . LEU B 1 245 ? 4.164 -27.969 -22.984 1 97.94 245 LEU B O 1
ATOM 4452 N N . PRO B 1 246 ? 2.975 -29.703 -23.734 1 97.62 246 PRO B N 1
ATOM 4453 C CA . PRO B 1 246 ? 1.907 -28.828 -24.234 1 97.62 246 PRO B CA 1
ATOM 4454 C C . PRO B 1 246 ? 1.251 -28.016 -23.125 1 97.62 246 PRO B C 1
ATOM 4456 O O . PRO B 1 246 ? 0.78 -26.891 -23.391 1 97.62 246 PRO B O 1
ATOM 4459 N N . PHE B 1 247 ? 1.138 -28.547 -21.938 1 98.5 247 PHE B N 1
ATOM 4460 C CA . PHE B 1 247 ? 0.505 -27.812 -20.859 1 98.5 247 PHE B CA 1
ATOM 4461 C C . PHE B 1 247 ? 1.522 -26.953 -20.125 1 98.5 247 PHE B C 1
ATOM 4463 O O . PHE B 1 247 ? 2.645 -27.391 -19.859 1 98.5 247 PHE B O 1
ATOM 4470 N N . ASP B 1 248 ? 1.177 -25.703 -19.906 1 98.69 248 ASP B N 1
ATOM 4471 C CA . ASP B 1 248 ? 1.844 -24.844 -18.922 1 98.69 248 ASP B CA 1
ATOM 4472 C C . ASP B 1 248 ? 1.25 -25.031 -17.531 1 98.69 248 ASP B C 1
ATOM 4474 O O . ASP B 1 248 ? 0.184 -24.5 -17.219 1 98.69 248 ASP B O 1
ATOM 4478 N N . PHE B 1 249 ? 1.991 -25.703 -16.625 1 98.75 249 PHE B N 1
ATOM 4479 C CA . PHE B 1 249 ? 1.397 -26.094 -15.359 1 98.75 249 PHE B CA 1
ATOM 4480 C C . PHE B 1 249 ? 1.748 -25.094 -14.266 1 98.75 249 PHE B C 1
ATOM 4482 O O . PHE B 1 249 ? 2.799 -24.453 -14.312 1 98.75 249 PHE B O 1
ATOM 4489 N N . VAL B 1 250 ? 0.844 -25 -13.367 1 98.56 250 VAL B N 1
ATOM 4490 C CA . VAL B 1 250 ? 1.012 -24.219 -12.156 1 98.56 250 VAL B CA 1
ATOM 4491 C C . VAL B 1 250 ? 0.987 -25.125 -10.93 1 98.56 250 VAL B C 1
ATOM 4493 O O . VAL B 1 250 ? 0.157 -26.031 -10.844 1 98.56 250 VAL B O 1
ATOM 4496 N N . PHE B 1 251 ? 1.928 -24.922 -10.055 1 97.5 251 PHE B N 1
ATOM 4497 C CA . PHE B 1 251 ? 2.004 -25.656 -8.797 1 97.5 251 PHE B CA 1
ATOM 4498 C C . PHE B 1 251 ? 1.393 -24.844 -7.66 1 97.5 251 PHE B C 1
ATOM 4500 O O . PHE B 1 251 ? 2.021 -23.906 -7.141 1 97.5 251 PHE B O 1
ATOM 4507 N N . HIS B 1 252 ? 0.137 -25.188 -7.219 1 94.25 252 HIS B N 1
ATOM 4508 C CA . HIS B 1 252 ? -0.469 -24.578 -6.035 1 94.25 252 HIS B CA 1
ATOM 4509 C C . HIS B 1 252 ? 0.028 -25.25 -4.762 1 94.25 252 HIS B C 1
ATOM 4511 O O . HIS B 1 252 ? 0.372 -26.438 -4.77 1 94.25 252 HIS B O 1
ATOM 4517 N N . GLY B 1 253 ? 0.075 -24.5 -3.67 1 87.44 253 GLY B N 1
ATOM 4518 C CA . GLY B 1 253 ? 0.475 -25.078 -2.396 1 87.44 253 GLY B CA 1
ATOM 4519 C C . GLY B 1 253 ? 1.961 -25.375 -2.312 1 87.44 253 GLY B C 1
ATOM 4520 O O . GLY B 1 253 ? 2.365 -26.438 -1.827 1 87.44 253 GLY B O 1
ATOM 4521 N N . GLY B 1 254 ? 2.711 -24.547 -2.783 1 85.12 254 GLY B N 1
ATOM 4522 C CA . GLY B 1 254 ? 4.152 -24.734 -2.805 1 85.12 254 GLY B CA 1
ATOM 4523 C C . GLY B 1 254 ? 4.789 -24.625 -1.433 1 85.12 254 GLY B C 1
ATOM 4524 O O . GLY B 1 254 ? 5.879 -25.141 -1.204 1 85.12 254 GLY B O 1
ATOM 4525 N N . SER B 1 255 ? 4.117 -24.062 -0.569 1 83.25 255 SER B N 1
ATOM 4526 C CA . SER B 1 255 ? 4.68 -23.875 0.764 1 83.25 255 SER B CA 1
ATOM 4527 C C . SER B 1 255 ? 4.895 -25.219 1.467 1 83.25 255 SER B C 1
ATOM 4529 O O . SER B 1 255 ? 3.973 -26.031 1.553 1 83.25 255 SER B O 1
ATOM 4531 N N . GLY B 1 256 ? 6.066 -25.453 1.942 1 80.69 256 GLY B N 1
ATOM 4532 C CA . GLY B 1 256 ? 6.383 -26.625 2.729 1 80.69 256 GLY B CA 1
ATOM 4533 C C . GLY B 1 256 ? 6.602 -27.875 1.882 1 80.69 256 GLY B C 1
ATOM 4534 O O . GLY B 1 256 ? 6.945 -28.938 2.404 1 80.69 256 GLY B O 1
ATOM 4535 N N . SER B 1 257 ? 6.406 -27.734 0.556 1 87.75 257 SER B N 1
ATOM 4536 C CA . SER B 1 257 ? 6.566 -28.891 -0.32 1 87.75 257 SER B CA 1
ATOM 4537 C C . SER B 1 257 ? 8.023 -29.344 -0.379 1 87.75 257 SER B C 1
ATOM 4539 O O . SER B 1 257 ? 8.938 -28.516 -0.311 1 87.75 257 SER B O 1
ATOM 4541 N N . GLU B 1 258 ? 8.164 -30.609 -0.556 1 90 258 GLU B N 1
ATOM 4542 C CA . GLU B 1 258 ? 9.508 -31.188 -0.663 1 90 258 GLU B CA 1
ATOM 4543 C C . GLU B 1 258 ? 10.227 -30.672 -1.913 1 90 258 GLU B C 1
ATOM 4545 O O . GLU B 1 258 ? 9.641 -30.656 -2.998 1 90 258 GLU B O 1
ATOM 4550 N N . LYS B 1 259 ? 11.484 -30.375 -1.731 1 93.19 259 LYS B N 1
ATOM 4551 C CA . LYS B 1 259 ? 12.273 -29.797 -2.812 1 93.19 259 LYS B CA 1
ATOM 4552 C C . LYS B 1 259 ? 12.367 -30.75 -4 1 93.19 259 LYS B C 1
ATOM 4554 O O . LYS B 1 259 ? 12.328 -30.328 -5.152 1 93.19 259 LYS B O 1
ATOM 4559 N N . GLU B 1 260 ? 12.484 -32 -3.705 1 95.25 260 GLU B N 1
ATOM 4560 C CA . GLU B 1 260 ? 12.609 -33 -4.77 1 95.25 260 GLU B CA 1
ATOM 4561 C C . GLU B 1 260 ? 11.344 -33.062 -5.621 1 95.25 260 GLU B C 1
ATOM 4563 O O . GLU B 1 260 ? 11.406 -33.281 -6.832 1 95.25 260 GLU B O 1
ATOM 4568 N N . LYS B 1 261 ? 10.242 -32.906 -4.965 1 95.31 261 LYS B N 1
ATOM 4569 C CA . LYS B 1 261 ? 8.969 -32.906 -5.684 1 95.31 261 LYS B CA 1
ATOM 4570 C C . LYS B 1 261 ? 8.805 -31.656 -6.531 1 95.31 261 LYS B C 1
ATOM 4572 O O . LYS B 1 261 ? 8.25 -31.703 -7.629 1 95.31 261 LYS B O 1
ATOM 4577 N N . ILE B 1 262 ? 9.273 -30.562 -6.012 1 96.25 262 ILE B N 1
ATOM 4578 C CA . ILE B 1 262 ? 9.258 -29.312 -6.781 1 96.25 262 ILE B CA 1
ATOM 4579 C C . ILE B 1 262 ? 10.125 -29.484 -8.023 1 96.25 262 ILE B C 1
ATOM 4581 O O . ILE B 1 262 ? 9.695 -29.156 -9.133 1 96.25 262 ILE B O 1
ATOM 4585 N N . GLU B 1 263 ? 11.305 -30.031 -7.82 1 96.94 263 GLU B N 1
ATOM 4586 C CA . GLU B 1 263 ? 12.227 -30.219 -8.938 1 96.94 263 GLU B CA 1
ATOM 4587 C C . GLU B 1 263 ? 11.625 -31.141 -10 1 96.94 263 GLU B C 1
ATOM 4589 O O . GLU B 1 263 ? 11.75 -30.875 -11.195 1 96.94 263 GLU B O 1
ATOM 4594 N N . GLU B 1 264 ? 11.039 -32.188 -9.523 1 97.75 264 GLU B N 1
ATOM 4595 C CA . GLU B 1 264 ? 10.391 -33.125 -10.445 1 97.75 264 GLU B CA 1
ATOM 4596 C C . GLU B 1 264 ? 9.289 -32.406 -11.234 1 97.75 264 GLU B C 1
ATOM 4598 O O . GLU B 1 264 ? 9.195 -32.594 -12.453 1 97.75 264 GLU B O 1
ATOM 4603 N N . ALA B 1 265 ? 8.469 -31.641 -10.562 1 98.06 265 ALA B N 1
ATOM 4604 C CA . ALA B 1 265 ? 7.359 -30.938 -11.203 1 98.06 265 ALA B CA 1
ATOM 4605 C C . ALA B 1 265 ? 7.863 -29.984 -12.273 1 98.06 265 ALA B C 1
ATOM 4607 O O . ALA B 1 265 ? 7.207 -29.781 -13.297 1 98.06 265 ALA B O 1
ATOM 4608 N N . LEU B 1 266 ? 9.023 -29.359 -12.047 1 98.31 266 LEU B N 1
ATOM 4609 C CA . LEU B 1 266 ? 9.609 -28.438 -13.016 1 98.31 266 LEU B CA 1
ATOM 4610 C C . LEU B 1 266 ? 9.891 -29.156 -14.336 1 98.31 266 LEU B C 1
ATOM 4612 O O . LEU B 1 266 ? 9.711 -28.578 -15.406 1 98.31 266 LEU B O 1
ATOM 4616 N N . THR B 1 267 ? 10.273 -30.422 -14.258 1 97.88 267 THR B N 1
ATOM 4617 C CA . THR B 1 267 ? 10.602 -31.172 -15.461 1 97.88 267 THR B CA 1
ATOM 4618 C C . THR B 1 267 ? 9.336 -31.547 -16.234 1 97.88 267 THR B C 1
ATOM 4620 O O . THR B 1 267 ? 9.406 -31.922 -17.406 1 97.88 267 THR B O 1
ATOM 4623 N N . TYR B 1 268 ? 8.195 -31.406 -15.562 1 98.31 268 TYR B N 1
ATOM 4624 C CA . TYR B 1 268 ? 6.938 -31.797 -16.188 1 98.31 268 TYR B CA 1
ATOM 4625 C C . TYR B 1 268 ? 6.18 -30.578 -16.703 1 98.31 268 TYR B C 1
ATOM 4627 O O . TYR B 1 268 ? 5.016 -30.703 -17.109 1 98.31 268 TYR B O 1
ATOM 4635 N N . GLY B 1 269 ? 6.777 -29.391 -16.672 1 98.31 269 GLY B N 1
ATOM 4636 C CA . GLY B 1 269 ? 6.18 -28.234 -17.312 1 98.31 269 GLY B CA 1
ATOM 4637 C C . GLY B 1 269 ? 5.598 -27.234 -16.344 1 98.31 269 GLY B C 1
ATOM 4638 O O . GLY B 1 269 ? 4.863 -26.328 -16.734 1 98.31 269 GLY B O 1
ATOM 4639 N N . VAL B 1 270 ? 5.91 -27.391 -15.008 1 98.81 270 VAL B N 1
ATOM 4640 C CA . VAL B 1 270 ? 5.516 -26.359 -14.047 1 98.81 270 VAL B CA 1
ATOM 4641 C C . VAL B 1 270 ? 6.336 -25.094 -14.281 1 98.81 270 VAL B C 1
ATOM 4643 O O . VAL B 1 270 ? 7.57 -25.125 -14.273 1 98.81 270 VAL B O 1
ATOM 4646 N N . ILE B 1 271 ? 5.625 -23.969 -14.453 1 98.88 271 ILE B N 1
ATOM 4647 C CA . ILE B 1 271 ? 6.34 -22.734 -14.766 1 98.88 271 ILE B CA 1
ATOM 4648 C C . ILE B 1 271 ? 5.918 -21.641 -13.797 1 98.88 271 ILE B C 1
ATOM 4650 O O . ILE B 1 271 ? 6.414 -20.516 -13.875 1 98.88 271 ILE B O 1
ATOM 4654 N N . LYS B 1 272 ? 5 -21.859 -12.93 1 98.81 272 LYS B N 1
ATOM 4655 C CA . LYS B 1 272 ? 4.512 -20.969 -11.875 1 98.81 272 LYS B CA 1
ATOM 4656 C C . LYS B 1 272 ? 4.211 -21.75 -10.594 1 98.81 272 LYS B C 1
ATOM 4658 O O . LYS B 1 272 ? 3.631 -22.828 -10.648 1 98.81 272 LYS B O 1
ATOM 4663 N N . MET B 1 273 ? 4.637 -21.25 -9.469 1 98.5 273 MET B N 1
ATOM 4664 C CA . MET B 1 273 ? 4.285 -21.844 -8.188 1 98.5 273 MET B CA 1
ATOM 4665 C C . MET B 1 273 ? 3.801 -20.797 -7.199 1 98.5 273 MET B C 1
ATOM 4667 O O . MET B 1 273 ? 4.461 -19.766 -7 1 98.5 273 MET B O 1
ATOM 4671 N N . ASN B 1 274 ? 2.648 -21.062 -6.594 1 97.44 274 ASN B N 1
ATOM 4672 C CA . ASN B 1 274 ? 2.104 -20.156 -5.586 1 97.44 274 ASN B CA 1
ATOM 4673 C C . ASN B 1 274 ? 2.809 -20.328 -4.242 1 97.44 274 ASN B C 1
ATOM 4675 O O . ASN B 1 274 ? 3.002 -21.453 -3.775 1 97.44 274 ASN B O 1
ATOM 4679 N N . VAL B 1 275 ? 3.207 -19.297 -3.689 1 95.75 275 VAL B N 1
ATOM 4680 C CA . VAL B 1 275 ? 3.779 -19.266 -2.348 1 95.75 275 VAL B CA 1
ATOM 4681 C C . VAL B 1 275 ? 3.023 -18.25 -1.485 1 95.75 275 VAL B C 1
ATOM 4683 O O . VAL B 1 275 ? 3.061 -17.047 -1.753 1 95.75 275 VAL B O 1
ATOM 4686 N N . ASP B 1 276 ? 2.354 -18.688 -0.419 1 95 276 ASP B N 1
ATOM 4687 C CA . ASP B 1 276 ? 1.548 -17.797 0.406 1 95 276 ASP B CA 1
ATOM 4688 C C . ASP B 1 276 ? 1.849 -17.984 1.89 1 95 276 ASP B C 1
ATOM 4690 O O . ASP B 1 276 ? 2.447 -17.125 2.531 1 95 276 ASP B O 1
ATOM 4694 N N . THR B 1 277 ? 1.646 -19.234 2.348 1 92.31 277 THR B N 1
ATOM 4695 C CA . THR B 1 277 ? 1.747 -19.516 3.773 1 92.31 277 THR B CA 1
ATOM 4696 C C . THR B 1 277 ? 3.15 -19.203 4.289 1 92.31 277 THR B C 1
ATOM 4698 O O . THR B 1 277 ? 3.311 -18.562 5.324 1 92.31 277 THR B O 1
ATOM 4701 N N . ASP B 1 278 ? 4.148 -19.609 3.562 1 92 278 ASP B N 1
ATOM 4702 C CA . ASP B 1 278 ? 5.535 -19.406 3.975 1 92 278 ASP B CA 1
ATOM 4703 C C . ASP B 1 278 ? 5.879 -17.922 4.035 1 92 278 ASP B C 1
ATOM 4705 O O . ASP B 1 278 ? 6.598 -17.484 4.93 1 92 278 ASP B O 1
ATOM 4709 N N . THR B 1 279 ? 5.41 -17.172 3.078 1 95.56 279 THR B N 1
ATOM 4710 C CA . THR B 1 279 ? 5.762 -15.758 3.029 1 95.56 279 THR B CA 1
ATOM 4711 C C . THR B 1 279 ? 4.984 -14.969 4.082 1 95.56 279 THR B C 1
ATOM 4713 O O . THR B 1 279 ? 5.484 -13.984 4.617 1 95.56 279 THR B O 1
ATOM 4716 N N . GLN B 1 280 ? 3.736 -15.445 4.434 1 95.31 280 GLN B N 1
ATOM 4717 C CA . GLN B 1 280 ? 3.004 -14.828 5.535 1 95.31 280 GLN B CA 1
ATOM 4718 C C . GLN B 1 280 ? 3.768 -14.977 6.852 1 95.31 280 GLN B C 1
ATOM 4720 O O . GLN B 1 280 ? 3.924 -14 7.59 1 95.31 280 GLN B O 1
ATOM 4725 N N . TYR B 1 281 ? 4.242 -16.141 7.039 1 93.69 281 TYR B N 1
ATOM 4726 C CA . TYR B 1 281 ? 4.969 -16.391 8.281 1 93.69 281 TYR B CA 1
ATOM 4727 C C . TYR B 1 281 ? 6.293 -15.633 8.297 1 93.69 281 TYR B C 1
ATOM 4729 O O . TYR B 1 281 ? 6.684 -15.07 9.32 1 93.69 281 TYR B O 1
ATOM 4737 N N . ALA B 1 282 ? 6.977 -15.688 7.195 1 95.06 282 ALA B N 1
ATOM 4738 C CA . ALA B 1 282 ? 8.242 -14.961 7.098 1 95.06 282 ALA B CA 1
ATOM 4739 C C . ALA B 1 282 ? 8.047 -13.477 7.383 1 95.06 282 ALA B C 1
ATOM 4741 O O . ALA B 1 282 ? 8.914 -12.828 7.973 1 95.06 282 ALA B O 1
ATOM 4742 N N . PHE B 1 283 ? 6.926 -12.891 6.988 1 97.5 283 PHE B N 1
ATOM 4743 C CA . PHE B 1 283 ? 6.605 -11.484 7.219 1 97.5 283 PHE B CA 1
ATOM 4744 C C . PHE B 1 283 ? 6.336 -11.227 8.695 1 97.5 283 PHE B C 1
ATOM 4746 O O . PHE B 1 283 ? 6.844 -10.258 9.266 1 97.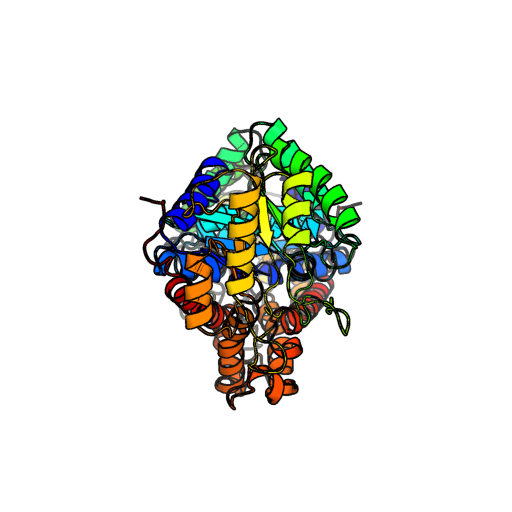5 283 PHE B O 1
ATOM 4753 N N . THR B 1 284 ? 5.648 -12.094 9.336 1 97.12 284 THR B N 1
ATOM 4754 C CA . THR B 1 284 ? 5.152 -11.867 10.695 1 97.12 284 THR B CA 1
ATOM 4755 C C . THR B 1 284 ? 6.227 -12.195 11.727 1 97.12 284 THR B C 1
ATOM 4757 O O . THR B 1 284 ? 6.312 -11.547 12.773 1 97.12 284 THR B O 1
ATOM 4760 N N . ARG B 1 285 ? 7.098 -13.117 11.422 1 94.5 285 ARG B N 1
ATOM 4761 C CA . ARG B 1 285 ? 8.023 -13.656 12.414 1 94.5 285 ARG B CA 1
ATOM 4762 C C . ARG B 1 285 ? 8.898 -12.547 13 1 94.5 285 ARG B C 1
ATOM 4764 O O . ARG B 1 285 ? 9.031 -12.438 14.219 1 94.5 285 ARG B O 1
ATOM 4771 N N . PRO B 1 286 ? 9.477 -11.695 12.195 1 96.56 286 PRO B N 1
ATOM 4772 C CA . PRO B 1 286 ? 10.289 -10.633 12.781 1 96.56 286 PRO B CA 1
ATOM 4773 C C . PRO B 1 286 ? 9.461 -9.609 13.555 1 96.56 286 PRO B C 1
ATOM 4775 O O . PRO B 1 286 ? 9.953 -8.977 14.484 1 96.56 286 PRO B O 1
ATOM 4778 N N . ILE B 1 287 ? 8.195 -9.391 13.18 1 97.56 287 ILE B N 1
ATOM 4779 C CA . ILE B 1 287 ? 7.316 -8.492 13.922 1 97.56 287 ILE B CA 1
ATOM 4780 C C . ILE B 1 287 ? 7.113 -9.016 15.336 1 97.56 287 ILE B C 1
ATOM 4782 O O . ILE B 1 287 ? 7.207 -8.258 16.312 1 97.56 287 ILE B O 1
ATOM 4786 N N . VAL B 1 288 ? 6.898 -10.344 15.422 1 95.56 288 VAL B N 1
ATOM 4787 C CA . VAL B 1 288 ? 6.75 -10.992 16.719 1 95.56 288 VAL B CA 1
ATOM 4788 C C . VAL B 1 288 ? 7.996 -10.734 17.578 1 95.56 288 VAL B C 1
ATOM 4790 O O . VAL B 1 288 ? 7.891 -10.305 18.719 1 95.56 288 VAL B O 1
ATOM 4793 N N . SER B 1 289 ? 9.156 -11.023 16.984 1 95.88 289 SER B N 1
ATOM 4794 C CA . SER B 1 289 ? 10.406 -10.812 17.703 1 95.88 289 SER B CA 1
ATOM 4795 C C . SER B 1 289 ? 10.562 -9.367 18.141 1 95.88 289 SER B C 1
ATOM 4797 O O . SER B 1 289 ? 10.961 -9.102 19.281 1 95.88 289 SER B O 1
ATOM 4799 N N . HIS B 1 290 ? 10.211 -8.43 17.281 1 97.19 290 HIS B N 1
ATOM 4800 C CA . HIS B 1 290 ? 10.328 -7.012 17.594 1 97.19 290 HIS B CA 1
ATOM 4801 C C . HIS B 1 290 ? 9.461 -6.645 18.797 1 97.19 290 HIS B C 1
ATOM 4803 O O . HIS B 1 290 ? 9.922 -5.945 19.703 1 97.19 290 HIS B O 1
ATOM 4809 N N . MET B 1 291 ? 8.18 -7.074 18.766 1 96.38 291 MET B N 1
ATOM 4810 C CA . MET B 1 291 ? 7.258 -6.746 19.859 1 96.38 291 MET B CA 1
ATOM 4811 C C . MET B 1 291 ? 7.746 -7.324 21.188 1 96.38 291 MET B C 1
ATOM 4813 O O . MET B 1 291 ? 7.75 -6.637 22.203 1 96.38 291 MET B O 1
ATOM 4817 N N . PHE B 1 292 ? 8.242 -8.523 21.188 1 94.19 292 PHE B N 1
ATOM 4818 C CA . PHE B 1 292 ? 8.648 -9.203 22.406 1 94.19 292 PHE B CA 1
ATOM 4819 C C . PHE B 1 292 ? 9.961 -8.641 22.938 1 94.19 292 PHE B C 1
ATOM 4821 O O . PHE B 1 292 ? 10.141 -8.477 24.141 1 94.19 292 PHE B O 1
ATOM 4828 N N . GLU B 1 293 ? 10.867 -8.289 22.062 1 94.94 293 GLU B N 1
ATOM 4829 C CA . GLU B 1 293 ? 12.172 -7.781 22.469 1 94.94 293 GLU B CA 1
ATOM 4830 C C . GLU B 1 293 ? 12.078 -6.332 22.938 1 94.94 293 GLU B C 1
ATOM 4832 O O . GLU B 1 293 ? 12.938 -5.855 23.672 1 94.94 293 GLU B O 1
ATOM 4837 N N . ASN B 1 294 ? 11.016 -5.645 22.516 1 93.94 294 ASN B N 1
ATOM 4838 C CA . ASN B 1 294 ? 10.859 -4.234 22.844 1 93.94 294 ASN B CA 1
ATOM 4839 C C . ASN B 1 294 ? 9.594 -3.982 23.656 1 93.94 294 ASN B C 1
ATOM 4841 O O . ASN B 1 294 ? 8.953 -2.941 23.516 1 93.94 294 ASN B O 1
ATOM 4845 N N . TYR B 1 295 ? 9.195 -4.895 24.484 1 88.94 295 TYR B N 1
ATOM 4846 C CA . TYR B 1 295 ? 7.914 -4.848 25.188 1 88.94 295 TYR B CA 1
ATOM 4847 C C . TYR B 1 295 ? 7.758 -3.541 25.953 1 88.94 295 TYR B C 1
ATOM 4849 O O . TYR B 1 295 ? 6.68 -2.945 25.953 1 88.94 295 TYR B O 1
ATOM 4857 N N . ASN B 1 296 ? 8.805 -3.041 26.531 1 85.69 296 ASN B N 1
ATOM 4858 C CA . ASN B 1 296 ? 8.734 -1.788 27.266 1 85.69 296 ASN B CA 1
ATOM 4859 C C . ASN B 1 296 ? 8.5 -0.599 26.344 1 85.69 296 ASN B C 1
ATOM 4861 O O . ASN B 1 296 ? 7.805 0.352 26.719 1 85.69 296 ASN B O 1
ATOM 4865 N N . GLY B 1 297 ? 9.07 -0.74 25.203 1 87 297 GLY B N 1
ATOM 4866 C CA . GLY B 1 297 ? 8.984 0.358 24.25 1 87 297 GLY B CA 1
ATOM 4867 C C . GLY B 1 297 ? 7.66 0.403 23.516 1 87 297 GLY B C 1
ATOM 4868 O O . GLY B 1 297 ? 7.105 1.48 23.281 1 87 297 GLY B O 1
ATOM 4869 N N . VAL B 1 298 ? 7.117 -0.727 23.234 1 90.06 298 VAL B N 1
ATOM 4870 C CA . VAL B 1 298 ? 5.914 -0.763 22.406 1 90.06 298 VAL B CA 1
ATOM 4871 C C . VAL B 1 298 ? 4.676 -0.669 23.297 1 90.06 298 VAL B C 1
ATOM 4873 O O . VAL B 1 298 ? 3.604 -0.269 22.844 1 90.06 298 VAL B O 1
ATOM 4876 N N . LEU B 1 299 ? 4.789 -1.052 24.641 1 79.25 299 LEU B N 1
ATOM 4877 C CA . LEU B 1 299 ? 3.66 -1.017 25.578 1 79.25 299 LEU B CA 1
ATOM 4878 C C . LEU B 1 299 ? 3.723 0.224 26.453 1 79.25 299 LEU B C 1
ATOM 4880 O O . LEU B 1 299 ? 2.727 0.598 27.078 1 79.25 299 LEU B O 1
ATOM 4884 N N . LYS B 1 300 ? 4.703 0.922 26.797 1 58.75 300 LYS B N 1
ATOM 4885 C CA . LYS B 1 300 ? 4.809 1.919 27.859 1 58.75 300 LYS B CA 1
ATOM 4886 C C . LYS B 1 300 ? 3.465 2.6 28.109 1 58.75 300 LYS B C 1
ATOM 4888 O O . LYS B 1 300 ? 2.902 3.225 27.219 1 58.75 300 LYS B O 1
ATOM 4893 N N . ILE B 1 301 ? 2.615 2.064 29.203 1 50.47 301 ILE B N 1
ATOM 4894 C CA . ILE B 1 301 ? 1.338 2.258 29.891 1 50.47 301 ILE B CA 1
ATOM 4895 C C . ILE B 1 301 ? 1.476 3.35 30.938 1 50.47 301 ILE B C 1
ATOM 4897 O O . ILE B 1 301 ? 0.505 4.043 31.266 1 50.47 301 ILE B O 1
ATOM 4901 N N . ASP B 1 302 ? 2.521 3.666 31.719 1 47 302 ASP B N 1
ATOM 4902 C CA . ASP B 1 302 ? 2.137 4.598 32.781 1 47 302 ASP B CA 1
ATOM 4903 C C . ASP B 1 302 ? 1.935 6.004 32.219 1 47 302 ASP B C 1
ATOM 4905 O O . ASP B 1 302 ? 2.809 6.863 32.344 1 47 302 ASP B O 1
ATOM 4909 N N . GLY B 1 303 ? 0.935 6.27 31.609 1 53.56 303 GLY B N 1
ATOM 4910 C CA . GLY B 1 303 ? 0.558 7.602 31.172 1 53.56 303 GLY B CA 1
ATOM 4911 C C . GLY B 1 303 ? 1.419 8.117 30.031 1 53.56 303 GLY B C 1
ATOM 4912 O O . GLY B 1 303 ? 1.296 9.281 29.625 1 53.56 303 GLY B O 1
ATOM 4913 N N . GLU B 1 304 ? 2.531 7.375 29.609 1 62.22 304 GLU B N 1
ATOM 4914 C CA . GLU B 1 304 ? 3.463 7.871 28.594 1 62.22 304 GLU B CA 1
ATOM 4915 C C . GLU B 1 304 ? 3.318 7.102 27.281 1 62.22 304 GLU B C 1
ATOM 4917 O O . GLU B 1 304 ? 2.637 6.078 27.234 1 62.22 304 GLU B O 1
ATOM 4922 N N . VAL B 1 305 ? 3.645 7.824 26.25 1 65.19 305 VAL B N 1
ATOM 4923 C CA . VAL B 1 305 ? 3.74 7.148 24.953 1 65.19 305 VAL B CA 1
ATOM 4924 C C . VAL B 1 305 ? 5.059 6.383 24.875 1 65.19 305 VAL B C 1
ATOM 4926 O O . VAL B 1 305 ? 6.062 6.793 25.469 1 65.19 305 VAL B O 1
ATOM 4929 N N . GLY B 1 306 ? 5.156 5.059 24.656 1 77.56 306 GLY B N 1
ATOM 4930 C CA . GLY B 1 306 ? 6.305 4.184 24.453 1 77.56 306 GLY B CA 1
ATOM 4931 C C . GLY B 1 306 ? 7.441 4.852 23.703 1 77.56 306 GLY B C 1
ATOM 4932 O O . GLY B 1 306 ? 7.574 6.078 23.734 1 77.56 306 GLY B O 1
ATOM 4933 N N . ASN B 1 307 ? 8.469 4.121 23.391 1 87.12 307 ASN B N 1
ATOM 4934 C CA . ASN B 1 307 ? 9.602 4.539 22.578 1 87.12 307 ASN B CA 1
ATOM 4935 C C . ASN B 1 307 ? 9.25 4.559 21.094 1 87.12 307 ASN B C 1
ATOM 4937 O O . ASN B 1 307 ? 9.047 3.506 20.484 1 87.12 307 ASN B O 1
ATOM 4941 N N . LYS B 1 308 ? 9.18 5.77 20.547 1 89.06 308 LYS B N 1
ATOM 4942 C CA . LYS B 1 308 ? 8.773 5.938 19.156 1 89.06 308 LYS B CA 1
ATOM 4943 C C . LYS B 1 308 ? 9.609 5.059 18.219 1 89.06 308 LYS B C 1
ATOM 4945 O O . LYS B 1 308 ? 9.102 4.527 17.234 1 89.06 308 LYS B O 1
ATOM 4950 N N . LYS B 1 309 ? 10.859 4.883 18.562 1 89.5 309 LYS B N 1
ATOM 4951 C CA . LYS B 1 309 ? 11.758 4.082 17.734 1 89.5 309 LYS B CA 1
ATOM 4952 C C . LYS B 1 309 ? 11.32 2.619 17.703 1 89.5 309 LYS B C 1
ATOM 4954 O O . LYS B 1 309 ? 11.695 1.87 16.797 1 89.5 309 LYS B O 1
ATOM 4959 N N . ALA B 1 310 ? 10.539 2.314 18.766 1 92.5 310 ALA B N 1
ATOM 4960 C CA . ALA B 1 310 ? 10.086 0.929 18.859 1 92.5 310 ALA B CA 1
ATOM 4961 C C . ALA B 1 310 ? 8.68 0.772 18.297 1 92.5 310 ALA B C 1
ATOM 4963 O O . ALA B 1 310 ? 8.367 -0.241 17.656 1 92.5 310 ALA B O 1
ATOM 4964 N N . TYR B 1 311 ? 7.824 1.834 18.469 1 93.38 311 TYR B N 1
ATOM 4965 C CA . TYR B 1 311 ? 6.434 1.61 18.094 1 93.38 311 TYR B CA 1
ATOM 4966 C C . TYR B 1 311 ? 6.137 2.209 16.719 1 93.38 311 TYR B C 1
ATOM 4968 O O . TYR B 1 311 ? 5.074 1.967 16.156 1 93.38 311 TYR B O 1
ATOM 4976 N N . ASP B 1 312 ? 7.082 3.098 16.156 1 94.56 312 ASP B N 1
ATOM 4977 C CA . ASP B 1 312 ? 6.934 3.492 14.766 1 94.56 312 ASP B CA 1
ATOM 4978 C C . ASP B 1 312 ? 6.793 2.27 13.859 1 94.56 312 ASP B C 1
ATOM 4980 O O . ASP B 1 312 ? 7.68 1.416 13.82 1 94.56 312 ASP B O 1
ATOM 4984 N N . PRO B 1 313 ? 5.66 2.184 13.172 1 97.44 313 PRO B N 1
ATOM 4985 C CA . PRO B 1 313 ? 5.43 0.985 12.367 1 97.44 313 PRO B CA 1
ATOM 4986 C C . PRO B 1 313 ? 6.582 0.688 11.406 1 97.44 313 PRO B C 1
ATOM 4988 O O . PRO B 1 313 ? 6.832 -0.474 11.078 1 97.44 313 PRO B O 1
ATOM 4991 N N . ARG B 1 314 ? 7.344 1.665 10.953 1 97.69 314 ARG B N 1
ATOM 4992 C CA . ARG B 1 314 ? 8.438 1.469 10.008 1 97.69 314 ARG B CA 1
ATOM 4993 C C . ARG B 1 314 ? 9.531 0.586 10.609 1 97.69 314 ARG B C 1
ATOM 4995 O O . ARG B 1 314 ? 10.203 -0.158 9.898 1 97.69 314 ARG B O 1
ATOM 5002 N N . SER B 1 315 ? 9.727 0.67 11.898 1 96.75 315 SER B N 1
ATOM 5003 C CA . SER B 1 315 ? 10.812 -0.036 12.57 1 96.75 315 SER B CA 1
ATOM 5004 C C . SER B 1 315 ? 10.648 -1.547 12.438 1 96.75 315 SER B C 1
ATOM 5006 O O . SER B 1 315 ? 11.617 -2.258 12.156 1 96.75 315 SER B O 1
ATOM 5008 N N . TYR B 1 316 ? 9.438 -2.061 12.617 1 98.25 316 TYR B N 1
ATOM 5009 C CA . TYR B 1 316 ? 9.258 -3.508 12.57 1 98.25 316 TYR B CA 1
ATOM 5010 C C . TYR B 1 316 ? 8.812 -3.961 11.188 1 98.25 316 TYR B C 1
ATOM 5012 O O . TYR B 1 316 ? 9.031 -5.113 10.805 1 98.25 316 TYR B O 1
ATOM 5020 N N . MET B 1 317 ? 8.242 -3.07 10.414 1 98.62 317 MET B N 1
ATOM 5021 C CA . MET B 1 317 ? 7.828 -3.438 9.062 1 98.62 317 MET B CA 1
ATOM 5022 C C . MET B 1 317 ? 9.039 -3.592 8.148 1 98.62 317 MET B C 1
ATOM 5024 O O . MET B 1 317 ? 9.023 -4.41 7.223 1 98.62 317 MET B O 1
ATOM 5028 N N . LYS B 1 318 ? 10.133 -2.809 8.414 1 98.44 318 LYS B N 1
ATOM 5029 C CA . LYS B 1 318 ? 11.383 -3.004 7.684 1 98.44 318 LYS B CA 1
ATOM 5030 C C . LYS B 1 318 ? 11.922 -4.418 7.891 1 98.44 318 LYS B C 1
ATOM 5032 O O . LYS B 1 318 ? 12.422 -5.039 6.949 1 98.44 318 LYS B O 1
ATOM 5037 N N . LYS B 1 319 ? 11.836 -4.887 9.094 1 98.56 319 LYS B N 1
ATOM 5038 C CA . LYS B 1 319 ? 12.281 -6.238 9.414 1 98.56 319 LYS B CA 1
ATOM 5039 C C . LYS B 1 319 ? 11.406 -7.285 8.727 1 98.56 319 LYS B C 1
ATOM 5041 O O . LYS B 1 319 ? 11.914 -8.297 8.227 1 98.56 319 LYS B O 1
ATOM 5046 N N . ALA B 1 320 ? 10.133 -7.031 8.742 1 98.75 320 ALA B N 1
ATOM 5047 C CA . ALA B 1 320 ? 9.188 -7.926 8.078 1 98.75 320 ALA B CA 1
ATOM 5048 C C . ALA B 1 320 ? 9.469 -8.008 6.582 1 98.75 320 ALA B C 1
ATOM 5050 O O . ALA B 1 320 ? 9.508 -9.094 6.008 1 98.75 320 ALA B O 1
ATOM 5051 N N . GLU B 1 321 ? 9.641 -6.824 5.922 1 98.75 321 GLU B N 1
ATOM 5052 C CA . GLU B 1 321 ? 9.953 -6.762 4.496 1 98.75 321 GLU B CA 1
ATOM 5053 C C . GLU B 1 321 ? 11.227 -7.543 4.176 1 98.75 321 GLU B C 1
ATOM 5055 O O . GLU B 1 321 ? 11.266 -8.312 3.217 1 98.75 321 GLU B O 1
ATOM 5060 N N . GLN B 1 322 ? 12.242 -7.352 5.004 1 98.75 322 GLN B N 1
ATOM 5061 C CA . GLN B 1 322 ? 13.516 -8.047 4.797 1 98.75 322 GLN B CA 1
ATOM 5062 C C . GLN B 1 322 ? 13.328 -9.562 4.891 1 98.75 322 GLN B C 1
ATOM 5064 O O . GLN B 1 322 ? 13.805 -10.305 4.027 1 98.75 322 GLN B O 1
ATOM 5069 N N . SER B 1 323 ? 12.695 -9.977 5.906 1 98.69 323 SER B N 1
ATOM 5070 C CA . SER B 1 323 ? 12.516 -11.406 6.148 1 98.69 323 SER B CA 1
ATOM 5071 C C . SER B 1 323 ? 11.695 -12.055 5.043 1 98.69 323 SER B C 1
ATOM 5073 O O . SER B 1 323 ? 12.039 -13.133 4.559 1 98.69 323 SER B O 1
ATOM 5075 N N . MET B 1 324 ? 10.617 -11.461 4.633 1 98.56 324 MET B N 1
ATOM 5076 C CA . MET B 1 324 ? 9.797 -11.992 3.549 1 98.56 324 MET B CA 1
ATOM 5077 C C . MET B 1 324 ? 10.578 -12.031 2.242 1 98.56 324 MET B C 1
ATOM 5079 O O . MET B 1 324 ? 10.477 -13 1.48 1 98.56 324 MET B O 1
ATOM 5083 N N . SER B 1 325 ? 11.383 -10.961 1.969 1 98.81 325 SER B N 1
ATOM 5084 C CA . SER B 1 325 ? 12.211 -10.953 0.767 1 98.81 325 SER B CA 1
ATOM 5085 C C . SER B 1 325 ? 13.188 -12.125 0.759 1 98.81 325 SER B C 1
ATOM 5087 O O . SER B 1 325 ? 13.414 -12.742 -0.282 1 98.81 325 SER B O 1
ATOM 5089 N N . GLU B 1 326 ? 13.758 -12.438 1.907 1 98.81 326 GLU B N 1
ATOM 5090 C CA . GLU B 1 326 ? 14.688 -13.562 2.018 1 98.81 326 GLU B CA 1
ATOM 5091 C C . GLU B 1 326 ? 13.984 -14.891 1.72 1 98.81 326 GLU B C 1
ATOM 5093 O O . GLU B 1 326 ? 14.555 -15.758 1.058 1 98.81 326 GLU B O 1
ATOM 5098 N N . ARG B 1 327 ? 12.797 -15 2.209 1 97.75 327 ARG B N 1
ATOM 5099 C CA . ARG B 1 327 ? 12.047 -16.219 1.935 1 97.75 327 ARG B CA 1
ATOM 5100 C C . ARG B 1 327 ? 11.727 -16.344 0.448 1 97.75 327 ARG B C 1
ATOM 5102 O O . ARG B 1 327 ? 11.695 -17.453 -0.093 1 97.75 327 ARG B O 1
ATOM 5109 N N . ILE B 1 328 ? 11.445 -15.266 -0.215 1 98.69 328 ILE B N 1
ATOM 5110 C CA . ILE B 1 328 ? 11.156 -15.25 -1.644 1 98.69 328 ILE B CA 1
ATOM 5111 C C . ILE B 1 328 ? 12.398 -15.648 -2.43 1 98.69 328 ILE B C 1
ATOM 5113 O O . ILE B 1 328 ? 12.312 -16.391 -3.41 1 98.69 328 ILE B O 1
ATOM 5117 N N . ILE B 1 329 ? 13.547 -15.203 -1.991 1 98.81 329 ILE B N 1
ATOM 5118 C CA . ILE B 1 329 ? 14.797 -15.617 -2.611 1 98.81 329 ILE B CA 1
ATOM 5119 C C . ILE B 1 329 ? 14.938 -17.141 -2.529 1 98.81 329 ILE B C 1
ATOM 5121 O O . ILE B 1 329 ? 15.336 -17.781 -3.502 1 98.81 329 ILE B O 1
ATOM 5125 N N . GLU B 1 330 ? 14.578 -17.719 -1.381 1 98.12 330 GLU B N 1
ATOM 5126 C CA . GLU B 1 330 ? 14.594 -19.172 -1.233 1 98.12 330 GLU B CA 1
ATOM 5127 C C . GLU B 1 330 ? 13.68 -19.844 -2.252 1 98.12 330 GLU B C 1
ATOM 5129 O O . GLU B 1 330 ? 14.023 -20.875 -2.822 1 98.12 330 GLU B O 1
ATOM 5134 N N . SER B 1 331 ? 12.531 -19.25 -2.453 1 98.19 331 SER B N 1
ATOM 5135 C CA . SER B 1 331 ? 11.609 -19.797 -3.447 1 98.19 331 SER B CA 1
ATOM 5136 C C . SER B 1 331 ? 12.219 -19.734 -4.848 1 98.19 331 SER B C 1
ATOM 5138 O O . SER B 1 331 ? 12.062 -20.672 -5.633 1 98.19 331 SER B O 1
ATOM 5140 N N . CYS B 1 332 ? 12.867 -18.625 -5.148 1 98.62 332 CYS B N 1
ATOM 5141 C CA . CYS B 1 332 ? 13.531 -18.5 -6.441 1 98.62 332 CYS B CA 1
ATOM 5142 C C . CYS B 1 332 ? 14.594 -19.578 -6.617 1 98.62 332 CYS B C 1
ATOM 5144 O O . CYS B 1 332 ? 14.75 -20.125 -7.707 1 98.62 332 CYS B O 1
ATOM 5146 N N . GLN B 1 333 ? 15.305 -19.875 -5.551 1 98.5 333 GLN B N 1
ATOM 5147 C CA . GLN B 1 333 ? 16.312 -20.922 -5.594 1 98.5 333 GLN B CA 1
ATOM 5148 C C . GLN B 1 333 ? 15.672 -22.297 -5.84 1 98.5 333 GLN B C 1
ATOM 5150 O O . GLN B 1 333 ? 16.109 -23.031 -6.723 1 98.5 333 GLN B O 1
ATOM 5155 N N . ASP B 1 334 ? 14.641 -22.562 -5.09 1 97.88 334 ASP B N 1
ATOM 5156 C CA . ASP B 1 334 ? 13.953 -23.844 -5.203 1 97.88 334 ASP B CA 1
ATOM 5157 C C . ASP B 1 334 ? 13.375 -24.031 -6.602 1 97.88 334 ASP B C 1
ATOM 5159 O O . ASP B 1 334 ? 13.32 -25.156 -7.109 1 97.88 334 ASP B O 1
ATOM 5163 N N . LEU B 1 335 ? 12.984 -22.953 -7.223 1 98.69 335 LEU B N 1
ATOM 5164 C CA . LEU B 1 335 ? 12.297 -23 -8.508 1 98.69 335 LEU B CA 1
ATOM 5165 C C . LEU B 1 335 ? 13.266 -22.781 -9.656 1 98.69 335 LEU B C 1
ATOM 5167 O O . LEU B 1 335 ? 12.859 -22.719 -10.82 1 98.69 335 LEU B O 1
ATOM 5171 N N . LYS B 1 336 ? 14.531 -22.516 -9.352 1 98.5 336 LYS B N 1
ATOM 5172 C CA . LYS B 1 336 ? 15.625 -22.375 -10.305 1 98.5 336 LYS B CA 1
ATOM 5173 C C . LYS B 1 336 ? 15.438 -21.141 -11.18 1 98.5 336 LYS B C 1
ATOM 5175 O O . LYS B 1 336 ? 15.797 -21.156 -12.359 1 98.5 336 LYS B O 1
ATOM 5180 N N . SER B 1 337 ? 14.812 -20.125 -10.57 1 98.56 337 SER B N 1
ATOM 5181 C CA . SER B 1 337 ? 14.578 -18.906 -11.352 1 98.56 337 SER B CA 1
ATOM 5182 C C . SER B 1 337 ? 15.648 -17.859 -11.078 1 98.56 337 SER B C 1
ATOM 5184 O O . SER B 1 337 ? 15.648 -16.797 -11.688 1 98.56 337 SER B O 1
ATOM 5186 N N . VAL B 1 338 ? 16.641 -18.125 -10.227 1 98.62 338 VAL B N 1
ATOM 5187 C CA . VAL B 1 338 ? 17.703 -17.188 -9.891 1 98.62 338 VAL B CA 1
ATOM 5188 C C . VAL B 1 338 ? 18.484 -16.812 -11.156 1 98.62 338 VAL B C 1
ATOM 5190 O O . VAL B 1 338 ? 18.906 -17.703 -11.906 1 98.62 338 VAL B O 1
ATOM 5193 N N . GLY B 1 339 ? 18.578 -15.562 -11.406 1 98 339 GLY B N 1
ATOM 5194 C CA . GLY B 1 339 ? 19.375 -15.07 -12.523 1 98 339 GLY B CA 1
ATOM 5195 C C . GLY B 1 339 ? 18.656 -15.18 -13.859 1 98 339 GLY B C 1
ATOM 5196 O O . GLY B 1 339 ? 19.281 -15.023 -14.914 1 98 339 GLY B O 1
ATOM 5197 N N . LYS B 1 340 ? 17.344 -15.367 -13.812 1 97.19 340 LYS B N 1
ATOM 5198 C CA . LYS B 1 340 ? 16.641 -15.672 -15.055 1 97.19 340 LYS B CA 1
ATOM 5199 C C . LYS B 1 340 ? 15.805 -14.477 -15.523 1 97.19 340 LYS B C 1
ATOM 5201 O O . LYS B 1 340 ? 14.945 -14.625 -16.391 1 97.19 340 LYS B O 1
ATOM 5206 N N . THR B 1 341 ? 16.062 -13.32 -14.969 1 96.25 341 THR B N 1
ATOM 5207 C CA . THR B 1 341 ? 15.273 -12.164 -15.398 1 96.25 341 THR B CA 1
ATOM 5208 C C . THR B 1 341 ? 15.516 -11.859 -16.875 1 96.25 341 THR B C 1
ATOM 5210 O O . THR B 1 341 ? 16.641 -12.016 -17.359 1 96.25 341 THR B O 1
ATOM 5213 N N . THR B 1 342 ? 14.469 -11.391 -17.5 1 93.06 342 THR B N 1
ATOM 5214 C CA . THR B 1 342 ? 14.555 -10.992 -18.906 1 93.06 342 THR B CA 1
ATOM 5215 C C . THR B 1 342 ? 14.922 -9.516 -19.031 1 93.06 342 THR B C 1
ATOM 5217 O O . THR B 1 342 ? 15.055 -8.992 -20.141 1 93.06 342 THR B O 1
ATOM 5220 N N . SER B 1 343 ? 14.953 -8.82 -17.781 1 86 343 SER B N 1
ATOM 5221 C CA . SER B 1 343 ? 15.297 -7.402 -17.812 1 86 343 SER B CA 1
ATOM 5222 C C . SER B 1 343 ? 16.797 -7.195 -17.969 1 86 343 SER B C 1
ATOM 5224 O O . SER B 1 343 ? 17.594 -7.832 -17.266 1 86 343 SER B O 1
ATOM 5226 N N . LYS B 1 344 ? 17.438 -7.105 -19.109 1 63 344 LYS B N 1
ATOM 5227 C CA . LYS B 1 344 ? 18.859 -6.848 -19.359 1 63 344 LYS B CA 1
ATOM 5228 C C . LYS B 1 344 ? 19.203 -5.375 -19.141 1 63 344 LYS B C 1
ATOM 5230 O O . LYS B 1 344 ? 18.391 -4.496 -19.453 1 63 344 LYS B O 1
#

pLDDT: mean 94.62, std 8.13, range [46.91, 98.94]

Organism: Corynebacterium glutamicum (strain ATCC 13032 / DSM 20300 / JCM 1318 / BCRC 11384 / CCUG 27702 / LMG 3730 / NBRC 12168 / NCIMB 10025 / NRRL B-2784 / 534) (NCBI:txid196627)

Solvent-accessible surface area (backbone atoms only — not comparable to full-atom values): 32791 Å² total; per-residue (Å²): 47,37,57,42,49,61,68,52,46,51,49,53,49,50,49,18,50,76,66,48,11,21,32,47,27,37,62,32,54,42,53,57,46,45,35,13,49,54,43,12,26,47,76,35,35,14,37,34,30,44,22,32,29,54,57,31,10,18,55,46,38,18,92,80,60,58,33,32,47,59,4,41,51,15,53,45,40,20,47,50,49,52,32,51,78,33,72,20,36,31,38,38,35,37,42,57,34,38,77,92,42,29,81,58,32,57,52,54,51,49,50,53,14,32,54,32,36,73,73,74,42,70,39,80,44,40,29,42,30,42,31,30,40,88,46,59,67,70,60,28,43,54,52,46,42,56,50,31,48,54,25,43,75,23,56,22,37,31,31,40,30,47,39,32,54,36,47,51,56,86,87,48,60,51,62,87,85,57,60,35,52,46,48,66,66,54,46,52,51,43,41,73,58,48,45,76,32,90,64,32,55,54,38,37,30,62,18,29,31,38,23,39,42,68,42,58,98,58,92,54,58,73,35,52,63,44,47,42,48,40,30,50,50,47,23,64,76,68,70,50,58,91,82,52,61,65,52,42,27,32,40,59,29,46,16,65,50,56,66,67,54,50,50,53,28,20,74,44,22,24,32,34,30,35,38,44,53,55,44,33,43,35,29,35,42,44,35,48,51,45,46,67,77,34,45,74,24,49,55,37,78,88,88,44,80,39,36,60,78,57,26,33,58,65,56,37,48,53,46,11,29,52,38,21,13,53,50,43,31,51,46,25,55,67,30,58,22,53,66,59,32,84,50,126,46,38,56,40,50,63,66,52,48,52,48,53,50,50,48,19,50,77,66,48,11,20,31,46,29,38,61,33,56,44,52,57,47,45,34,12,48,53,45,10,26,46,74,34,33,14,37,35,30,45,22,31,29,56,57,32,10,16,56,47,38,18,92,80,61,58,32,32,48,57,4,41,53,14,53,44,39,21,47,50,50,52,32,51,78,34,72,21,35,31,37,38,35,38,42,57,35,38,76,93,42,28,81,59,31,58,51,53,52,50,51,54,14,32,54,31,38,74,73,72,43,71,38,79,44,40,28,43,31,44,30,31,40,90,45,60,67,71,60,29,44,53,53,46,42,55,50,31,50,55,24,41,75,24,55,22,37,31,30,39,31,47,40,33,54,37,45,51,55,84,87,48,60,51,62,89,85,57,60,35,52,46,48,68,65,57,44,52,52,43,41,71,59,48,47,78,33,90,65,32,53,54,37,37,30,60,18,29,30,38,23,39,40,69,42,58,98,57,92,56,58,73,36,54,63,44,49,42,48,41,29,50,50,50,23,64,75,67,71,50,58,91,82,53,60,64,54,42,28,32,40,58,29,45,18,67,50,56,66,67,54,50,48,53,28,21,76,45,22,24,32,34,30,37,38,44,52,56,46,33,44,34,28,35,44,44,37,47,50,46,45,66,77,33,44,66,25,53,53,38,67,87,89,45,80,39,38,60,78,56,25,34,59,64,58,37,48,53,44,11,26,51,40,22,13,52,50,44,31,50,46,25,56,68,30,57,22,54,66,58,34,84,49,125

Secondary structure (DSSP, 8-state):
--BPPHHHHHHHHHHHHHHT--EEEEE--SHHHHHHHHHHHHHTT--EEEEEEHHHHHHHT-TTT--HHHHHHHHHHHHHHHHTTSSS-EEEEEE---GGGGGGTHHHHHHHHHHHHHTTPPPS-SEEEEE-TTS-HHHHHHHHHHHHHHHHHTT-EEEEE-S--EEEETTEEPPTT---B--HHHHHHHHHHHTTSTT--EEEE--BS-EESS--SSSSPP-THHHHHHHHHHHHHHT--TT---S-EEE---TT--HHHHHHHHHTTEEEEEE-HHHHHHHHHHHHHHHHHTHHHHS--SSS---HHHHSHHHHHHHHHHHHHHHHHHHHHHTT-TT--S--/--BPPHHHHHHHHHHHHHHT--EEEEE--SHHHHHHHHHHHHHTT--EEEEEEHHHHHHHT-TTT--HHHHHHHHHHHHHHHGGGSSS-EEEEEE---GGGGGGTHHHHHHHHHHHHHTTPPPS-SEEEEE-TTS-HHHHHHHHHHHHHHHHHTT-EEEEE-S--EEEETTEEPPTT---B--HHHHHHHHHHHTTSTTS-EEEE--BS-EESS--SSSSPP-THHHHHHHHHHHHHHT--TT---S-EEE---TT--HHHHHHHHHTTEEEEEE-HHHHHHHHHHHHHHHHHTHHHHH--SSS---HHHHSHHHHHHHHHHHHHHHHHHHHHHTT-TT--S--

Radius of gyration: 27.24 Å; Cα contacts (8 Å, |Δi|>4): 1548; chains: 2; bounding box: 42×86×65 Å